Protein 4YN5 (pdb70)

B-factor: mean 21.91, std 7.03, range [8.34, 57.62]

Nearest PDB structures (foldseek):
  4yn5-assembly1_A  TM=1.003E+00  e=1.427E-86  Bacillus sp. JAMB750
  2whm-assembly1_A  TM=8.988E-01  e=1.107E-38  Cellvibrio japonicus
  1gvy-assembly1_A  TM=8.900E-01  e=3.182E-39  Cellvibrio japonicus
  1odz-assembly2_B  TM=8.880E-01  e=7.307E-39  Cellvibrio japonicus
  1j9y-assembly1_A  TM=9.400E-01  e=3.729E-36  Cellvibrio japonicus

Sequence (391 aa):
IPKDSEGQSFKLVDSNASTLTKSLYAYLQDTSGRRQQILFGHQHAVDEGLTLTNSGDRVGSTQSEVKNAVGDYPAIFGWDTLSLDGYEKPGNEKNSQAQNRANVVQSMRTVHELGGIIALSMHPENFVTGNQYNDTSGDVVKNILPDGSHHEVFNAWLDNIAAFAHELTDQSTGELIPVIFRPFHEQNGGWFWWGAQTTTASEYKALYRYTVD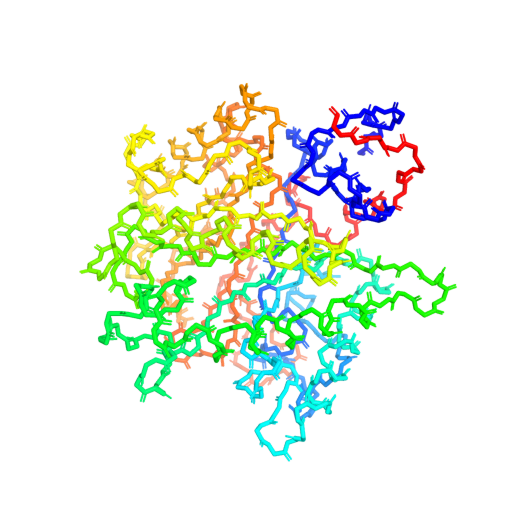YLRDVKGVNNFLYAFSPNNAPFDGNLTQYLRTYPGDQYVDIFGLDQYDNKANAGQATFLNGLTQDLAMISKLADEKGKIAAFTEYGYSPQGFNETGNYLQWYTAVLEAIKKDPNASRIAYMQTWANFGYPTNMFVPYRDVNGNLGGDHELLPNFVEFYEDDYAAFLTEASGWNLYQDISTI

Radius of gyration: 19.62 Å; Cα contacts (8 Å, |Δi|>4): 880; chains: 1; bounding box: 55×48×45 Å

InterPro domains:
  IPR000805 Glycoside hydrolase family 26 [PR00739] (137-151)
  IPR000805 Glycoside hydrolase family 26 [PR00739] (205-222)
  IPR000805 Glycoside hydrolase family 26 [PR00739] (234-257)
  IPR000805 Glycoside hydrolase family 26 [PR00739] (274-286)
  IPR000805 Glycoside hydrolase family 26 [PTHR40079] (12-347)
  IPR005087 Carbohydrate binding module family 11 [PF03425] (700-788)
  IPR008160 Collagen triple helix repeat [PF01391] (874-930)
  IPR008979 Galactose-binding-like domain superfamily [SSF49785] (514-690)
  IPR008979 Galactose-binding-like domain superfamily [SSF49785] (699-865)
  IPR013783 Immunoglobulin-like fold [G3DSA:2.60.40.10] (428-514)
  IPR015295 Carbohydrate binding module 27 [PF09212] (517-687)
  IPR017853 Glycoside hydrolase superfamily [SSF51445] (39-408)
  IPR019931 LPXTG cell wall anchor motif [PF00746] (955-996)
  IPR019931 LPXTG cell wall anchor motif [PS50847] (962-997)
  IPR022790 Glycosyl hydrolase family 26 domain [PF02156] (42-350)
  IPR022790 Glycosyl hydrolase family 26 domain [PS51764] (48-406)

Structure (mmCIF, N/CA/C/O backbone):
data_4YN5
#
_entry.id   4YN5
#
_cell.length_a   124.403
_cell.length_b   124.403
_cell.length_c   45.786
_cell.angle_alpha   90.00
_cell.angle_beta   90.00
_cell.angle_gamma   120.00
#
_symmetry.space_group_name_H-M   'P 65'
#
loop_
_entity.id
_entity.type
_entity.pdbx_description
1 polymer 'Mannan endo-1,4-beta-mannosidase'
2 non-polymer 'CACODYLATE ION'
3 water water
#
loop_
_atom_site.group_PDB
_atom_site.id
_atom_site.type_symbol
_atom_site.label_atom_id
_atom_site.label_alt_id
_atom_site.label_comp_id
_atom_site.label_asym_id
_atom_site.label_entity_id
_atom_site.label_seq_id
_atom_site.pdbx_PDB_ins_code
_atom_site.Cartn_x
_atom_site.Cartn_y
_atom_site.Cartn_z
_atom_site.occupancy
_atom_site.B_iso_or_equiv
_atom_site.auth_seq_id
_atom_site.auth_comp_id
_atom_site.auth_asym_id
_atom_site.auth_atom_id
_atom_site.pdbx_PDB_model_num
ATOM 1 N N . ILE A 1 40 ? 7.769 104.925 -16.006 1.00 39.07 30 ILE A N 1
ATOM 2 C CA . ILE A 1 40 ? 9.180 105.019 -15.440 1.00 38.21 30 ILE A CA 1
ATOM 3 C C . ILE A 1 40 ? 10.205 105.621 -16.456 1.00 37.86 30 ILE A C 1
ATOM 4 O O . ILE A 1 40 ? 10.819 104.909 -17.257 1.00 37.82 30 ILE A O 1
ATOM 9 N N . PRO A 1 41 ? 10.378 106.953 -16.433 1.00 37.30 31 PRO A N 1
ATOM 10 C CA . PRO A 1 41 ? 11.128 107.604 -17.511 1.00 36.80 31 PRO A CA 1
ATOM 11 C C . PRO A 1 41 ? 12.628 107.373 -17.362 1.00 37.01 31 PRO A C 1
ATOM 12 O O . PRO A 1 41 ? 13.144 107.312 -16.231 1.00 36.68 31 PRO A O 1
ATOM 16 N N . LYS A 1 42 ? 13.321 107.233 -18.490 1.00 36.95 32 LYS A N 1
ATOM 17 C CA . LYS A 1 42 ? 14.753 107.064 -18.471 1.00 36.76 32 LYS A CA 1
ATOM 18 C C . LYS A 1 42 ? 15.525 108.368 -18.200 1.00 36.88 32 LYS A C 1
ATOM 19 O O . LYS A 1 42 ? 16.419 108.742 -18.994 1.00 36.01 32 LYS A O 1
ATOM 25 N N . ASP A 1 43 ? 15.232 109.017 -17.062 1.00 36.78 33 ASP A N 1
ATOM 26 C CA . ASP A 1 43 ? 15.924 110.277 -16.678 1.00 37.44 33 ASP A CA 1
ATOM 27 C C . ASP A 1 43 ? 17.453 110.152 -16.668 1.00 37.42 33 ASP A C 1
ATOM 28 O O . ASP A 1 43 ? 18.166 111.100 -17.031 1.00 36.37 33 ASP A O 1
ATOM 33 N N . SER A 1 44 ? 17.955 108.995 -16.221 1.00 37.11 34 SER A N 1
ATOM 34 C CA . SER A 1 44 ? 19.404 108.808 -16.027 1.00 37.37 34 SER A CA 1
ATOM 35 C C . SER A 1 44 ? 20.146 108.377 -17.293 1.00 37.87 34 SER A C 1
ATOM 36 O O . SER A 1 44 ? 21.374 108.188 -17.270 1.00 37.72 34 SER A O 1
ATOM 39 N N . GLU A 1 45 ? 19.394 108.199 -18.381 1.00 38.57 35 GLU A N 1
ATOM 40 C CA . GLU A 1 45 ? 19.972 107.846 -19.670 1.00 39.90 35 GLU A CA 1
ATOM 41 C C . GLU A 1 45 ? 20.876 108.973 -20.145 1.00 41.07 35 GLU A C 1
ATOM 42 O O . GLU A 1 45 ? 20.534 110.159 -20.014 1.00 41.00 35 GLU A O 1
ATOM 48 N N . GLY A 1 46 ? 22.052 108.587 -20.640 1.00 42.33 36 GLY A N 1
ATOM 49 C CA . GLY A 1 46 ? 23.042 109.528 -21.152 1.00 43.56 36 GLY A CA 1
ATOM 50 C C . GLY A 1 46 ? 23.835 110.184 -20.044 1.00 44.83 36 GLY A C 1
ATOM 51 O O . GLY A 1 46 ? 24.752 110.973 -20.309 1.00 45.26 36 GLY A O 1
ATOM 52 N N . GLN A 1 47 ? 23.484 109.861 -18.802 1.00 45.71 37 GLN A N 1
ATOM 53 C CA . GLN A 1 47 ? 24.128 110.459 -17.640 1.00 46.85 37 GLN A CA 1
ATOM 54 C C . GLN A 1 47 ? 25.342 109.622 -17.194 1.00 46.65 37 GLN A C 1
ATOM 55 O O . GLN A 1 47 ? 25.649 108.580 -17.785 1.00 46.60 37 GLN A O 1
ATOM 61 N N . SER A 1 48 ? 26.032 110.097 -16.156 1.00 46.40 38 SER A N 1
ATOM 62 C CA . SER A 1 48 ? 27.155 109.388 -15.569 1.00 46.03 38 SER A CA 1
ATOM 63 C C . SER A 1 48 ? 27.047 109.298 -14.048 1.00 45.86 38 SER A C 1
ATOM 64 O O . SER A 1 48 ? 26.516 110.203 -13.392 1.00 46.01 38 SER A O 1
ATOM 67 N N . PHE A 1 49 ? 27.555 108.198 -13.497 1.00 44.68 39 PHE A N 1
ATOM 68 C CA . PHE A 1 49 ? 27.395 107.897 -12.075 1.00 43.33 39 PHE A CA 1
ATOM 69 C C . PHE A 1 49 ? 28.674 107.391 -11.449 1.00 41.32 39 PHE A C 1
ATOM 70 O O . PHE A 1 49 ? 29.481 106.698 -12.089 1.00 41.31 39 PHE A O 1
ATOM 78 N N . LYS A 1 50 ? 28.855 107.738 -10.189 1.00 39.14 40 LYS A N 1
ATOM 79 C CA . LYS A 1 50 ? 29.995 107.271 -9.432 1.00 37.46 40 LYS A CA 1
ATOM 80 C C . LYS A 1 50 ? 29.607 105.891 -8.860 1.00 35.57 40 LYS A C 1
ATOM 81 O O . LYS A 1 50 ? 28.852 105.809 -7.881 1.00 35.28 40 LYS A O 1
ATOM 87 N N . LEU A 1 51 ? 30.061 104.820 -9.523 1.00 32.81 41 LEU A N 1
ATOM 88 C CA . LEU A 1 51 ? 29.791 103.464 -9.067 1.00 29.21 41 LEU A CA 1
ATOM 89 C C . LEU A 1 51 ? 31.056 102.992 -8.461 1.00 27.67 41 LEU A C 1
ATOM 90 O O . LEU A 1 51 ? 32.147 103.428 -8.850 1.00 27.07 41 LEU A O 1
ATOM 95 N N . VAL A 1 52 ? 30.925 102.087 -7.510 1.00 25.41 42 VAL A N 1
ATOM 96 C CA . VAL A 1 52 ? 32.058 101.477 -6.863 1.00 24.22 42 VAL A CA 1
ATOM 97 C C . VAL A 1 52 ? 32.994 100.900 -7.924 1.00 24.33 42 VAL A C 1
ATOM 98 O O . VAL A 1 52 ? 34.209 101.047 -7.812 1.00 25.00 42 VAL A O 1
ATOM 102 N N . ASP A 1 53 ? 32.394 100.245 -8.924 1.00 24.94 43 ASP A N 1
ATOM 103 C CA . ASP A 1 53 ? 33.101 99.681 -10.094 1.00 25.01 43 ASP A CA 1
ATOM 104 C C . ASP A 1 53 ? 32.998 100.621 -11.290 1.00 25.44 43 ASP A C 1
ATOM 105 O O . ASP A 1 53 ? 31.965 100.692 -11.948 1.00 24.54 43 ASP A O 1
ATOM 110 N N . SER A 1 54 ? 34.070 101.382 -11.549 1.00 26.45 44 SER A N 1
ATOM 111 C CA . SER A 1 54 ? 34.066 102.244 -12.737 1.00 27.54 44 SER A CA 1
ATOM 112 C C . SER A 1 54 ? 33.976 101.420 -14.050 1.00 28.00 44 SER A C 1
ATOM 113 O O . SER A 1 54 ? 33.542 101.932 -15.092 1.00 28.89 44 SER A O 1
ATOM 116 N N . ASN A 1 55 ? 34.316 100.132 -13.988 1.00 27.18 45 ASN A N 1
ATOM 117 C CA . ASN A 1 55 ? 34.288 99.276 -15.186 1.00 26.21 45 ASN A CA 1
ATOM 118 C C . ASN A 1 55 ? 33.063 98.353 -15.170 1.00 25.67 45 ASN A C 1
ATOM 119 O O . ASN A 1 55 ? 33.091 97.294 -15.766 1.00 24.93 45 ASN A O 1
ATOM 124 N N . ALA A 1 56 ? 31.997 98.761 -14.466 1.00 25.17 46 ALA A N 1
ATOM 125 C CA . ALA A 1 56 ? 30.758 97.972 -14.346 1.00 24.83 46 ALA A CA 1
ATOM 126 C C . ALA A 1 56 ? 30.152 97.728 -15.716 1.00 25.37 46 ALA A C 1
ATOM 127 O O . ALA A 1 56 ? 30.181 98.615 -16.569 1.00 25.63 46 ALA A O 1
ATOM 129 N N . SER A 1 57 ? 29.627 96.522 -15.941 1.00 24.04 47 SER A N 1
ATOM 130 C CA . SER A 1 57 ? 29.110 96.127 -17.251 1.00 24.21 47 SER A CA 1
ATOM 131 C C . SER A 1 57 ? 27.836 96.855 -17.651 1.00 24.11 47 SER A C 1
ATOM 132 O O . SER A 1 57 ? 27.222 97.552 -16.831 1.00 22.67 47 SER A O 1
ATOM 135 N N . THR A 1 58 ? 27.415 96.655 -18.898 1.00 23.36 48 THR A N 1
ATOM 136 C CA . THR A 1 58 ? 26.319 97.447 -19.449 1.00 24.57 48 THR A CA 1
ATOM 137 C C . THR A 1 58 ? 25.025 97.308 -18.643 1.00 24.15 48 THR A C 1
ATOM 138 O O . THR A 1 58 ? 24.395 98.310 -18.323 1.00 23.64 48 THR A O 1
ATOM 142 N N . LEU A 1 59 ? 24.648 96.062 -18.317 1.00 24.06 49 LEU A N 1
ATOM 143 C CA . LEU A 1 59 ? 23.398 95.807 -17.597 1.00 22.57 49 LEU A CA 1
ATOM 144 C C . LEU A 1 59 ? 23.524 96.209 -16.126 1.00 22.31 49 LEU A C 1
ATOM 145 O O . LEU A 1 59 ? 22.530 96.555 -15.512 1.00 23.15 49 LEU A O 1
ATOM 150 N N . THR A 1 60 ? 24.738 96.145 -15.573 1.00 21.59 50 THR A N 1
ATOM 151 C CA . THR A 1 60 ? 24.994 96.588 -14.186 1.00 21.18 50 THR A CA 1
ATOM 152 C C . THR A 1 60 ? 24.797 98.095 -14.101 1.00 22.15 50 THR A C 1
ATOM 153 O O . THR A 1 60 ? 24.065 98.592 -13.230 1.00 21.95 50 THR A O 1
ATOM 157 N N . LYS A 1 61 ? 25.427 98.833 -15.024 1.00 21.51 51 LYS A N 1
ATOM 158 C CA . LYS A 1 61 ? 25.179 100.270 -15.134 1.00 21.93 51 LYS A CA 1
ATOM 159 C C . LYS A 1 61 ? 23.692 100.573 -15.326 1.00 20.40 51 LYS A C 1
ATOM 160 O O . LYS A 1 61 ? 23.148 101.526 -14.727 1.00 20.50 51 LYS A O 1
ATOM 166 N N . SER A 1 62 ? 23.029 99.774 -16.166 1.00 20.42 52 SER A N 1
ATOM 167 C CA . SER A 1 62 ? 21.621 99.982 -16.478 1.00 19.55 52 SER A CA 1
ATOM 168 C C . SER A 1 62 ? 20.756 99.799 -15.239 1.00 19.40 52 SER A C 1
ATOM 169 O O . SER A 1 62 ? 19.799 100.548 -14.979 1.00 18.10 52 SER A O 1
ATOM 172 N N . LEU A 1 63 ? 21.076 98.759 -14.481 1.00 19.46 53 LEU A N 1
ATOM 173 C CA . LEU A 1 63 ? 20.323 98.496 -13.269 1.00 18.62 53 LEU A CA 1
ATOM 174 C C . LEU A 1 63 ? 20.485 99.642 -12.270 1.00 19.58 53 LEU A C 1
ATOM 175 O O . LEU A 1 63 ? 19.498 100.096 -11.680 1.00 19.30 53 LEU A O 1
ATOM 180 N N . TYR A 1 64 ? 21.724 100.100 -12.101 1.00 21.13 54 TYR A N 1
ATOM 181 C CA . TYR A 1 64 ? 22.022 101.243 -11.238 1.00 22.94 54 TYR A CA 1
ATOM 182 C C . TYR A 1 64 ? 21.221 102.508 -11.655 1.00 23.41 54 TYR A C 1
ATOM 183 O O . TYR A 1 64 ? 20.604 103.173 -10.803 1.00 22.24 54 TYR A O 1
ATOM 192 N N . ALA A 1 65 ? 21.229 102.829 -12.964 1.00 23.26 55 ALA A N 1
ATOM 193 C CA . ALA A 1 65 ? 20.442 103.958 -13.487 1.00 23.23 55 ALA A CA 1
ATOM 194 C C . ALA A 1 65 ? 18.974 103.829 -13.183 1.00 22.17 55 ALA A C 1
ATOM 195 O O . ALA A 1 65 ? 18.350 104.800 -12.779 1.00 23.86 55 ALA A O 1
ATOM 197 N N . TYR A 1 66 ? 18.421 102.636 -13.379 1.00 21.90 56 TYR A N 1
ATOM 198 C CA . TYR A 1 66 ? 17.024 102.379 -13.116 1.00 21.26 56 TYR A CA 1
ATOM 199 C C . TYR A 1 66 ? 16.672 102.520 -11.642 1.00 21.79 56 TYR A C 1
ATOM 200 O O . TYR A 1 66 ? 15.605 103.059 -11.287 1.00 22.00 56 TYR A O 1
ATOM 209 N N . LEU A 1 67 ? 17.539 101.994 -10.791 1.00 21.38 57 LEU A N 1
ATOM 210 C CA . LEU A 1 67 ? 17.329 102.168 -9.355 1.00 21.44 57 LEU A CA 1
ATOM 211 C C . LEU A 1 67 ? 17.299 103.651 -8.995 1.00 21.84 57 LEU A C 1
ATOM 212 O O . LEU A 1 67 ? 16.498 104.053 -8.167 1.00 20.40 57 LEU A O 1
ATOM 217 N N . GLN A 1 68 ? 18.189 104.454 -9.598 1.00 22.57 58 GLN A N 1
ATOM 218 C CA . GLN A 1 68 ? 18.144 105.914 -9.401 1.00 23.86 58 GLN A CA 1
ATOM 219 C C . GLN A 1 68 ? 16.815 106.524 -9.854 1.00 23.93 58 GLN A C 1
ATOM 220 O O . GLN A 1 68 ? 16.250 107.332 -9.132 1.00 25.47 58 GLN A O 1
ATOM 226 N N . ASP A 1 69 ? 16.305 106.080 -10.999 1.00 23.51 59 ASP A N 1
ATOM 227 C CA . ASP A 1 69 ? 15.113 106.651 -11.616 1.00 23.28 59 ASP A CA 1
ATOM 228 C C . ASP A 1 69 ? 13.805 106.217 -10.988 1.00 23.20 59 ASP A C 1
ATOM 229 O O . ASP A 1 69 ? 12.867 106.990 -10.954 1.00 22.82 59 ASP A O 1
ATOM 234 N N . THR A 1 70 ? 13.744 104.986 -10.492 1.00 22.23 60 THR A N 1
ATOM 235 C CA . THR A 1 70 ? 12.519 104.494 -9.791 1.00 21.76 60 THR A CA 1
ATOM 236 C C . THR A 1 70 ? 12.337 105.1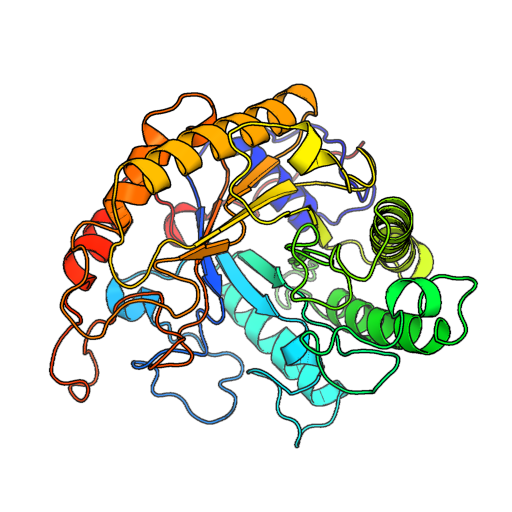98 -8.433 1.00 21.45 60 THR A C 1
ATOM 237 O O . THR A 1 70 ? 11.195 105.290 -7.936 1.00 20.70 60 THR A O 1
ATOM 241 N N . SER A 1 71 ? 13.456 105.640 -7.829 1.00 21.08 61 SER A N 1
ATOM 242 C CA . SER A 1 71 ? 13.455 106.336 -6.515 1.00 21.41 61 SER A CA 1
ATOM 243 C C . SER A 1 71 ? 12.469 107.493 -6.524 1.00 21.21 61 SER A C 1
ATOM 244 O O . SER A 1 71 ? 12.625 108.422 -7.327 1.00 20.75 61 SER A O 1
ATOM 247 N N . GLY A 1 72 ? 11.487 107.438 -5.626 1.00 21.20 62 GLY A N 1
ATOM 248 C CA . GLY A 1 72 ? 10.399 108.428 -5.567 1.00 21.12 62 GLY A CA 1
ATOM 249 C C . GLY A 1 72 ? 9.201 108.163 -6.478 1.00 22.37 62 GLY A C 1
ATOM 250 O O . GLY A 1 72 ? 8.193 108.895 -6.433 1.00 21.91 62 GLY A O 1
ATOM 251 N N . ARG A 1 73 ? 9.300 107.115 -7.299 1.00 21.27 63 ARG A N 1
ATOM 252 C CA A ARG A 1 73 ? 8.199 106.750 -8.183 0.50 22.38 63 ARG A CA 1
ATOM 253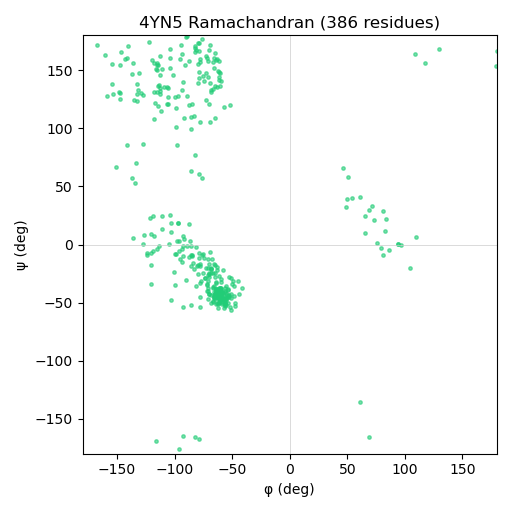 C CA B ARG A 1 73 ? 8.234 106.744 -8.225 0.50 22.61 63 ARG A CA 1
ATOM 254 C C . ARG A 1 73 ? 7.580 105.422 -7.815 1.00 22.01 63 ARG A C 1
ATOM 255 O O . ARG A 1 73 ? 6.341 105.295 -7.773 1.00 22.65 63 ARG A O 1
ATOM 270 N N . GLN A 1 74 ? 8.418 104.433 -7.516 1.00 21.39 64 GLN A N 1
ATOM 271 C CA A GLN A 1 74 ? 7.923 103.102 -7.115 0.50 20.23 64 GLN A CA 1
ATOM 272 C CA B GLN A 1 74 ? 7.905 103.126 -7.076 0.50 20.36 64 GLN A CA 1
ATOM 273 C C . GLN A 1 74 ? 9.008 102.407 -6.312 1.00 19.89 64 GLN A C 1
ATOM 274 O O . GLN A 1 74 ? 10.221 102.661 -6.546 1.00 20.64 64 GLN A O 1
ATOM 285 N N . ILE A 1 75 ? 8.595 101.536 -5.378 1.00 18.49 65 ILE A N 1
ATOM 286 C CA . ILE A 1 75 ? 9.564 100.687 -4.656 1.00 18.92 65 ILE A CA 1
ATOM 287 C C . ILE A 1 75 ? 9.463 99.224 -5.200 1.00 16.86 65 ILE A C 1
ATOM 288 O O . ILE A 1 75 ? 8.411 98.633 -5.148 1.00 16.83 65 ILE A O 1
ATOM 293 N N . LEU A 1 76 ? 10.554 98.690 -5.725 1.00 18.20 66 LEU A N 1
ATOM 294 C CA . LEU A 1 76 ? 10.612 97.300 -6.210 1.00 18.66 66 LEU A CA 1
ATOM 295 C C . LEU A 1 76 ? 10.464 96.322 -5.050 1.00 17.83 66 LEU A C 1
ATOM 296 O O . LEU A 1 76 ? 11.068 96.484 -4.019 1.00 15.10 66 LEU A O 1
ATOM 301 N N . PHE A 1 77 ? 9.625 95.314 -5.205 1.00 18.07 67 PHE A N 1
ATOM 302 C CA . PHE A 1 77 ? 9.485 94.293 -4.170 1.00 15.37 67 PHE A CA 1
ATOM 303 C C . PHE A 1 77 ? 10.398 93.117 -4.462 1.00 15.44 67 PHE A C 1
ATOM 304 O O . PHE A 1 77 ? 10.468 92.663 -5.623 1.00 16.12 67 PHE A O 1
ATOM 312 N N . GLY A 1 78 ? 11.129 92.654 -3.441 1.00 12.95 68 GLY A N 1
ATOM 313 C CA . GLY A 1 78 ? 11.990 91.460 -3.559 1.00 13.24 68 GLY A CA 1
ATOM 314 C C . GLY A 1 78 ? 11.618 90.322 -2.612 1.00 13.18 68 GLY A C 1
ATOM 315 O O . GLY A 1 78 ? 10.977 90.547 -1.568 1.00 10.54 68 GLY A O 1
ATOM 316 N N . HIS A 1 79 ? 12.056 89.109 -2.986 1.00 12.35 69 HIS A N 1
ATOM 317 C CA . HIS A 1 79 ? 11.788 87.912 -2.197 1.00 13.47 69 HIS A CA 1
ATOM 318 C C . HIS A 1 79 ? 12.924 86.887 -2.288 1.00 12.98 69 HIS A C 1
ATOM 319 O O . HIS A 1 79 ? 13.277 86.452 -3.366 1.00 12.78 69 HIS A O 1
ATOM 326 N N . GLN A 1 80 ? 13.444 86.486 -1.140 1.00 13.70 70 GLN A N 1
ATOM 327 C CA . GLN A 1 80 ? 14.553 85.557 -1.075 1.00 12.35 70 GLN A CA 1
ATOM 328 C C . GLN A 1 80 ? 13.954 84.192 -1.428 1.00 12.72 70 GLN A C 1
ATOM 329 O O . GLN A 1 80 ? 12.812 83.872 -1.029 1.00 12.30 70 GLN A O 1
ATOM 335 N N . HIS A 1 81 ? 14.702 83.401 -2.203 1.00 11.94 71 HIS A N 1
ATOM 336 C CA . HIS A 1 81 ? 14.229 82.052 -2.644 1.00 12.30 71 HIS A CA 1
ATOM 337 C C . HIS A 1 81 ? 12.856 82.138 -3.340 1.00 12.16 71 HIS A C 1
ATOM 338 O O . HIS A 1 81 ? 12.001 81.264 -3.189 1.00 11.90 71 HIS A O 1
ATOM 345 N N . ALA A 1 82 ? 12.701 83.188 -4.156 1.00 12.19 72 ALA A N 1
ATOM 346 C CA . ALA A 1 82 ? 11.418 83.496 -4.794 1.00 12.46 72 ALA A CA 1
ATOM 347 C C . ALA A 1 82 ? 10.915 82.353 -5.684 1.00 12.31 72 ALA A C 1
ATOM 348 O O . ALA A 1 82 ? 9.700 82.142 -5.786 1.00 12.25 72 ALA A O 1
ATOM 350 N N . VAL A 1 83 ? 11.842 81.582 -6.253 1.00 13.41 73 VAL A N 1
ATOM 351 C CA . VAL A 1 83 ? 11.436 80.493 -7.130 1.00 12.43 73 VAL A CA 1
ATOM 352 C C . VAL A 1 83 ? 11.714 79.042 -6.652 1.00 14.70 73 VAL A C 1
ATOM 353 O O . VAL A 1 83 ? 11.401 78.065 -7.324 1.00 14.18 73 VAL A O 1
ATOM 357 N N . ASP A 1 84 ? 12.323 78.874 -5.492 1.00 13.70 74 ASP A N 1
ATOM 358 C CA . ASP A 1 84 ? 12.581 77.523 -5.052 1.00 13.54 74 ASP A CA 1
ATOM 359 C C . ASP A 1 84 ? 12.261 77.222 -3.543 1.00 13.38 74 ASP A C 1
ATOM 360 O O . ASP A 1 84 ? 12.510 76.133 -3.099 1.00 12.97 74 ASP A O 1
ATOM 365 N N . GLU A 1 85 ? 11.685 78.164 -2.794 1.00 13.33 75 GLU A N 1
ATOM 366 C CA . GLU A 1 85 ? 11.135 77.834 -1.493 1.00 12.91 75 GLU A CA 1
ATOM 367 C C . GLU A 1 85 ? 9.785 78.451 -1.289 1.00 12.90 75 GLU A C 1
ATOM 368 O O . GLU A 1 85 ? 9.647 79.662 -1.383 1.00 14.48 75 GLU A O 1
ATOM 374 N N . GLY A 1 86 ? 8.814 77.589 -0.969 1.00 11.71 76 GLY A N 1
ATOM 375 C CA . GLY A 1 86 ? 7.445 78.019 -0.716 1.00 12.82 76 GLY A CA 1
ATOM 376 C C . GLY A 1 86 ? 6.653 76.771 -0.409 1.00 13.45 76 GLY A C 1
ATOM 377 O O . GLY A 1 86 ? 6.955 75.680 -0.918 1.00 11.86 76 GLY A O 1
ATOM 378 N N . LEU A 1 87 ? 5.591 76.948 0.358 1.00 14.17 77 LEU A N 1
ATOM 379 C CA . LEU A 1 87 ? 4.675 75.850 0.652 1.00 15.74 77 LEU A CA 1
ATOM 380 C C . LEU A 1 87 ? 3.882 75.395 -0.600 1.00 15.69 77 LEU A C 1
ATOM 381 O O . LEU A 1 87 ? 3.392 74.264 -0.658 1.00 16.30 77 LEU A O 1
ATOM 386 N N . THR A 1 88 ? 3.730 76.301 -1.567 1.00 14.88 78 THR A N 1
ATOM 387 C CA . THR A 1 88 ? 2.893 76.026 -2.756 1.00 14.94 78 THR A CA 1
ATOM 388 C C . THR A 1 88 ? 3.707 75.539 -3.941 1.00 14.73 78 THR A C 1
ATOM 389 O O . THR A 1 88 ? 3.185 75.338 -5.065 1.00 14.85 78 THR A O 1
ATOM 393 N N . LEU A 1 89 ? 4.998 75.366 -3.733 1.00 14.73 79 LEU A N 1
ATOM 394 C CA . LEU A 1 89 ? 5.821 74.933 -4.867 1.00 14.98 79 LEU A CA 1
ATOM 395 C C . LEU A 1 89 ? 5.611 73.433 -5.031 1.00 15.29 79 LEU A C 1
ATOM 396 O O . LEU A 1 89 ? 5.484 72.755 -4.049 1.00 15.48 79 LEU A O 1
ATOM 401 N N . THR A 1 90 ? 5.580 72.937 -6.263 1.00 16.83 80 THR A N 1
ATOM 402 C CA . THR A 1 90 ? 5.298 71.482 -6.492 1.00 19.04 80 THR A CA 1
ATOM 403 C C . THR A 1 90 ? 6.452 70.754 -7.228 1.00 20.49 80 THR A C 1
ATOM 404 O O . THR A 1 90 ? 6.414 69.512 -7.419 1.00 21.61 80 THR A O 1
ATOM 408 N N . ASN A 1 91 ? 7.443 71.512 -7.686 1.00 20.37 81 ASN A N 1
ATOM 409 C CA . ASN A 1 91 ? 8.574 70.927 -8.375 1.00 20.59 81 ASN A CA 1
ATOM 410 C C . ASN A 1 91 ? 9.598 70.264 -7.458 1.00 21.13 81 ASN A C 1
ATOM 411 O O . ASN A 1 91 ? 9.676 70.609 -6.271 1.00 20.23 81 ASN A O 1
ATOM 416 N N . SER A 1 92 ? 10.406 69.363 -8.045 1.00 20.37 82 SER A N 1
ATOM 417 C CA . SER A 1 92 ? 11.168 68.371 -7.270 1.00 21.21 82 SER A CA 1
ATOM 418 C C . SER A 1 92 ? 12.573 68.825 -6.972 1.00 20.21 82 SER A C 1
ATOM 419 O O . SER A 1 92 ? 13.147 69.744 -7.667 1.00 18.63 82 SER A O 1
ATOM 422 N N . GLY A 1 93 ? 13.128 68.176 -5.944 1.00 18.77 83 GLY A N 1
ATOM 423 C CA . GLY A 1 93 ? 14.529 68.215 -5.709 1.00 18.65 83 GLY A CA 1
ATOM 424 C C . GLY A 1 93 ? 15.035 69.619 -5.454 1.00 18.29 83 GLY A C 1
ATOM 425 O O . GLY A 1 93 ? 14.470 70.336 -4.624 1.00 18.89 83 GLY A O 1
ATOM 426 N N . ASP A 1 94 ? 16.157 69.932 -6.090 1.00 17.74 84 ASP A N 1
ATOM 427 C CA . ASP A 1 94 ? 16.884 71.193 -5.929 1.00 18.64 84 ASP A CA 1
ATOM 428 C C . ASP A 1 94 ? 16.196 72.373 -6.623 1.00 17.58 84 ASP A C 1
ATOM 429 O O . ASP A 1 94 ? 16.570 73.550 -6.394 1.00 16.09 84 ASP A O 1
ATOM 434 N N . ARG A 1 95 ? 15.191 72.051 -7.461 1.00 15.88 85 ARG A N 1
ATOM 435 C CA . ARG A 1 95 ? 14.401 73.072 -8.131 1.00 15.39 85 ARG A CA 1
ATOM 436 C C . ARG A 1 95 ? 15.247 73.954 -9.040 1.00 15.03 85 ARG A C 1
ATOM 437 O O . ARG A 1 95 ? 15.049 75.174 -9.111 1.00 15.53 85 ARG A O 1
ATOM 445 N N . VAL A 1 96 ? 16.194 73.354 -9.782 1.00 15.59 86 VAL A N 1
ATOM 446 C CA . VAL A 1 96 ? 17.081 74.178 -10.657 1.00 16.08 86 VAL A CA 1
ATOM 447 C C . VAL A 1 96 ? 16.240 74.746 -11.772 1.00 16.40 86 VAL A C 1
ATOM 448 O O . VAL A 1 96 ? 15.425 73.990 -12.334 1.00 15.65 86 VAL A O 1
ATOM 452 N N . GLY A 1 97 ? 16.361 76.055 -12.067 1.00 15.93 87 GLY A N 1
ATOM 453 C CA . GLY A 1 97 ? 15.576 76.681 -13.193 1.00 16.04 87 GLY A CA 1
ATOM 454 C C . GLY A 1 97 ? 14.089 76.710 -13.020 1.00 16.98 87 GLY A C 1
ATOM 455 O O . GLY A 1 97 ? 13.302 76.781 -14.002 1.00 16.95 87 GLY A O 1
ATOM 456 N N . SER A 1 98 ? 13.667 76.674 -11.763 1.00 15.78 88 SER A N 1
ATOM 457 C CA . SER A 1 98 ? 12.270 76.786 -11.439 1.00 15.74 88 SER A CA 1
ATOM 458 C C . SER A 1 98 ? 11.658 78.137 -11.890 1.00 15.30 88 SER A C 1
ATOM 459 O O . SER A 1 98 ? 12.281 79.196 -11.735 1.00 15.70 88 SER A O 1
ATOM 462 N N . THR A 1 99 ? 10.410 78.085 -12.380 1.00 16.76 89 THR A N 1
ATOM 463 C CA . THR A 1 99 ? 9.639 79.305 -12.690 1.00 16.45 89 THR A CA 1
ATOM 464 C C . THR A 1 99 ? 8.364 79.307 -11.779 1.00 17.52 89 THR A C 1
ATOM 465 O O . THR A 1 99 ? 7.474 80.166 -11.915 1.00 16.42 89 THR A O 1
ATOM 469 N N . GLN A 1 100 ? 8.281 78.361 -10.842 1.00 15.98 90 GLN A N 1
ATOM 470 C CA . GLN A 1 100 ? 7.199 78.415 -9.814 1.00 17.26 90 GLN A CA 1
ATOM 471 C C . GLN A 1 100 ? 7.576 79.425 -8.744 1.00 16.99 90 GLN A C 1
ATOM 472 O O . GLN A 1 100 ? 8.763 79.587 -8.464 1.00 17.29 90 GLN A O 1
ATOM 478 N N . SER A 1 101 ? 6.583 80.085 -8.135 1.00 15.94 91 SER A N 1
ATOM 479 C CA . SER A 1 101 ? 6.875 81.155 -7.190 1.00 15.47 91 SER A CA 1
ATOM 480 C C . SER A 1 101 ? 5.741 81.280 -6.196 1.00 15.58 91 SER A C 1
ATOM 481 O O . SER A 1 101 ? 4.574 81.377 -6.606 1.00 13.81 91 SER A O 1
ATOM 484 N N . GLU A 1 102 ? 6.066 81.302 -4.905 1.00 14.55 92 GLU A N 1
ATOM 485 C CA . GLU A 1 102 ? 5.054 81.531 -3.878 1.00 14.28 92 GLU A CA 1
ATOM 486 C C . GLU A 1 102 ? 4.314 82.849 -4.146 1.00 15.36 92 GLU A C 1
ATOM 487 O O . GLU A 1 102 ? 3.054 82.893 -4.096 1.00 15.11 92 GLU A O 1
ATOM 493 N N . VAL A 1 103 ? 5.090 83.930 -4.364 1.00 14.12 93 VAL A N 1
ATOM 494 C CA . VAL A 1 103 ? 4.518 85.228 -4.577 1.00 15.08 93 VAL A CA 1
ATOM 495 C C . VAL A 1 103 ? 3.628 85.234 -5.838 1.00 15.19 93 VAL A C 1
ATOM 496 O O . VAL A 1 103 ? 2.581 85.820 -5.819 1.00 15.88 93 VAL A O 1
ATOM 500 N N . LYS A 1 104 ? 4.056 84.570 -6.915 1.00 15.82 94 LYS A N 1
ATOM 501 C CA . LYS A 1 104 ? 3.257 84.509 -8.159 1.00 16.28 94 LYS A CA 1
ATOM 502 C C . LYS A 1 104 ? 1.940 83.772 -7.936 1.00 16.84 94 LYS A C 1
ATOM 503 O O . LYS A 1 104 ? 0.860 84.237 -8.364 1.00 16.96 94 LYS A O 1
ATOM 509 N N . ASN A 1 105 ? 2.022 82.634 -7.239 1.00 16.02 95 ASN A N 1
ATOM 510 C CA . ASN A 1 105 ? 0.807 81.905 -6.906 1.00 17.39 95 ASN A CA 1
ATOM 511 C C . ASN A 1 105 ? -0.120 82.791 -6.056 1.00 18.46 95 ASN A C 1
ATOM 512 O O . ASN A 1 105 ? -1.361 82.735 -6.204 1.00 19.04 95 ASN A O 1
ATOM 517 N N . ALA A 1 106 ? 0.474 83.583 -5.163 1.00 18.22 96 ALA A N 1
ATOM 518 C CA . ALA A 1 106 ? -0.294 84.456 -4.287 1.00 17.63 96 ALA A CA 1
ATOM 519 C C . ALA A 1 106 ? -1.005 85.626 -5.055 1.00 17.99 96 ALA A C 1
ATOM 520 O O . ALA A 1 106 ? -2.205 85.874 -4.846 1.00 18.33 96 ALA A O 1
ATOM 522 N N . VAL A 1 107 ? -0.274 86.356 -5.890 1.00 18.60 97 VAL A N 1
ATOM 523 C CA . VAL A 1 107 ? -0.811 87.616 -6.446 1.00 18.69 97 VAL A CA 1
ATOM 524 C C . VAL A 1 107 ? -0.824 87.670 -7.964 1.00 18.97 97 VAL A C 1
ATOM 525 O O . VAL A 1 107 ? -1.316 88.648 -8.563 1.00 19.71 97 VAL A O 1
ATOM 529 N N . GLY A 1 108 ? -0.240 86.677 -8.610 1.00 19.42 98 GLY A N 1
ATOM 530 C CA . GLY A 1 108 ? -0.334 86.603 -10.084 1.00 17.90 98 GLY A CA 1
ATOM 531 C C . GLY A 1 108 ? 0.837 87.236 -10.824 1.00 18.09 98 GLY A C 1
ATOM 532 O O . GLY A 1 108 ? 0.912 87.189 -12.072 1.00 17.83 98 GLY A O 1
ATOM 533 N N . ASP A 1 109 ? 1.808 87.762 -10.079 1.00 16.94 99 ASP A N 1
ATOM 534 C CA . ASP A 1 109 ? 3.046 88.122 -10.701 1.00 16.72 99 ASP A CA 1
ATOM 535 C C . ASP A 1 109 ? 4.240 87.792 -9.789 1.00 16.89 99 ASP A C 1
ATOM 536 O O . ASP A 1 109 ? 4.086 87.645 -8.584 1.00 18.50 99 ASP A O 1
ATOM 541 N N . TYR A 1 110 ? 5.420 87.699 -10.380 1.00 16.93 100 TYR A N 1
ATOM 542 C CA . TYR A 1 110 ? 6.664 87.473 -9.617 1.00 17.40 100 TYR A CA 1
ATOM 543 C C . TYR A 1 110 ? 7.035 88.756 -8.864 1.00 17.61 100 TYR A C 1
ATOM 544 O O . TYR A 1 110 ? 6.578 89.818 -9.244 1.00 17.88 100 TYR A O 1
ATOM 553 N N . PRO A 1 111 ? 7.916 88.666 -7.831 1.00 17.61 101 PRO A N 1
ATOM 554 C CA . PRO A 1 111 ? 8.524 89.897 -7.292 1.00 17.67 101 PRO A CA 1
ATOM 555 C C . PRO A 1 111 ? 9.399 90.507 -8.404 1.00 16.17 101 PRO A C 1
ATOM 556 O O . PRO A 1 111 ? 9.687 89.823 -9.390 1.00 15.09 101 PRO A O 1
ATOM 560 N N . ALA A 1 112 ? 9.811 91.777 -8.266 1.00 16.05 102 ALA A N 1
ATOM 561 C CA . ALA A 1 112 ? 10.799 92.374 -9.179 1.00 15.66 102 ALA A CA 1
ATOM 562 C C . ALA A 1 112 ? 12.197 91.781 -8.925 1.00 15.92 102 ALA A C 1
ATOM 563 O O . ALA A 1 112 ? 12.948 91.533 -9.880 1.00 15.91 102 ALA A O 1
ATOM 565 N N . ILE A 1 113 ? 12.528 91.576 -7.633 1.00 15.43 103 ILE A N 1
ATOM 566 C CA . ILE A 1 113 ? 13.873 91.177 -7.171 1.00 15.33 103 ILE A CA 1
ATOM 567 C C . ILE A 1 113 ? 13.796 89.761 -6.601 1.00 15.37 103 ILE A C 1
ATOM 568 O O . ILE A 1 113 ? 12.909 89.440 -5.783 1.00 13.36 103 ILE A O 1
ATOM 573 N N . PHE A 1 114 ? 14.712 88.916 -7.097 1.00 15.76 104 PHE A N 1
ATOM 574 C CA . PHE A 1 114 ? 14.817 87.503 -6.771 1.00 15.16 104 PHE A CA 1
ATOM 575 C C . PHE A 1 114 ? 16.129 87.330 -5.966 1.00 15.07 104 PHE A C 1
ATOM 576 O O . PHE A 1 114 ? 17.232 87.600 -6.462 1.00 13.75 104 PHE A O 1
ATOM 584 N N . GLY A 1 115 ? 15.965 86.943 -4.701 1.00 14.92 105 GLY A N 1
ATOM 585 C CA . GLY A 1 115 ? 17.066 86.763 -3.771 1.00 12.07 105 GLY A CA 1
ATOM 586 C C . GLY A 1 115 ? 17.627 85.330 -3.701 1.00 12.11 105 GLY A C 1
ATOM 587 O O . GLY A 1 115 ? 16.902 84.365 -3.698 1.00 11.43 105 GLY A O 1
ATOM 588 N N . TRP A 1 116 ? 18.932 85.261 -3.603 1.00 11.75 106 TRP A N 1
ATOM 589 C CA . TRP A 1 116 ? 19.630 84.044 -3.154 1.00 13.08 106 TRP A CA 1
ATOM 590 C C . TRP A 1 116 ? 20.798 84.381 -2.251 1.00 12.36 106 TRP A C 1
ATOM 591 O O . TRP A 1 116 ? 21.171 85.558 -2.124 1.00 12.46 106 TRP A O 1
ATOM 602 N N . ASP A 1 117 ? 21.369 83.334 -1.637 1.00 12.71 107 ASP A N 1
ATOM 603 C CA . ASP A 1 117 ? 22.544 83.476 -0.799 1.00 13.19 107 ASP A CA 1
ATOM 604 C C . ASP A 1 117 ? 23.791 82.711 -1.311 1.00 13.88 107 ASP A C 1
ATOM 605 O O . ASP A 1 117 ? 23.673 81.664 -1.965 1.00 14.51 107 ASP A O 1
ATOM 610 N N . THR A 1 118 ? 24.972 83.182 -0.903 1.00 13.38 108 THR A N 1
ATOM 611 C CA . THR A 1 118 ? 26.207 82.438 -1.184 1.00 15.24 108 THR A CA 1
ATOM 612 C C . THR A 1 118 ? 26.143 80.980 -0.725 1.00 14.87 108 THR A C 1
ATOM 613 O O . THR A 1 118 ? 26.758 80.131 -1.346 1.00 15.61 108 THR A O 1
ATOM 617 N N . LEU A 1 119 ? 25.345 80.697 0.312 1.00 13.92 109 LEU A N 1
ATOM 618 C CA . LEU A 1 119 ? 25.140 79.307 0.788 1.00 15.15 109 LEU A CA 1
ATOM 619 C C . LEU A 1 119 ? 24.750 78.339 -0.335 1.00 16.07 109 LEU A C 1
ATOM 620 O O . LEU A 1 119 ? 25.087 77.137 -0.285 1.00 15.25 109 LEU A O 1
ATOM 625 N N . SER A 1 120 ? 24.094 78.856 -1.364 1.00 16.73 110 SER A N 1
ATOM 626 C CA . SER A 1 120 ? 23.766 77.999 -2.516 1.00 18.23 110 SER A CA 1
ATOM 627 C C . SER A 1 120 ? 25.010 77.474 -3.239 1.00 18.34 110 SER A C 1
ATOM 628 O O . SER A 1 120 ? 25.032 76.333 -3.659 1.00 18.61 110 SER A O 1
ATOM 631 N N . LEU A 1 121 ? 26.029 78.323 -3.350 1.00 20.00 111 LEU A N 1
ATOM 632 C CA . LEU A 1 121 ? 27.283 77.974 -4.077 1.00 20.26 111 LEU A CA 1
ATOM 633 C C . LEU A 1 121 ? 27.966 76.840 -3.345 1.00 20.48 111 LEU A C 1
ATOM 634 O O . LEU A 1 121 ? 28.688 76.052 -3.966 1.00 21.32 111 LEU A O 1
ATOM 639 N N . ASP A 1 122 ? 27.735 76.768 -2.029 1.00 21.66 112 ASP A N 1
ATOM 640 C CA . ASP A 1 122 ? 28.350 75.739 -1.165 1.00 23.20 112 ASP A CA 1
ATOM 641 C C . ASP A 1 122 ? 27.519 74.511 -0.970 1.00 23.05 112 ASP A C 1
ATOM 642 O O . ASP A 1 122 ? 27.948 73.541 -0.317 1.00 23.59 112 ASP A O 1
ATOM 647 N N . GLY A 1 123 ? 26.313 74.534 -1.531 1.00 20.69 113 GLY A N 1
ATOM 648 C CA . GLY A 1 123 ? 25.464 73.363 -1.516 1.00 18.56 113 GLY A CA 1
ATOM 649 C C . GLY A 1 123 ? 24.470 73.297 -0.366 1.00 17.63 113 GLY A C 1
ATOM 650 O O . GLY A 1 123 ? 23.699 72.297 -0.258 1.00 17.53 113 GLY A O 1
ATOM 651 N N . TYR A 1 124 ? 24.482 74.328 0.502 1.00 15.94 114 TYR A N 1
ATOM 652 C CA . TYR A 1 124 ? 23.585 74.380 1.680 1.00 16.15 114 TYR A CA 1
ATOM 653 C C . TYR A 1 124 ? 22.181 74.911 1.460 1.00 15.09 114 TYR A C 1
ATOM 654 O O . TYR A 1 124 ? 21.291 74.730 2.317 1.00 16.54 114 TYR A O 1
ATOM 663 N N . GLU A 1 125 ? 21.949 75.590 0.342 1.00 14.71 115 GLU A N 1
ATOM 664 C CA . GLU A 1 125 ? 20.588 76.043 0.024 1.00 13.34 115 GLU A CA 1
ATOM 665 C C . GLU A 1 125 ? 20.351 75.758 -1.446 1.00 13.72 115 GLU A C 1
ATOM 666 O O . GLU A 1 125 ? 21.334 75.703 -2.245 1.00 13.36 115 GLU A O 1
ATOM 672 N N . LYS A 1 126 ? 19.061 75.632 -1.799 1.00 14.95 116 LYS A N 1
ATOM 673 C CA . LYS A 1 126 ? 18.666 75.447 -3.197 1.00 14.52 116 LYS A CA 1
ATOM 674 C C . LYS A 1 126 ? 19.140 76.668 -4.049 1.00 14.30 116 LYS A C 1
ATOM 675 O O . LYS A 1 126 ? 19.165 77.821 -3.576 1.00 14.21 116 LYS A O 1
ATOM 681 N N . PRO A 1 127 ? 19.477 76.420 -5.314 1.00 15.39 117 PRO A N 1
ATOM 682 C CA . PRO A 1 127 ? 19.467 75.097 -6.009 1.00 14.88 117 PRO A CA 1
ATOM 683 C C . PRO A 1 127 ? 20.757 74.255 -5.890 1.00 15.90 117 PRO A C 1
ATOM 684 O O . PRO A 1 127 ? 20.903 73.256 -6.615 1.00 15.36 117 PRO A O 1
ATOM 688 N N . GLY A 1 128 ? 21.616 74.583 -4.920 1.00 14.59 118 GLY A N 1
ATOM 689 C CA . GLY A 1 128 ? 22.794 73.728 -4.615 1.00 16.48 118 GLY A CA 1
ATOM 690 C C . GLY A 1 128 ? 22.401 72.504 -3.789 1.00 18.79 118 GLY A C 1
ATOM 691 O O . GLY A 1 128 ? 21.256 72.415 -3.246 1.00 17.31 118 GLY A O 1
ATOM 692 N N . ASN A 1 129 ? 23.319 71.536 -3.691 1.00 18.44 119 ASN A N 1
ATOM 693 C CA . ASN A 1 129 ? 23.043 70.324 -2.898 1.00 20.67 119 ASN A CA 1
ATOM 694 C C . ASN A 1 129 ? 24.395 69.795 -2.481 1.00 20.99 119 ASN A C 1
ATOM 695 O O . ASN A 1 129 ? 25.315 69.791 -3.299 1.00 21.24 119 ASN A O 1
ATOM 700 N N . GLU A 1 130 ? 24.548 69.356 -1.240 1.00 22.74 120 GLU A N 1
ATOM 701 C CA . GLU A 1 130 ? 25.875 68.918 -0.780 1.00 24.02 120 GLU A CA 1
ATOM 702 C C . GLU A 1 130 ? 26.341 67.636 -1.496 1.00 23.76 120 GLU A C 1
ATOM 703 O O . GLU A 1 130 ? 27.520 67.267 -1.401 1.00 23.27 120 GLU A O 1
ATOM 709 N N . LYS A 1 131 ? 25.427 66.970 -2.206 1.00 23.52 121 LYS A N 1
ATOM 710 C CA . LYS A 1 131 ? 25.746 65.761 -2.970 1.00 24.42 121 LYS A CA 1
ATOM 711 C C . LYS A 1 131 ? 26.300 66.067 -4.362 1.00 23.45 121 LYS A C 1
ATOM 712 O O . LYS A 1 131 ? 26.730 65.158 -5.040 1.00 24.36 121 LYS A O 1
ATOM 718 N N . ASN A 1 132 ? 26.257 67.333 -4.784 1.00 20.93 122 ASN A N 1
ATOM 719 C CA . ASN A 1 132 ? 26.769 67.804 -6.058 1.00 21.53 122 ASN A CA 1
ATOM 720 C C . ASN A 1 132 ? 28.219 68.228 -5.867 1.00 21.51 122 ASN A C 1
ATOM 721 O O . ASN A 1 132 ? 28.621 68.589 -4.775 1.00 20.53 122 ASN A O 1
ATOM 726 N N . SER A 1 133 ? 28.975 68.173 -6.944 1.00 20.29 123 SER A N 1
ATOM 727 C CA . SER A 1 133 ? 30.266 6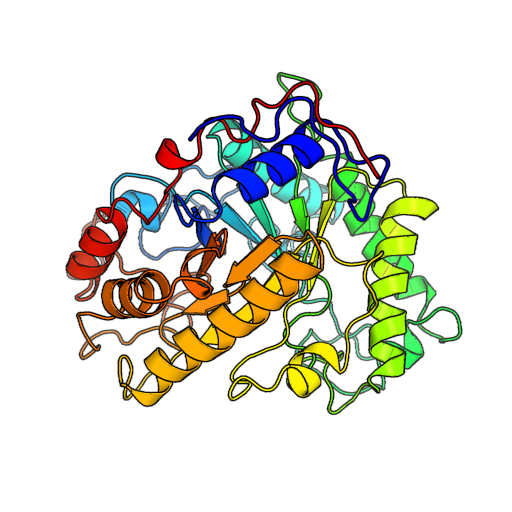8.813 -6.987 1.00 20.57 123 SER A CA 1
ATOM 728 C C . SER A 1 133 ? 30.063 70.327 -6.858 1.00 20.57 123 SER A C 1
ATOM 729 O O . SER A 1 133 ? 28.965 70.843 -7.115 1.00 18.00 123 SER A O 1
ATOM 732 N N . GLN A 1 134 ? 31.131 71.001 -6.441 1.00 19.28 124 GLN A N 1
ATOM 733 C CA . GLN A 1 134 ? 31.149 72.444 -6.307 1.00 18.84 124 GLN A CA 1
ATOM 734 C C . GLN A 1 134 ? 30.874 73.066 -7.642 1.00 18.73 124 GLN A C 1
ATOM 735 O O . GLN A 1 134 ? 30.126 74.057 -7.709 1.00 17.10 124 GLN A O 1
ATOM 741 N N . ALA A 1 135 ? 31.461 72.523 -8.717 1.00 18.85 125 ALA A N 1
ATOM 742 C CA . ALA A 1 135 ? 31.175 73.090 -10.075 1.00 19.75 125 ALA A CA 1
ATOM 743 C C . ALA A 1 135 ? 29.721 72.869 -10.526 1.00 18.96 125 ALA A C 1
ATOM 744 O O . ALA A 1 135 ? 29.111 73.725 -11.225 1.00 18.52 125 ALA A O 1
ATOM 746 N N . GLN A 1 136 ? 29.195 71.696 -10.180 1.00 19.26 126 GLN A N 1
ATOM 747 C CA . GLN A 1 136 ? 27.790 71.430 -10.430 1.00 19.20 126 GLN A CA 1
ATOM 748 C C . GLN A 1 136 ? 26.871 72.389 -9.607 1.00 18.41 126 GLN A C 1
ATOM 749 O O . GLN A 1 136 ? 25.859 72.836 -10.135 1.00 18.20 126 GLN A O 1
ATOM 755 N N . ASN A 1 137 ? 27.194 72.661 -8.339 1.00 16.90 127 ASN A N 1
ATOM 756 C CA . ASN A 1 137 ? 26.409 73.662 -7.588 1.00 16.52 127 ASN A CA 1
ATOM 757 C C . ASN A 1 137 ? 26.477 75.040 -8.225 1.00 16.93 127 ASN A C 1
ATOM 758 O O . ASN A 1 137 ? 25.486 75.796 -8.237 1.00 16.38 127 ASN A O 1
ATOM 763 N N . ARG A 1 138 ? 27.651 75.385 -8.750 1.00 17.41 128 ARG A N 1
ATOM 764 C CA . ARG A 1 138 ? 27.797 76.724 -9.310 1.00 19.31 128 ARG A CA 1
ATOM 765 C C . ARG A 1 138 ? 26.965 76.756 -10.612 1.00 18.01 128 ARG A C 1
ATOM 766 O O . ARG A 1 138 ? 26.318 77.785 -10.906 1.00 16.63 128 ARG A O 1
ATOM 774 N N . ALA A 1 139 ? 26.970 75.637 -11.368 1.00 15.66 129 ALA A N 1
ATOM 775 C CA . ALA A 1 139 ? 26.133 75.562 -12.609 1.00 16.87 129 ALA A CA 1
ATOM 776 C C . ALA A 1 139 ? 24.653 75.718 -12.305 1.00 15.37 129 ALA A C 1
ATOM 777 O O . ALA A 1 139 ? 23.910 76.421 -13.056 1.00 14.76 129 ALA A O 1
ATOM 779 N N . ASN A 1 140 ? 24.232 75.090 -11.201 1.00 15.65 130 ASN A N 1
ATOM 780 C CA . ASN A 1 140 ? 22.822 75.151 -10.755 1.00 15.86 130 ASN A CA 1
ATOM 781 C C . ASN A 1 140 ? 22.401 76.566 -10.440 1.00 15.49 130 ASN A C 1
ATOM 782 O O . ASN A 1 140 ? 21.291 77.002 -10.838 1.00 15.10 130 ASN A O 1
ATOM 787 N N . VAL A 1 141 ? 23.244 77.273 -9.681 1.00 15.15 131 VAL A N 1
ATOM 788 C CA . VAL A 1 141 ? 22.914 78.661 -9.276 1.00 16.21 131 VAL A CA 1
ATOM 789 C C . VAL A 1 141 ? 22.855 79.549 -10.543 1.00 16.68 131 VAL A C 1
ATOM 790 O O . VAL A 1 141 ? 21.915 80.315 -10.730 1.00 16.54 131 VAL A O 1
ATOM 794 N N . VAL A 1 142 ? 23.865 79.410 -11.411 1.00 16.96 132 VAL A N 1
ATOM 795 C CA . VAL A 1 142 ? 23.905 80.148 -12.699 1.00 17.62 132 VAL A CA 1
ATOM 796 C C . VAL A 1 142 ? 22.618 79.878 -13.507 1.00 17.58 132 VAL A C 1
ATOM 797 O O . VAL A 1 142 ? 21.990 80.824 -13.997 1.00 17.40 132 VAL A O 1
ATOM 801 N N . GLN A 1 143 ? 22.206 78.613 -13.605 1.00 16.90 133 GLN A N 1
ATOM 802 C CA . GLN A 1 143 ? 20.965 78.223 -14.312 1.00 16.75 133 GLN A CA 1
ATOM 803 C C . GLN A 1 143 ? 19.703 78.879 -13.749 1.00 16.79 133 GLN A C 1
ATOM 804 O O . GLN A 1 143 ? 18.906 79.473 -14.477 1.00 15.68 133 GLN A O 1
ATOM 810 N N . SER A 1 144 ? 19.548 78.805 -12.426 1.00 15.37 134 SER A N 1
ATOM 811 C CA . SER A 1 144 ? 18.362 79.394 -11.789 1.00 16.30 134 SER A CA 1
ATOM 812 C C . SER A 1 144 ? 18.328 80.921 -11.972 1.00 16.18 134 SER A C 1
ATOM 813 O O . SER A 1 144 ? 17.285 81.469 -12.268 1.00 16.30 134 SER A O 1
ATOM 816 N N . MET A 1 145 ? 19.476 81.594 -11.844 1.00 15.74 135 MET A N 1
ATOM 817 C CA . MET A 1 145 ? 19.529 83.045 -12.052 1.00 16.36 135 MET A CA 1
ATOM 818 C C . MET A 1 145 ? 19.332 83.416 -13.542 1.00 16.22 135 MET A C 1
ATOM 819 O O . MET A 1 145 ? 18.575 84.330 -13.844 1.00 16.55 135 MET A O 1
ATOM 824 N N . ARG A 1 146 ? 19.958 82.671 -14.455 1.00 16.85 136 ARG A N 1
ATOM 825 C CA . ARG A 1 146 ? 19.602 82.807 -15.913 1.00 17.31 136 ARG A CA 1
ATOM 826 C C . ARG A 1 146 ? 18.108 82.782 -16.219 1.00 17.18 136 ARG A C 1
ATOM 827 O O . ARG A 1 146 ? 17.583 83.666 -16.934 1.00 17.97 136 ARG A O 1
ATOM 835 N N . THR A 1 147 ? 17.419 81.747 -15.725 1.00 17.44 137 THR A N 1
ATOM 836 C CA . THR A 1 147 ? 15.978 81.620 -15.876 1.00 18.54 137 THR A CA 1
ATOM 837 C C . THR A 1 147 ? 15.239 82.872 -15.376 1.00 18.31 137 THR A C 1
ATOM 838 O O . THR A 1 147 ? 14.275 83.364 -15.997 1.00 18.23 137 THR A O 1
ATOM 842 N N . VAL A 1 148 ? 15.652 83.378 -14.220 1.00 17.66 138 VAL A N 1
ATOM 843 C CA . VAL A 1 148 ? 14.951 84.524 -13.664 1.00 18.88 138 VAL A CA 1
ATOM 844 C C . VAL A 1 148 ? 15.275 85.801 -14.488 1.00 18.98 138 VAL A C 1
ATOM 845 O O . VAL A 1 148 ? 14.396 86.627 -14.745 1.00 19.35 138 VAL A O 1
ATOM 849 N N . HIS A 1 149 ? 16.531 85.946 -14.893 1.00 19.48 139 HIS A N 1
ATOM 850 C CA . HIS A 1 149 ? 16.920 87.040 -15.762 1.00 21.03 139 HIS A CA 1
ATOM 851 C C . HIS A 1 149 ? 16.051 87.035 -17.022 1.00 22.18 139 HIS A C 1
ATOM 852 O O . HIS A 1 149 ? 15.549 88.087 -17.403 1.00 21.84 139 HIS A O 1
ATOM 859 N N . GLU A 1 150 ? 15.873 85.860 -17.633 1.00 22.24 140 GLU A N 1
ATOM 860 C CA . GLU A 1 150 ? 15.054 85.693 -18.827 1.00 25.63 140 GLU A CA 1
ATOM 861 C C . GLU A 1 150 ? 13.590 86.125 -18.557 1.00 24.69 140 GLU A C 1
ATOM 862 O O . GLU A 1 150 ? 12.903 86.648 -19.438 1.00 24.68 140 GLU A O 1
ATOM 868 N N . LEU A 1 151 ? 13.106 85.927 -17.320 1.00 24.21 141 LEU A N 1
ATOM 869 C CA . LEU A 1 151 ? 11.769 86.379 -16.935 1.00 23.28 141 LEU A CA 1
ATOM 870 C C . LEU A 1 151 ? 11.706 87.895 -16.837 1.00 22.73 141 LEU A C 1
ATOM 871 O O . LEU A 1 151 ? 10.627 88.475 -16.974 1.00 20.68 141 LEU A O 1
ATOM 876 N N . GLY A 1 152 ? 12.861 88.517 -16.610 1.00 20.90 142 GLY A N 1
ATOM 877 C CA . GLY A 1 152 ? 12.990 89.971 -16.539 1.00 21.92 142 GLY A CA 1
ATOM 878 C C . GLY A 1 152 ? 13.268 90.429 -15.113 1.00 21.86 142 GLY A C 1
ATOM 879 O O . GLY A 1 152 ? 13.267 91.644 -14.845 1.00 22.48 142 GLY A O 1
ATOM 880 N N . GLY A 1 153 ? 13.490 89.464 -14.209 1.00 20.17 143 GLY A N 1
ATOM 881 C CA . GLY A 1 153 ? 13.824 89.761 -12.818 1.00 20.61 143 GLY A CA 1
ATOM 882 C C . GLY A 1 153 ? 15.199 90.348 -12.597 1.00 20.22 143 GLY A C 1
ATOM 883 O O . GLY A 1 153 ? 16.056 90.359 -13.500 1.00 21.39 143 GLY A O 1
ATOM 884 N N . ILE A 1 154 ? 15.411 90.864 -11.379 1.00 19.04 144 ILE A N 1
ATOM 885 C CA . ILE A 1 154 ? 16.689 91.415 -10.913 1.00 17.15 144 ILE A CA 1
ATOM 886 C C . ILE A 1 154 ? 17.185 90.478 -9.790 1.00 16.81 144 ILE A C 1
ATOM 887 O O . ILE A 1 154 ? 16.405 90.024 -8.971 1.00 17.48 144 ILE A O 1
ATOM 892 N N . ILE A 1 155 ? 18.464 90.180 -9.800 1.00 15.17 145 ILE A N 1
ATOM 893 C CA . ILE A 1 155 ? 19.105 89.294 -8.852 1.00 15.41 145 ILE A CA 1
ATOM 894 C C . ILE A 1 155 ? 19.782 90.037 -7.681 1.00 14.67 145 ILE A C 1
ATOM 895 O O . ILE A 1 155 ? 20.576 90.971 -7.903 1.00 12.51 145 ILE A O 1
ATOM 900 N N . ALA A 1 156 ? 19.445 89.630 -6.452 1.00 13.25 146 ALA A N 1
ATOM 901 C CA . ALA A 1 156 ? 20.173 90.080 -5.238 1.00 13.55 146 ALA A CA 1
ATOM 902 C C . ALA A 1 156 ? 20.805 88.894 -4.535 1.00 14.37 146 ALA A C 1
ATOM 903 O O . ALA A 1 156 ? 20.128 87.910 -4.219 1.00 13.67 146 ALA A O 1
ATOM 905 N N . LEU A 1 157 ? 22.077 89.042 -4.205 1.00 13.11 147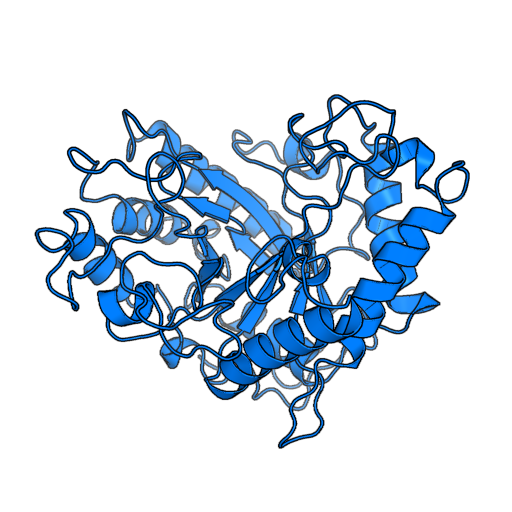 LEU A N 1
ATOM 906 C CA . LEU A 1 157 ? 22.869 87.986 -3.613 1.00 13.67 147 LEU A CA 1
ATOM 907 C C . LEU A 1 157 ? 23.330 88.437 -2.230 1.00 13.49 147 LEU A C 1
ATOM 908 O O . LEU A 1 157 ? 24.256 89.280 -2.072 1.00 13.37 147 LEU A O 1
ATOM 913 N N . SER A 1 158 ? 22.708 87.811 -1.229 1.00 13.44 148 SER A N 1
ATOM 914 C CA . SER A 1 158 ? 23.180 87.904 0.166 1.00 13.06 148 SER A CA 1
ATOM 915 C C . SER A 1 158 ? 24.325 86.931 0.472 1.00 13.45 148 SER A C 1
ATOM 916 O O . SER A 1 158 ? 24.585 86.010 -0.308 1.00 15.18 148 SER A O 1
ATOM 919 N N . MET A 1 159 ? 25.039 87.115 1.598 1.00 14.04 149 MET A N 1
ATOM 920 C CA . MET A 1 159 ? 26.101 86.146 1.940 1.00 14.52 149 MET A CA 1
ATOM 921 C C . MET A 1 159 ? 25.994 85.723 3.400 1.00 14.62 149 MET A C 1
ATOM 922 O O . MET A 1 159 ? 25.716 86.569 4.252 1.00 14.66 149 MET A O 1
ATOM 927 N N . HIS A 1 160 ? 26.185 84.415 3.664 1.00 14.55 150 HIS A N 1
ATOM 928 C CA . HIS A 1 160 ? 26.318 83.856 5.044 1.00 14.81 150 HIS A CA 1
ATOM 929 C C . HIS A 1 160 ? 27.516 82.914 5.046 1.00 16.40 150 HIS A C 1
ATOM 930 O O . HIS A 1 160 ? 27.337 81.639 5.068 1.00 14.91 150 HIS A O 1
ATOM 937 N N . PRO A 1 161 ? 28.729 83.484 4.929 1.00 16.62 151 PRO A N 1
ATOM 938 C CA . PRO A 1 161 ? 29.900 82.620 4.835 1.00 17.99 151 PRO A CA 1
ATOM 939 C C . PRO A 1 161 ? 30.169 81.823 6.085 1.00 18.66 151 PRO A C 1
ATOM 940 O O . PRO A 1 161 ? 29.871 82.266 7.197 1.00 18.21 151 PRO A O 1
ATOM 944 N N . GLU A 1 162 ? 30.797 80.672 5.888 1.00 19.38 152 GLU A N 1
ATOM 945 C CA . GLU A 1 162 ? 31.194 79.797 6.987 1.00 20.48 152 GLU A CA 1
ATOM 946 C C . GLU A 1 162 ? 32.183 80.535 7.896 1.00 19.49 152 GLU A C 1
ATOM 947 O O . GLU A 1 162 ? 32.858 81.538 7.510 1.00 18.62 152 GLU A O 1
ATOM 953 N N . ASN A 1 163 ? 32.240 80.043 9.118 1.00 19.50 153 ASN A N 1
ATOM 954 C CA . ASN A 1 163 ? 33.274 80.449 10.018 1.00 21.11 153 ASN A CA 1
ATOM 955 C C . ASN A 1 163 ? 34.576 79.846 9.469 1.00 22.26 153 ASN A C 1
ATOM 956 O O . ASN A 1 163 ? 34.807 78.637 9.590 1.00 22.56 153 ASN A O 1
ATOM 961 N N . PHE A 1 164 ? 35.416 80.688 8.874 1.00 22.27 154 PHE A N 1
ATOM 962 C CA . PHE A 1 164 ? 36.650 80.167 8.243 1.00 23.60 154 PHE A CA 1
ATOM 963 C C . PHE A 1 164 ? 37.608 79.549 9.267 1.00 24.07 154 PHE A C 1
ATOM 964 O O . PHE A 1 164 ? 38.401 78.658 8.939 1.00 26.56 154 PHE A O 1
ATOM 972 N N . VAL A 1 165 ? 37.492 79.990 10.516 1.00 24.02 155 VAL A N 1
ATOM 973 C CA . VAL A 1 165 ? 38.345 79.477 11.619 1.00 23.01 155 VAL A CA 1
ATOM 974 C C . VAL A 1 165 ? 37.912 78.112 12.140 1.00 23.49 155 VAL A C 1
ATOM 975 O O . VAL A 1 165 ? 38.723 77.185 12.159 1.00 23.86 155 VAL A O 1
ATOM 979 N N . THR A 1 166 ? 36.650 77.973 12.531 1.00 23.40 156 THR A N 1
ATOM 980 C CA . THR A 1 166 ? 36.143 76.788 13.256 1.00 24.65 156 THR A CA 1
ATOM 981 C C . THR A 1 166 ? 35.542 75.735 12.335 1.00 24.92 156 THR A C 1
ATOM 982 O O . THR A 1 166 ? 35.268 74.582 12.753 1.00 26.49 156 THR A O 1
ATOM 986 N N . GLY A 1 167 ? 35.270 76.155 11.100 1.00 24.85 157 GLY A N 1
ATOM 987 C CA . GLY A 1 167 ? 34.576 75.340 10.117 1.00 24.64 157 GLY A CA 1
ATOM 988 C C . GLY A 1 167 ? 33.072 75.223 10.339 1.00 23.76 157 GLY A C 1
ATOM 989 O O . GLY A 1 167 ? 32.392 74.532 9.603 1.00 23.79 157 GLY A O 1
ATOM 990 N N . ASN A 1 168 ? 32.530 75.875 11.362 1.00 23.34 158 ASN A N 1
ATOM 991 C CA . ASN A 1 168 ? 31.074 75.947 11.490 1.00 22.83 158 ASN A CA 1
ATOM 992 C C . ASN A 1 168 ? 30.476 77.073 10.601 1.00 22.84 158 ASN A C 1
ATOM 993 O O . ASN A 1 168 ? 31.143 77.590 9.692 1.00 22.11 158 ASN A O 1
ATOM 998 N N . GLN A 1 169 ? 29.221 77.438 10.845 1.00 22.30 159 GLN A N 1
ATOM 999 C CA . GLN A 1 169 ? 28.559 78.369 9.962 1.00 22.66 159 GLN A CA 1
ATOM 1000 C C . GLN A 1 169 ? 28.601 79.824 10.438 1.00 21.97 159 GLN A C 1
ATOM 1001 O O . GLN A 1 169 ? 29.216 80.135 11.465 1.00 21.68 159 GLN A O 1
ATOM 1007 N N . TYR A 1 170 ? 27.924 80.680 9.671 1.00 20.69 160 TYR A N 1
ATOM 1008 C CA . TYR A 1 170 ? 27.817 82.135 9.950 1.00 21.34 160 TYR A CA 1
ATOM 1009 C C . TYR A 1 170 ? 27.504 82.490 11.427 1.00 22.25 160 TYR A C 1
ATOM 1010 O O . TYR A 1 170 ? 27.854 83.572 11.879 1.00 22.47 160 TYR A O 1
ATOM 1019 N N . ASN A 1 171 ? 26.755 81.612 12.097 1.00 23.10 161 ASN A N 1
ATOM 1020 C CA . ASN A 1 171 ? 26.205 81.842 13.442 1.00 23.92 161 ASN A CA 1
ATOM 1021 C C . ASN A 1 171 ? 27.185 81.418 14.551 1.00 23.84 161 ASN A C 1
ATOM 1022 O O . ASN A 1 171 ? 26.958 81.691 15.725 1.00 24.28 161 ASN A O 1
ATOM 1027 N N . ASP A 1 172 ? 28.253 80.727 14.188 1.00 22.36 162 ASP A N 1
ATOM 1028 C CA . ASP A 1 172 ? 29.327 80.535 15.156 1.00 22.72 162 ASP A CA 1
ATOM 1029 C C . ASP A 1 172 ? 30.240 81.767 15.150 1.00 21.41 162 ASP A C 1
ATOM 1030 O O . ASP A 1 172 ? 30.979 82.005 14.188 1.00 20.63 162 ASP A O 1
ATOM 1035 N N . THR A 1 173 ? 30.201 82.540 16.248 1.00 22.13 163 THR A N 1
ATOM 1036 C CA . THR A 1 173 ? 30.899 83.811 16.253 1.00 22.28 163 THR A CA 1
ATOM 1037 C C . THR A 1 173 ? 32.333 83.770 16.792 1.00 23.26 163 THR A C 1
ATOM 1038 O O . THR A 1 173 ? 33.028 84.785 16.772 1.00 22.96 163 THR A O 1
ATOM 1042 N N . SER A 1 174 ? 32.789 82.595 17.233 1.00 23.80 164 SER A N 1
ATOM 1043 C CA . SER A 1 174 ? 34.077 82.484 17.919 1.00 24.10 164 SER A CA 1
ATOM 1044 C C . SER A 1 174 ? 35.229 82.478 16.941 1.00 24.35 164 SER A C 1
ATOM 1045 O O . SER A 1 174 ? 35.018 82.472 15.735 1.00 24.65 164 SER A O 1
ATOM 1048 N N . GLY A 1 175 ? 36.462 82.516 17.446 1.00 25.02 165 GLY A N 1
ATOM 1049 C CA . GLY A 1 175 ? 37.614 82.280 16.577 1.00 25.10 165 GLY A CA 1
ATOM 1050 C C . GLY A 1 175 ? 38.303 83.506 16.045 1.00 26.76 165 GLY A C 1
ATOM 1051 O O . GLY A 1 175 ? 39.301 83.380 15.319 1.00 26.38 165 GLY A O 1
ATOM 1052 N N . ASP A 1 176 ? 37.787 84.692 16.413 1.00 26.59 166 ASP A N 1
ATOM 1053 C CA . ASP A 1 176 ? 38.328 85.953 15.931 1.00 27.37 166 ASP A CA 1
ATOM 1054 C C . ASP A 1 176 ? 38.458 85.921 14.379 1.00 25.79 166 ASP A C 1
ATOM 1055 O O . ASP A 1 176 ? 39.516 86.127 13.831 1.00 25.42 166 ASP A O 1
ATOM 1060 N N . VAL A 1 177 ? 37.347 85.686 13.674 1.00 24.96 167 VAL A N 1
ATOM 1061 C CA . VAL A 1 177 ? 37.416 85.349 12.229 1.00 22.89 167 VAL A CA 1
ATOM 1062 C C . VAL A 1 177 ? 37.935 86.453 11.334 1.00 23.55 167 VAL A C 1
ATOM 1063 O O . VAL A 1 177 ? 38.762 86.203 10.455 1.00 23.33 167 VAL A O 1
ATOM 1067 N N . VAL A 1 178 ? 37.428 87.675 11.526 1.00 24.99 168 VAL A N 1
ATOM 1068 C CA . VAL A 1 178 ? 37.750 88.785 10.622 1.00 25.37 168 VAL A CA 1
ATOM 1069 C C . VAL A 1 178 ? 39.266 89.127 10.640 1.00 26.38 168 VAL A C 1
ATOM 1070 O O . VAL A 1 178 ? 39.907 89.213 9.567 1.00 24.59 168 VAL A O 1
ATOM 1074 N N . LYS A 1 179 ? 39.820 89.294 11.852 1.00 27.35 169 LYS A N 1
ATOM 1075 C CA . LYS A 1 179 ? 41.272 89.494 12.033 1.00 29.09 169 LYS A CA 1
ATOM 1076 C C . LYS A 1 179 ? 42.059 88.415 11.295 1.00 28.88 169 LYS A C 1
ATOM 1077 O O . LYS A 1 179 ? 42.997 88.713 10.571 1.00 29.63 169 LYS A O 1
ATOM 1083 N N . ASN A 1 180 ? 41.626 87.175 11.465 1.00 28.38 170 ASN A N 1
ATOM 1084 C CA . ASN A 1 180 ? 42.209 85.995 10.813 1.00 28.88 170 ASN A CA 1
ATOM 1085 C C . ASN A 1 180 ? 42.121 85.897 9.268 1.00 27.90 170 ASN A C 1
ATOM 1086 O O . ASN A 1 180 ? 43.037 85.383 8.595 1.00 27.88 170 ASN A O 1
ATOM 1091 N N . ILE A 1 181 ? 41.056 86.425 8.686 1.00 27.66 171 ILE A N 1
ATOM 1092 C CA . ILE A 1 181 ? 40.908 86.344 7.229 1.00 25.62 171 ILE A CA 1
ATOM 1093 C C . ILE A 1 181 ? 41.407 87.567 6.454 1.00 27.01 171 ILE A C 1
ATOM 1094 O O . ILE A 1 181 ? 41.508 87.515 5.223 1.00 26.23 171 ILE A O 1
ATOM 1099 N N . LEU A 1 182 ? 41.684 88.668 7.163 1.00 27.38 172 LEU A N 1
ATOM 1100 C CA . LEU A 1 182 ? 42.301 89.857 6.575 1.00 28.93 172 LEU A CA 1
ATOM 1101 C C . LEU A 1 182 ? 43.742 89.574 6.115 1.00 30.51 172 LEU A C 1
ATOM 1102 O O . LEU A 1 182 ? 44.339 88.624 6.600 1.00 29.82 172 LEU A O 1
ATOM 1107 N N . PRO A 1 183 ? 44.277 90.372 5.157 1.00 32.82 173 PRO A N 1
ATOM 1108 C CA . PRO A 1 183 ? 45.599 90.096 4.532 1.00 34.71 173 PRO A CA 1
ATOM 1109 C C . PRO A 1 183 ? 46.714 89.628 5.491 1.00 36.09 173 PRO A C 1
ATOM 1110 O O . PRO A 1 183 ? 47.540 88.758 5.143 1.00 37.50 173 PRO A O 1
ATOM 1114 N N . ASP A 1 184 ? 46.754 90.172 6.692 1.00 37.17 174 ASP A N 1
ATOM 1115 C CA . ASP A 1 184 ? 47.833 89.773 7.584 1.00 39.05 174 ASP A CA 1
ATOM 1116 C C . ASP A 1 184 ? 47.450 88.687 8.575 1.00 38.07 174 ASP A C 1
ATOM 1117 O O . ASP A 1 184 ? 48.143 88.502 9.568 1.00 38.86 174 ASP A O 1
ATOM 1122 N N . GLY A 1 185 ? 46.356 87.973 8.284 1.00 36.24 175 GLY A N 1
ATOM 1123 C CA . GLY A 1 185 ? 45.858 86.885 9.129 1.00 33.31 175 GLY A CA 1
ATOM 1124 C C . GLY A 1 185 ? 46.163 85.501 8.551 1.00 32.16 175 GLY A C 1
ATOM 1125 O O . GLY A 1 185 ? 46.376 85.335 7.346 1.00 31.57 175 GLY A O 1
ATOM 1126 N N . SER A 1 186 ? 46.117 84.509 9.428 1.00 31.38 176 SER A N 1
ATOM 1127 C CA . SER A 1 186 ? 46.580 83.129 9.161 1.00 31.49 176 SER A CA 1
ATOM 1128 C C . SER A 1 186 ? 45.572 82.327 8.326 1.00 30.95 176 SER A C 1
ATOM 1129 O O . SER A 1 186 ? 45.909 81.277 7.755 1.00 32.53 176 SER A O 1
ATOM 1132 N N . HIS A 1 187 ? 44.334 82.805 8.289 1.00 29.37 177 HIS A N 1
ATOM 1133 C CA . HIS A 1 187 ? 43.300 82.190 7.474 1.00 27.59 177 HIS A CA 1
ATOM 1134 C C . HIS A 1 187 ? 43.024 82.980 6.190 1.00 26.85 177 HIS A C 1
ATOM 1135 O O . HIS A 1 187 ? 41.990 82.799 5.548 1.00 26.83 177 HIS A O 1
ATOM 1142 N N . HIS A 1 188 ? 43.960 83.838 5.796 1.00 24.78 178 HIS A N 1
ATOM 1143 C CA . HIS A 1 188 ? 43.721 84.711 4.677 1.00 23.86 178 HIS A CA 1
ATOM 1144 C C . HIS A 1 188 ? 43.457 83.982 3.346 1.00 23.26 178 HIS A C 1
ATOM 1145 O O . HIS A 1 188 ? 42.509 84.320 2.602 1.00 22.46 178 HIS A O 1
ATOM 1152 N N . GLU A 1 189 ? 44.288 82.992 3.033 1.00 22.41 179 GLU A N 1
ATOM 1153 C CA . GLU A 1 189 ? 44.189 82.280 1.769 1.00 23.09 179 GLU A CA 1
ATOM 1154 C C . GLU A 1 189 ? 42.891 81.452 1.620 1.00 23.04 179 GLU A C 1
ATOM 1155 O O . GLU A 1 189 ? 42.374 81.345 0.510 1.00 23.33 179 GLU A O 1
ATOM 1161 N N . VAL A 1 190 ? 42.385 80.862 2.714 1.00 23.19 180 VAL A N 1
ATOM 1162 C CA . VAL A 1 190 ? 41.087 80.141 2.694 1.00 22.63 180 VAL A CA 1
ATOM 1163 C C . VAL A 1 190 ? 39.914 81.077 2.296 1.00 22.77 180 VAL A C 1
ATOM 1164 O O . VAL A 1 190 ? 38.987 80.678 1.605 1.00 22.59 180 VAL A O 1
ATOM 1168 N N . PHE A 1 191 ? 39.973 82.316 2.763 1.00 22.07 181 PHE A N 1
ATOM 1169 C CA . PHE A 1 191 ? 38.969 83.350 2.428 1.00 21.79 181 PHE A CA 1
ATOM 1170 C C . PHE A 1 191 ? 39.093 83.787 0.968 1.00 21.84 181 PHE A C 1
ATOM 1171 O O . PHE A 1 191 ? 38.063 83.926 0.321 1.00 22.14 181 PHE A O 1
ATOM 1179 N N . ASN A 1 192 ? 40.328 83.986 0.438 1.00 21.47 182 ASN A N 1
ATOM 1180 C CA . ASN A 1 192 ? 40.548 84.273 -0.995 1.00 22.27 182 ASN A CA 1
ATOM 1181 C C . ASN A 1 192 ? 39.960 83.190 -1.899 1.00 21.48 182 ASN A C 1
ATOM 1182 O O . ASN A 1 192 ? 39.375 83.480 -2.947 1.00 22.21 182 ASN A O 1
ATOM 1187 N N . ALA A 1 193 ? 40.133 81.940 -1.471 1.00 20.95 183 ALA A N 1
ATOM 1188 C CA . ALA A 1 193 ? 39.658 80.774 -2.201 1.00 19.44 183 ALA A CA 1
ATOM 1189 C C . ALA A 1 193 ? 38.132 80.781 -2.275 1.00 18.82 183 ALA A C 1
ATOM 1190 O O . ALA A 1 193 ? 37.561 80.348 -3.257 1.00 17.54 183 ALA A O 1
ATOM 1192 N N . TRP A 1 194 ? 37.485 81.196 -1.180 1.00 18.07 184 TRP A N 1
ATOM 1193 C CA . TRP A 1 194 ? 36.025 81.361 -1.139 1.00 17.71 184 TRP A CA 1
ATOM 1194 C C . TRP A 1 194 ? 35.559 82.466 -2.119 1.00 18.78 184 TRP A C 1
ATOM 1195 O O . TRP A 1 194 ? 34.628 82.276 -2.930 1.00 19.55 184 TRP A O 1
ATOM 1206 N N . LEU A 1 195 ? 36.193 83.637 -2.019 1.00 19.53 185 LEU A N 1
ATOM 1207 C CA . LEU A 1 195 ? 35.987 84.731 -2.978 1.00 18.24 185 LEU A CA 1
ATOM 1208 C C . LEU A 1 195 ? 36.262 84.293 -4.389 1.00 18.52 185 LEU A C 1
ATOM 1209 O O . LEU A 1 195 ? 35.554 84.715 -5.305 1.00 17.83 185 LEU A O 1
ATOM 1214 N N . ASP A 1 196 ? 37.278 83.452 -4.579 1.00 18.60 186 ASP A N 1
ATOM 1215 C CA . ASP A 1 196 ? 37.532 82.862 -5.921 1.00 18.99 186 ASP A CA 1
ATOM 1216 C C . ASP A 1 196 ? 36.334 82.112 -6.516 1.00 18.69 186 ASP A C 1
ATOM 1217 O O . ASP A 1 196 ? 36.097 82.160 -7.711 1.00 19.65 186 ASP A O 1
ATOM 1222 N N . ASN A 1 197 ? 35.610 81.372 -5.676 1.00 18.97 187 ASN A N 1
ATOM 1223 C CA . ASN A 1 197 ? 34.388 80.719 -6.134 1.00 19.06 187 ASN A CA 1
ATOM 1224 C C . ASN A 1 197 ? 33.244 81.716 -6.383 1.00 18.81 187 ASN A C 1
ATOM 1225 O O . ASN A 1 197 ? 32.465 81.541 -7.317 1.00 19.32 187 ASN A O 1
ATOM 1230 N N . ILE A 1 198 ? 33.170 82.791 -5.598 1.00 19.74 188 ILE A N 1
ATOM 1231 C CA . ILE A 1 198 ? 32.216 83.840 -5.917 1.00 18.75 188 ILE A CA 1
ATOM 1232 C C . ILE A 1 198 ? 32.517 84.449 -7.290 1.00 18.86 188 ILE A C 1
ATOM 1233 O O . ILE A 1 198 ? 31.590 84.628 -8.101 1.00 17.19 188 ILE A O 1
ATOM 1238 N N . ALA A 1 199 ? 33.809 84.756 -7.536 1.00 18.70 189 ALA A N 1
ATOM 1239 C CA . ALA A 1 199 ? 34.270 85.331 -8.781 1.00 19.05 189 ALA A CA 1
ATOM 1240 C C . ALA A 1 199 ? 33.995 84.429 -9.962 1.00 19.00 189 ALA A C 1
ATOM 1241 O O . ALA A 1 199 ? 33.560 84.904 -11.025 1.00 20.16 189 ALA A O 1
ATOM 1243 N N . ALA A 1 200 ? 34.282 83.141 -9.781 1.00 19.21 190 ALA A N 1
ATOM 1244 C CA . ALA A 1 200 ? 34.007 82.092 -10.788 1.00 18.05 190 ALA A CA 1
ATOM 1245 C C . ALA A 1 200 ? 32.542 82.101 -11.159 1.00 18.91 190 ALA A C 1
ATOM 1246 O O . ALA A 1 200 ? 32.204 82.204 -12.331 1.00 18.55 190 ALA A O 1
ATOM 1248 N N . PHE A 1 201 ? 31.670 82.025 -10.148 1.00 18.35 191 PHE A N 1
ATOM 1249 C CA . PHE A 1 201 ? 30.231 82.285 -10.338 1.00 18.25 191 PHE A CA 1
ATOM 1250 C C . PHE A 1 201 ? 29.859 83.570 -11.131 1.00 18.40 191 PHE A C 1
ATOM 1251 O O . PHE A 1 201 ? 29.051 83.492 -12.067 1.00 19.61 191 PHE A O 1
ATOM 1259 N N . ALA A 1 202 ? 30.435 84.714 -10.7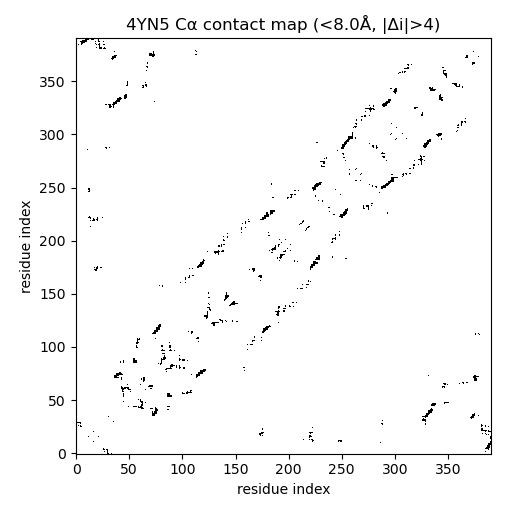39 1.00 17.78 192 ALA A N 1
ATOM 1260 C CA . ALA A 1 202 ? 30.067 86.001 -11.322 1.00 19.33 192 ALA A CA 1
ATOM 1261 C C . ALA A 1 202 ? 30.394 86.070 -12.838 1.00 19.62 192 ALA A C 1
ATOM 1262 O O . ALA A 1 202 ? 29.590 86.560 -13.650 1.00 19.20 192 ALA A O 1
ATOM 1264 N N . HIS A 1 203 ? 31.562 85.529 -13.191 1.00 20.28 193 HIS A N 1
ATOM 1265 C CA . HIS A 1 203 ? 32.015 85.473 -14.614 1.00 21.30 193 HIS A CA 1
ATOM 1266 C C . HIS A 1 203 ? 31.215 84.479 -15.473 1.00 22.02 193 HIS A C 1
ATOM 1267 O O . HIS A 1 203 ? 31.070 84.677 -16.713 1.00 21.30 193 HIS A O 1
ATOM 1274 N N . GLU A 1 204 ? 30.646 83.454 -14.833 1.00 21.40 194 GLU A N 1
ATOM 1275 C CA . GLU A 1 204 ? 29.792 82.502 -15.546 1.00 22.32 194 GLU A CA 1
ATOM 1276 C C . GLU A 1 204 ? 28.381 83.005 -15.762 1.00 22.05 194 GLU A C 1
ATOM 1277 O O . GLU A 1 204 ? 27.653 82.475 -16.628 1.00 20.89 194 GLU A O 1
ATOM 1283 N N . LEU A 1 205 ? 27.992 84.017 -14.982 1.00 20.65 195 LEU A N 1
ATOM 1284 C CA . LEU A 1 205 ? 26.604 84.466 -14.978 1.00 20.94 195 LEU A CA 1
ATOM 1285 C C . LEU A 1 205 ? 26.365 85.409 -16.147 1.00 21.31 195 LEU A C 1
ATOM 1286 O O . LEU A 1 205 ? 26.310 86.637 -15.975 1.00 22.79 195 LEU A O 1
ATOM 1291 N N . THR A 1 206 ? 26.242 84.838 -17.342 1.00 22.15 196 THR A N 1
ATOM 1292 C CA . THR A 1 206 ? 25.970 85.642 -18.537 1.00 23.65 196 THR A CA 1
ATOM 1293 C C . THR A 1 206 ? 24.612 85.286 -19.119 1.00 24.30 196 THR A C 1
ATOM 1294 O O . THR A 1 206 ? 24.127 84.151 -18.956 1.00 24.12 196 THR A O 1
ATOM 1298 N N . ASP A 1 207 ? 24.014 86.252 -19.831 1.00 24.60 197 ASP A N 1
ATOM 1299 C CA . ASP A 1 207 ? 22.827 86.016 -20.632 1.00 26.75 197 ASP A CA 1
ATOM 1300 C C . ASP A 1 207 ? 23.250 85.207 -21.894 1.00 28.56 197 ASP A C 1
ATOM 1301 O O . ASP A 1 207 ? 24.148 85.627 -22.641 1.00 28.72 197 ASP A O 1
ATOM 1306 N N . GLN A 1 208 ? 22.608 84.053 -22.097 1.00 29.31 198 GLN A N 1
ATOM 1307 C CA . GLN A 1 208 ? 22.930 83.152 -23.209 1.00 31.79 198 GLN A CA 1
ATOM 1308 C C . GLN A 1 208 ? 22.444 83.679 -24.562 1.00 32.90 198 GLN A C 1
ATOM 1309 O O . GLN A 1 208 ? 23.079 83.383 -25.559 1.00 33.89 198 GLN A O 1
ATOM 1315 N N . SER A 1 209 ? 21.357 84.463 -24.590 1.00 33.82 199 SER A N 1
ATOM 1316 C CA . SER A 1 209 ? 20.849 85.049 -25.861 1.00 34.76 199 SER A CA 1
ATOM 1317 C C . SER A 1 209 ? 21.503 86.381 -26.281 1.00 35.15 199 SER A C 1
ATOM 1318 O O . SER A 1 209 ? 21.432 86.767 -27.463 1.00 36.53 199 SER A O 1
ATOM 1321 N N . THR A 1 210 ? 22.151 87.078 -25.336 1.00 35.09 200 THR A N 1
ATOM 1322 C CA . THR A 1 210 ? 22.794 88.376 -25.627 1.00 33.52 200 THR A CA 1
ATOM 1323 C C . THR A 1 210 ? 24.299 88.432 -25.371 1.00 33.13 200 THR A C 1
ATOM 1324 O O . THR A 1 210 ? 24.953 89.352 -25.852 1.00 35.30 200 THR A O 1
ATOM 1328 N N . GLY A 1 211 ? 24.844 87.494 -24.602 1.00 31.65 201 GLY A N 1
ATOM 1329 C CA . GLY A 1 211 ? 26.249 87.535 -24.177 1.00 30.10 201 GLY A CA 1
ATOM 1330 C C . GLY A 1 211 ? 26.530 88.439 -22.978 1.00 29.01 201 GLY A C 1
ATOM 1331 O O . GLY A 1 211 ? 27.625 88.432 -22.409 1.00 28.29 201 GLY A O 1
ATOM 1332 N N . GLU A 1 212 ? 25.525 89.201 -22.587 1.00 28.43 202 GLU A N 1
ATOM 1333 C CA . GLU A 1 212 ? 25.690 90.121 -21.487 1.00 28.23 202 GLU A CA 1
ATOM 1334 C C . GLU A 1 212 ? 25.849 89.468 -20.097 1.00 26.59 202 GLU A C 1
ATOM 1335 O O . GLU A 1 212 ? 25.205 88.469 -19.765 1.00 26.37 202 GLU A O 1
ATOM 1341 N N . LEU A 1 213 ? 26.753 90.022 -19.315 1.00 24.64 203 LEU A N 1
ATOM 1342 C CA . LEU A 1 213 ? 26.820 89.736 -17.916 1.00 24.23 203 LEU A CA 1
ATOM 1343 C C . LEU A 1 213 ? 25.511 90.140 -17.215 1.00 23.40 203 LEU A C 1
ATOM 1344 O O . LEU A 1 213 ? 24.921 91.192 -17.501 1.00 22.74 203 LEU A O 1
ATOM 1349 N N . ILE A 1 214 ? 25.048 89.260 -16.335 1.00 22.58 204 ILE A N 1
ATOM 1350 C CA . ILE A 1 214 ? 23.810 89.500 -15.567 1.00 20.67 204 ILE A CA 1
ATOM 1351 C C . ILE A 1 214 ? 24.238 90.243 -14.291 1.00 19.56 204 ILE A C 1
ATOM 1352 O O . ILE A 1 214 ? 25.163 89.819 -13.609 1.00 19.73 204 ILE A O 1
ATOM 1357 N N . PRO A 1 215 ? 23.605 91.388 -14.004 1.00 18.07 205 PRO A N 1
ATOM 1358 C CA . PRO A 1 215 ? 24.133 92.101 -12.828 1.00 17.54 205 PRO A CA 1
ATOM 1359 C C . PRO A 1 215 ? 23.607 91.412 -11.547 1.00 17.07 205 PRO A C 1
ATOM 1360 O O . PRO A 1 215 ? 22.596 90.694 -11.606 1.00 15.81 205 PRO A O 1
ATOM 1364 N N . VAL A 1 216 ? 24.333 91.602 -10.457 1.00 16.51 206 VAL A N 1
ATOM 1365 C CA . VAL A 1 216 ? 23.997 91.079 -9.134 1.00 17.39 206 VAL A CA 1
ATOM 1366 C C . VAL A 1 216 ? 24.139 92.198 -8.117 1.00 17.51 206 VAL A C 1
ATOM 1367 O O . VAL A 1 216 ? 25.155 92.884 -8.094 1.00 17.08 206 VAL A O 1
ATOM 1371 N N . ILE A 1 217 ? 23.104 92.391 -7.284 1.00 15.98 207 ILE A N 1
ATOM 1372 C CA . ILE A 1 217 ? 23.239 93.307 -6.148 1.00 15.21 207 ILE A CA 1
ATOM 1373 C C . ILE A 1 217 ? 23.852 92.501 -5.006 1.00 14.89 207 ILE A C 1
ATOM 1374 O O . ILE A 1 217 ? 23.199 91.618 -4.469 1.00 14.35 207 ILE A O 1
ATOM 1379 N N . PHE A 1 218 ? 25.102 92.791 -4.663 1.00 14.34 208 PHE A N 1
ATOM 1380 C CA . PHE A 1 218 ? 25.880 91.958 -3.737 1.00 15.52 208 PHE A CA 1
ATOM 1381 C C . PHE A 1 218 ? 25.971 92.703 -2.410 1.00 15.61 208 PHE A C 1
ATOM 1382 O O . PHE A 1 218 ? 26.195 93.913 -2.404 1.00 16.76 208 PHE A O 1
ATOM 1390 N N . ARG A 1 219 ? 25.767 91.994 -1.296 1.00 14.96 209 ARG A N 1
ATOM 1391 C CA . ARG A 1 219 ? 25.671 92.648 0.005 1.00 14.94 209 ARG A CA 1
ATOM 1392 C C . ARG A 1 219 ? 26.643 92.013 1.028 1.00 14.32 209 ARG A C 1
ATOM 1393 O O . ARG A 1 219 ? 26.270 91.093 1.752 1.00 14.16 209 ARG A O 1
ATOM 1401 N N . PRO A 1 220 ? 27.898 92.470 1.068 1.00 13.95 210 PRO A N 1
ATOM 1402 C CA . PRO A 1 220 ? 28.839 91.868 2.025 1.00 15.31 210 PRO A CA 1
ATOM 1403 C C . PRO A 1 220 ? 28.484 92.100 3.490 1.00 16.30 210 PRO A C 1
ATOM 1404 O O . PRO A 1 220 ? 28.096 93.232 3.902 1.00 16.42 210 PRO A O 1
ATOM 1408 N N . PHE A 1 221 ? 28.606 91.024 4.263 1.00 18.15 211 PHE A N 1
ATOM 1409 C CA . PHE A 1 221 ? 28.727 91.125 5.703 1.00 17.86 211 PHE A CA 1
ATOM 1410 C C . PHE A 1 221 ? 27.713 92.075 6.338 1.00 18.88 211 PHE A C 1
ATOM 1411 O O . PHE A 1 221 ? 28.065 93.086 6.970 1.00 18.00 211 PHE A O 1
ATOM 1419 N N . HIS A 1 222 ? 26.447 91.684 6.235 1.00 17.65 212 HIS A N 1
ATOM 1420 C CA . HIS A 1 222 ? 25.324 92.505 6.685 1.00 17.71 212 HIS A CA 1
ATOM 1421 C C . HIS A 1 222 ? 25.026 92.415 8.198 1.00 18.00 212 HIS A C 1
ATOM 1422 O O . HIS A 1 222 ? 25.537 91.540 8.906 1.00 17.92 212 HIS A O 1
ATOM 1429 N N . GLU A 1 223 ? 24.165 93.328 8.671 1.00 18.82 213 GLU A N 1
ATOM 1430 C CA . GLU A 1 223 ? 23.783 93.396 10.079 1.00 18.12 213 GLU A CA 1
ATOM 1431 C C . GLU A 1 223 ? 24.985 93.383 11.028 1.00 18.20 213 GLU A C 1
ATOM 1432 O O . GLU A 1 223 ? 24.954 92.733 12.106 1.00 17.93 213 GLU A O 1
ATOM 1438 N N . GLN A 1 224 ? 26.037 94.091 10.593 1.00 19.48 214 GLN A N 1
ATOM 1439 C CA . GLN A 1 224 ? 27.348 94.026 11.235 1.00 20.72 214 GLN A CA 1
ATOM 1440 C C . GLN A 1 224 ? 27.384 94.795 12.568 1.00 20.04 214 GLN A C 1
ATOM 1441 O O . GLN A 1 224 ? 28.402 94.757 13.258 1.00 20.96 214 GLN A O 1
ATOM 1447 N N . ASN A 1 225 ? 26.326 95.536 12.890 1.00 20.29 215 ASN A N 1
ATOM 1448 C CA . ASN A 1 225 ? 26.274 96.233 14.198 1.00 21.84 215 ASN A CA 1
ATOM 1449 C C . ASN A 1 225 ? 25.784 95.227 15.262 1.00 20.42 215 ASN A C 1
ATOM 1450 O O . ASN A 1 225 ? 26.021 95.395 16.452 1.00 20.40 215 ASN A O 1
ATOM 1455 N N . GLY A 1 226 ? 25.113 94.175 14.808 1.00 19.81 216 GLY A N 1
ATOM 1456 C CA . GLY A 1 226 ? 24.672 93.091 15.681 1.00 18.95 216 GLY A CA 1
ATOM 1457 C C . GLY A 1 226 ? 25.801 92.155 15.993 1.00 20.05 216 GLY A C 1
ATOM 1458 O O . GLY A 1 226 ? 26.894 92.283 15.440 1.00 20.46 216 GLY A O 1
ATOM 1459 N N . GLY A 1 227 ? 25.536 91.201 16.900 1.00 19.65 217 GLY A N 1
ATOM 1460 C CA . GLY A 1 227 ? 26.547 90.276 17.302 1.00 20.56 217 GLY A CA 1
ATOM 1461 C C . GLY A 1 227 ? 26.163 88.818 17.044 1.00 21.67 217 GLY A C 1
ATOM 1462 O O . GLY A 1 227 ? 26.688 87.926 17.700 1.00 23.98 217 GLY A O 1
ATOM 1463 N N . TRP A 1 228 ? 25.257 88.565 16.118 1.00 20.38 218 TRP A N 1
ATOM 1464 C CA . TRP A 1 228 ? 24.852 87.230 15.808 1.00 19.95 218 TRP A CA 1
ATOM 1465 C C . TRP A 1 228 ? 25.584 86.614 14.601 1.00 19.67 218 TRP A C 1
ATOM 1466 O O . TRP A 1 228 ? 25.408 85.431 14.322 1.00 20.01 218 TRP A O 1
ATOM 1477 N N . PHE A 1 229 ? 26.413 87.393 13.912 1.00 18.94 219 PHE A N 1
ATOM 1478 C CA . PHE A 1 229 ? 27.295 86.832 12.865 1.00 19.18 219 PHE A CA 1
ATOM 1479 C C . PHE A 1 229 ? 28.750 86.990 13.314 1.00 18.99 219 PHE A C 1
ATOM 1480 O O . PHE A 1 229 ? 29.085 87.928 14.048 1.00 20.15 219 PHE A O 1
ATOM 1488 N N . TRP A 1 230 ? 29.642 86.141 12.818 1.00 19.16 220 TRP A N 1
ATOM 1489 C CA . TRP A 1 230 ? 31.050 86.254 13.230 1.00 19.00 220 TRP A CA 1
ATOM 1490 C C . TRP A 1 230 ? 31.741 87.520 12.798 1.00 18.94 220 TRP A C 1
ATOM 1491 O O . TRP A 1 230 ? 32.758 87.867 13.374 1.00 19.27 220 TRP A O 1
ATOM 1502 N N . TRP A 1 231 ? 31.181 88.232 11.812 1.00 18.69 221 TRP A N 1
ATOM 1503 C CA . TRP A 1 231 ? 31.701 89.517 11.399 1.00 18.85 221 TRP A CA 1
ATOM 1504 C C . TRP A 1 231 ? 31.038 90.690 12.132 1.00 18.43 221 TRP A C 1
ATOM 1505 O O . TRP A 1 231 ? 31.259 91.852 11.785 1.00 17.72 221 TRP A O 1
ATOM 1516 N N . GLY A 1 232 ? 30.189 90.357 13.082 1.00 19.12 222 GLY A N 1
ATOM 1517 C CA . GLY A 1 232 ? 29.438 91.342 13.858 1.00 20.35 222 GLY A CA 1
ATOM 1518 C C . GLY A 1 232 ? 30.275 92.041 14.929 1.00 21.11 222 GLY A C 1
ATOM 1519 O O . GLY A 1 232 ? 31.469 91.736 15.164 1.00 20.96 222 GLY A O 1
ATOM 1520 N N . ALA A 1 233 ? 29.630 92.988 15.601 1.00 21.39 223 ALA A N 1
ATOM 1521 C CA . ALA A 1 233 ? 30.342 93.951 16.435 1.00 23.49 223 ALA A CA 1
ATOM 1522 C C . ALA A 1 233 ? 30.788 93.401 17.789 1.00 24.20 223 ALA A C 1
ATOM 1523 O O . ALA A 1 233 ? 31.651 94.019 18.422 1.00 25.08 223 ALA A O 1
ATOM 1525 N N . GLN A 1 234 ? 30.220 92.275 18.239 1.00 25.16 224 GLN A N 1
ATOM 1526 C CA . GLN A 1 234 ? 30.733 91.643 19.473 1.00 26.94 224 GLN A CA 1
ATOM 1527 C C . GLN A 1 234 ? 32.098 91.009 19.276 1.00 26.67 224 GLN A C 1
ATOM 1528 O O . GLN A 1 234 ? 32.845 90.823 20.245 1.00 27.43 224 GLN A O 1
ATOM 1534 N N . THR A 1 235 ? 32.459 90.720 18.031 1.00 25.51 225 THR A N 1
ATOM 1535 C CA . THR A 1 235 ? 33.667 89.958 17.791 1.00 24.78 225 THR A CA 1
ATOM 1536 C C . THR A 1 235 ? 34.636 90.676 16.861 1.00 24.35 225 THR A C 1
ATOM 1537 O O . THR A 1 235 ? 35.751 90.237 16.686 1.00 25.00 225 THR A O 1
ATOM 1541 N N . THR A 1 236 ? 34.187 91.772 16.261 1.00 23.34 226 THR A N 1
ATOM 1542 C CA . THR A 1 236 ? 34.942 92.496 15.241 1.00 23.16 226 THR A CA 1
ATOM 1543 C C . THR A 1 236 ? 34.974 94.009 15.543 1.00 23.36 226 THR A C 1
ATOM 1544 O O . THR A 1 236 ? 33.940 94.572 15.816 1.00 22.54 226 THR A O 1
ATOM 1548 N N . THR A 1 237 ? 36.148 94.655 15.466 1.00 23.81 227 THR A N 1
ATOM 1549 C CA . THR A 1 237 ? 36.255 96.123 15.667 1.00 24.04 227 THR A CA 1
ATOM 1550 C C . THR A 1 237 ? 35.665 96.837 14.429 1.00 24.02 227 THR A C 1
ATOM 1551 O O . THR A 1 237 ? 35.742 96.313 13.296 1.00 23.00 227 THR A O 1
ATOM 1555 N N . ALA A 1 238 ? 35.066 98.008 14.622 1.00 24.84 228 ALA A N 1
ATOM 1556 C CA . ALA A 1 238 ? 34.656 98.836 13.471 1.00 24.47 228 ALA A CA 1
ATOM 1557 C C . ALA A 1 238 ? 35.743 98.888 12.404 1.00 24.95 228 ALA A C 1
ATOM 1558 O O . ALA A 1 238 ? 35.484 98.801 11.199 1.00 23.92 228 ALA A O 1
ATOM 1560 N N . SER A 1 239 ? 36.985 99.042 12.831 1.00 25.93 229 SER A N 1
ATOM 1561 C CA . SER A 1 239 ? 38.048 99.247 11.868 1.00 26.91 229 SER A CA 1
ATOM 1562 C C . SER A 1 239 ? 38.481 97.939 11.151 1.00 25.72 229 SER A C 1
ATOM 1563 O O . SER A 1 239 ? 38.895 97.992 9.971 1.00 24.88 229 SER A O 1
ATOM 1566 N N . GLU A 1 240 ? 38.386 96.788 11.841 1.00 24.58 230 GLU A N 1
ATOM 1567 C CA . GLU A 1 240 ? 38.551 95.474 11.166 1.00 24.97 230 GLU A CA 1
ATOM 1568 C C . GLU A 1 240 ? 37.433 95.259 10.148 1.00 22.84 230 GLU A C 1
ATOM 1569 O O . GLU A 1 240 ? 37.670 94.709 9.040 1.00 20.96 230 GLU A O 1
ATOM 1575 N N . TYR A 1 241 ? 36.217 95.690 10.519 1.00 20.95 231 TYR A N 1
ATOM 1576 C CA . TYR A 1 241 ? 35.091 95.553 9.595 1.00 19.74 231 TYR A CA 1
ATOM 1577 C C . TYR A 1 241 ? 35.308 96.347 8.327 1.00 20.62 231 TYR A C 1
ATOM 1578 O O . TYR A 1 241 ? 35.183 95.812 7.182 1.00 19.79 231 TYR A O 1
ATOM 1587 N N . LYS A 1 242 ? 35.584 97.651 8.507 1.00 20.83 232 LYS A N 1
ATOM 1588 C CA . LYS A 1 242 ? 35.852 98.485 7.360 1.00 20.71 232 LYS A CA 1
ATOM 1589 C C . LYS A 1 242 ? 36.873 97.818 6.443 1.00 19.92 232 LYS A C 1
ATOM 1590 O O . LYS A 1 242 ? 36.698 97.784 5.246 1.00 19.36 232 LYS A O 1
ATOM 1596 N N . ALA A 1 243 ? 37.933 97.268 7.029 1.00 21.36 233 ALA A N 1
ATOM 1597 C CA . ALA A 1 243 ? 38.997 96.641 6.263 1.00 20.86 233 ALA A CA 1
ATOM 1598 C C . ALA A 1 243 ? 38.459 95.443 5.468 1.00 20.93 233 ALA A C 1
ATOM 1599 O O . ALA A 1 243 ? 38.758 95.293 4.283 1.00 18.76 233 ALA A O 1
ATOM 1601 N N . LEU A 1 244 ? 37.639 94.631 6.136 1.00 21.18 234 LEU A N 1
ATOM 1602 C CA . LEU A 1 244 ? 37.026 93.448 5.549 1.00 20.92 234 LEU A CA 1
ATOM 1603 C C . LEU A 1 244 ? 36.124 93.797 4.364 1.00 21.92 234 LEU A C 1
ATOM 1604 O O . LEU A 1 244 ? 36.306 93.222 3.288 1.00 21.12 234 LEU A O 1
ATOM 1609 N N . TYR A 1 245 ? 35.199 94.766 4.549 1.00 21.20 235 TYR A N 1
ATOM 1610 C CA . TYR A 1 245 ? 34.363 95.253 3.441 1.00 20.36 235 TYR A CA 1
ATOM 1611 C C . TYR A 1 245 ? 35.204 95.744 2.232 1.00 20.86 235 TYR A C 1
ATOM 1612 O O . TYR A 1 245 ? 34.972 95.313 1.103 1.00 19.69 235 TYR A O 1
ATOM 1621 N N . ARG A 1 246 ? 36.172 96.630 2.467 1.00 21.59 236 ARG A N 1
ATOM 1622 C CA . ARG A 1 246 ? 37.049 97.146 1.390 1.00 23.27 236 ARG A CA 1
ATOM 1623 C C . ARG A 1 246 ? 37.830 96.049 0.667 1.00 22.80 236 ARG A C 1
ATOM 1624 O O . ARG A 1 246 ? 37.906 96.016 -0.579 1.00 21.89 236 ARG A O 1
ATOM 1632 N N . TYR A 1 247 ? 38.399 95.149 1.458 1.00 23.90 237 TYR A N 1
ATOM 1633 C CA . TYR A 1 247 ? 39.119 94.006 0.884 1.00 23.46 237 TYR A CA 1
ATOM 1634 C C . TYR A 1 247 ? 38.261 93.179 -0.062 1.00 23.28 237 TYR A C 1
ATOM 1635 O O . TYR A 1 247 ? 38.714 92.829 -1.169 1.00 24.19 237 TYR A O 1
ATOM 1644 N N . THR A 1 248 ? 37.040 92.860 0.372 1.00 22.77 238 THR A N 1
ATOM 1645 C CA . THR A 1 248 ? 36.110 92.073 -0.436 1.00 22.98 238 THR A CA 1
ATOM 1646 C C . THR A 1 248 ? 35.887 92.756 -1.783 1.00 23.71 238 THR A C 1
ATOM 1647 O O . THR A 1 248 ? 36.052 92.125 -2.836 1.00 21.47 238 THR A O 1
ATOM 1651 N N . VAL A 1 249 ? 35.576 94.056 -1.732 1.00 24.13 239 VAL A N 1
ATOM 1652 C CA . VAL A 1 249 ? 35.372 94.858 -2.952 1.00 24.33 239 VAL A CA 1
ATOM 1653 C C . VAL A 1 249 ? 36.653 94.879 -3.802 1.00 25.35 239 VAL A C 1
ATOM 1654 O O . VAL A 1 249 ? 36.618 94.578 -5.028 1.00 23.97 239 VAL A O 1
ATOM 1658 N N . ASP A 1 250 ? 37.785 95.181 -3.166 1.00 25.96 240 ASP A N 1
ATOM 1659 C CA . ASP A 1 250 ? 39.035 95.319 -3.918 1.00 26.63 240 ASP A CA 1
ATOM 1660 C C . ASP A 1 250 ? 39.434 94.006 -4.583 1.00 26.63 240 ASP A C 1
ATOM 1661 O O . ASP A 1 250 ? 39.800 93.987 -5.761 1.00 26.17 240 ASP A O 1
ATOM 1666 N N . TYR A 1 251 ? 39.303 92.901 -3.841 1.00 25.80 241 TYR A N 1
ATOM 1667 C CA . TYR A 1 251 ? 39.686 91.578 -4.375 1.00 25.29 241 TYR A CA 1
ATOM 1668 C C . TYR A 1 251 ? 38.793 91.139 -5.523 1.00 24.97 241 TYR A C 1
ATOM 1669 O O . TYR A 1 251 ? 39.287 90.718 -6.574 1.00 24.20 241 TYR A O 1
ATOM 1678 N N . LEU A 1 252 ? 37.470 91.245 -5.339 1.00 24.68 242 LEU A N 1
ATOM 1679 C CA . LEU A 1 252 ? 36.572 90.820 -6.402 1.00 24.05 242 LEU A CA 1
ATOM 1680 C C . LEU A 1 252 ? 36.699 91.691 -7.646 1.00 23.92 242 LEU A C 1
ATOM 1681 O O . LEU A 1 252 ? 36.668 91.193 -8.755 1.00 23.44 242 LEU A O 1
ATOM 1686 N N . ARG A 1 253 ? 36.833 92.997 -7.437 1.00 24.37 243 ARG A N 1
ATOM 1687 C CA . ARG A 1 253 ? 36.798 93.947 -8.541 1.00 25.99 243 ARG A CA 1
ATOM 1688 C C . ARG A 1 253 ? 38.109 93.961 -9.275 1.00 25.83 243 ARG A C 1
ATOM 1689 O O . ARG A 1 253 ? 38.117 93.955 -10.488 1.00 26.10 243 ARG A O 1
ATOM 1697 N N . ASP A 1 254 ? 39.206 93.989 -8.515 1.00 26.58 244 ASP A N 1
ATOM 1698 C CA . ASP A 1 254 ? 40.524 94.356 -9.073 1.00 26.83 244 ASP A CA 1
ATOM 1699 C C . ASP A 1 254 ? 41.358 93.112 -9.276 1.00 26.65 244 ASP A C 1
ATOM 1700 O O . ASP A 1 254 ? 41.960 92.942 -10.345 1.00 28.97 244 ASP A O 1
ATOM 1705 N N . VAL A 1 255 ? 41.407 92.250 -8.265 1.00 26.12 245 VAL A N 1
ATOM 1706 C CA . VAL A 1 255 ? 42.132 90.993 -8.396 1.00 27.27 245 VAL A CA 1
ATOM 1707 C C . VAL A 1 255 ? 41.417 90.002 -9.343 1.00 27.95 245 VAL A C 1
ATOM 1708 O O . VAL A 1 255 ? 42.079 89.406 -10.231 1.00 28.97 245 VAL A O 1
ATOM 1712 N N . LYS A 1 256 ? 40.099 89.831 -9.172 1.00 26.47 246 LYS A N 1
ATOM 1713 C CA . LYS A 1 256 ? 39.350 88.845 -9.950 1.00 25.50 246 LYS A CA 1
ATOM 1714 C C . LYS A 1 256 ? 38.598 89.427 -11.129 1.00 25.04 246 LYS A C 1
ATOM 1715 O O . LYS A 1 256 ? 38.094 88.674 -11.945 1.00 25.04 246 LYS A O 1
ATOM 1721 N N . GLY A 1 257 ? 38.534 90.747 -11.267 1.00 24.45 247 GLY A N 1
ATOM 1722 C CA . GLY A 1 257 ? 37.908 91.296 -12.462 1.00 24.51 247 GLY A CA 1
ATOM 1723 C C . GLY A 1 257 ? 36.382 91.216 -12.599 1.00 24.89 247 GLY A C 1
ATOM 1724 O O . GLY A 1 257 ? 35.837 91.342 -13.717 1.00 24.44 247 GLY A O 1
ATOM 1725 N N . VAL A 1 258 ? 35.693 91.056 -11.463 1.00 24.48 248 VAL A N 1
ATOM 1726 C CA . VAL A 1 258 ? 34.226 90.996 -11.404 1.00 23.60 248 VAL A CA 1
ATOM 1727 C C . VAL A 1 258 ? 33.699 92.371 -11.720 1.00 22.70 248 VAL A C 1
ATOM 1728 O O . VAL A 1 258 ? 34.034 93.361 -11.041 1.00 23.31 248 VAL A O 1
ATOM 1732 N N . ASN A 1 259 ? 32.901 92.445 -12.772 1.00 22.84 249 ASN A N 1
ATOM 1733 C CA . ASN A 1 259 ? 32.381 93.736 -13.254 1.00 23.10 249 ASN A CA 1
ATOM 1734 C C . ASN A 1 259 ? 30.860 93.807 -13.244 1.00 21.28 249 ASN A C 1
ATOM 1735 O O . ASN A 1 259 ? 30.238 94.766 -13.767 1.00 20.73 249 ASN A O 1
ATOM 1740 N N . ASN A 1 260 ? 30.246 92.790 -12.646 1.00 18.49 250 ASN A N 1
ATOM 1741 C CA . ASN A 1 260 ? 28.815 92.709 -12.718 1.00 19.12 250 ASN A CA 1
ATOM 1742 C C . ASN A 1 260 ? 28.119 92.777 -11.339 1.00 19.23 250 ASN A C 1
ATOM 1743 O O . ASN A 1 260 ? 26.974 92.361 -11.187 1.00 20.60 250 ASN A O 1
ATOM 1748 N N . PHE A 1 261 ? 28.809 93.392 -10.380 1.00 21.13 251 PHE A N 1
ATOM 1749 C CA . PHE A 1 261 ? 28.279 93.642 -9.031 1.00 19.75 251 PHE A CA 1
ATOM 1750 C C . PHE A 1 261 ? 27.957 95.087 -8.705 1.00 21.51 251 PHE A C 1
ATOM 1751 O O . PHE A 1 261 ? 28.749 96.006 -8.971 1.00 21.56 251 PHE A O 1
ATOM 1759 N N . LEU A 1 262 ? 26.795 95.282 -8.079 1.00 19.77 252 LEU A N 1
ATOM 1760 C CA . LEU A 1 262 ? 26.569 96.525 -7.326 1.00 19.01 252 LEU A CA 1
ATOM 1761 C C . LEU A 1 262 ? 26.766 96.149 -5.857 1.00 17.45 252 LEU A C 1
ATOM 1762 O O . LEU A 1 262 ? 26.412 95.023 -5.469 1.00 16.66 252 LEU A O 1
ATOM 1767 N N . TYR A 1 263 ? 27.310 97.079 -5.055 1.00 17.48 253 TYR A N 1
ATOM 1768 C CA . TYR A 1 263 ? 27.601 96.824 -3.615 1.00 17.58 253 TYR A CA 1
ATOM 1769 C C . TYR A 1 263 ? 26.660 97.520 -2.603 1.00 17.86 253 TYR A C 1
ATOM 1770 O O . TYR A 1 263 ? 26.508 98.764 -2.601 1.00 15.78 253 TYR A O 1
ATOM 1779 N N . ALA A 1 264 ? 26.005 96.685 -1.782 1.00 15.68 254 ALA A N 1
ATOM 1780 C CA . ALA A 1 264 ? 25.044 97.109 -0.757 1.00 15.67 254 ALA A CA 1
ATOM 1781 C C . ALA A 1 264 ? 25.665 96.991 0.653 1.00 15.70 254 ALA A C 1
ATOM 1782 O O . ALA A 1 264 ? 26.333 96.047 0.944 1.00 14.89 254 ALA A O 1
ATOM 1784 N N . PHE A 1 265 ? 25.484 98.022 1.476 1.00 15.43 255 PHE A N 1
ATOM 1785 C CA . PHE A 1 265 ? 25.956 98.116 2.874 1.00 15.93 255 PHE A CA 1
ATOM 1786 C C . PHE A 1 265 ? 24.697 98.164 3.722 1.00 16.83 255 PHE A C 1
ATOM 1787 O O . PHE A 1 265 ? 23.881 99.063 3.534 1.00 17.25 255 PHE A O 1
ATOM 1795 N N . SER A 1 266 ? 24.485 97.201 4.628 1.00 16.98 256 SER A N 1
ATOM 1796 C CA . SER A 1 266 ? 23.210 97.155 5.378 1.00 16.86 256 SER A CA 1
ATOM 1797 C C . SER A 1 266 ? 23.289 96.757 6.860 1.00 17.90 256 SER A C 1
ATOM 1798 O O . SER A 1 266 ? 23.088 95.577 7.199 1.00 17.43 256 SER A O 1
ATOM 1801 N N . PRO A 1 267 ? 23.557 97.742 7.768 1.00 17.70 257 PRO A N 1
ATOM 1802 C CA . PRO A 1 267 ? 23.444 97.500 9.212 1.00 17.60 257 PRO A CA 1
ATOM 1803 C C . PRO A 1 267 ? 22.001 97.173 9.583 1.00 15.70 257 PRO A C 1
ATOM 1804 O O . PRO A 1 267 ? 21.085 97.480 8.815 1.00 15.31 257 PRO A O 1
ATOM 1808 N N . ASN A 1 268 ? 21.846 96.534 10.746 1.00 15.88 258 ASN A N 1
ATOM 1809 C CA A ASN A 1 268 ? 20.565 96.206 11.315 0.50 15.99 258 ASN A CA 1
ATOM 1810 C CA B ASN A 1 268 ? 20.557 96.213 11.340 0.50 15.44 258 ASN A CA 1
ATOM 1811 C C . ASN A 1 268 ? 19.952 97.381 12.142 1.00 15.87 258 ASN A C 1
ATOM 1812 O O . ASN A 1 268 ? 20.607 97.951 13.069 1.00 14.70 258 ASN A O 1
ATOM 1821 N N . ALA A 1 269 ? 18.716 97.725 11.807 1.00 16.03 259 ALA A N 1
ATOM 1822 C CA . ALA A 1 269 ? 17.971 98.745 12.497 1.00 17.44 259 ALA A CA 1
ATOM 1823 C C . ALA A 1 269 ? 17.365 98.069 13.748 1.00 18.61 259 ALA A C 1
ATOM 1824 O O . ALA A 1 269 ? 17.421 96.861 13.851 1.00 17.48 259 ALA A O 1
ATOM 1826 N N . PRO A 1 270 ? 16.762 98.852 14.688 1.00 19.41 260 PRO A N 1
ATOM 1827 C CA . PRO A 1 270 ? 16.566 100.331 14.669 1.00 19.31 260 PRO A CA 1
ATOM 1828 C C . PRO A 1 270 ? 17.778 101.151 15.056 1.00 19.31 260 PRO A C 1
ATOM 1829 O O . PRO A 1 270 ? 18.656 100.665 15.773 1.00 17.43 260 PRO A O 1
ATOM 1833 N N . PHE A 1 271 ? 17.781 102.403 14.559 1.00 19.72 261 PHE A N 1
ATOM 1834 C CA . PHE A 1 271 ? 18.839 103.394 14.810 1.00 21.03 261 PHE A CA 1
ATOM 1835 C C . PHE A 1 271 ? 18.350 104.607 15.610 1.00 22.70 261 PHE A C 1
ATOM 1836 O O . PHE A 1 271 ? 19.151 105.434 15.933 1.00 21.62 261 PHE A O 1
ATOM 1844 N N . ASP A 1 272 ? 17.061 104.688 15.919 1.00 24.79 262 ASP A N 1
ATOM 1845 C CA . ASP A 1 272 ? 16.460 105.908 16.514 1.00 27.55 262 ASP A CA 1
ATOM 1846 C C . ASP A 1 272 ? 16.868 107.148 15.718 1.00 28.07 262 ASP A C 1
ATOM 1847 O O . ASP A 1 272 ? 17.021 108.229 16.279 1.00 29.25 262 ASP A O 1
ATOM 1852 N N . GLY A 1 273 ? 17.052 106.989 14.402 1.00 27.19 263 GLY A N 1
ATOM 1853 C CA . GLY A 1 273 ? 17.459 108.074 13.523 1.00 26.77 263 GLY A CA 1
ATOM 1854 C C . GLY A 1 273 ? 18.844 108.615 13.792 1.00 26.05 263 GLY A C 1
ATOM 1855 O O . GLY A 1 273 ? 19.217 109.628 13.219 1.00 25.59 263 GLY A O 1
ATOM 1856 N N . ASN A 1 274 ? 19.615 107.933 14.641 1.00 26.14 264 ASN A N 1
ATOM 1857 C CA . ASN A 1 274 ? 21.016 108.254 14.853 1.00 25.35 264 ASN A CA 1
ATOM 1858 C C . ASN A 1 274 ? 21.919 107.737 13.721 1.00 24.49 264 ASN A C 1
ATOM 1859 O O . ASN A 1 274 ? 22.211 106.550 13.651 1.00 23.88 264 ASN A O 1
ATOM 1864 N N . LEU A 1 275 ? 22.394 108.632 12.849 1.00 22.10 265 LEU A N 1
ATOM 1865 C CA . LEU A 1 275 ? 23.284 108.249 11.712 1.00 21.93 265 LEU A CA 1
ATOM 1866 C C . LEU A 1 275 ? 24.685 107.726 12.124 1.00 23.30 265 LEU A C 1
ATOM 1867 O O . LEU A 1 275 ? 25.338 106.962 11.398 1.00 23.74 265 LEU A O 1
ATOM 1872 N N . THR A 1 276 ? 25.144 108.131 13.307 1.00 23.90 266 THR A N 1
ATOM 1873 C CA . THR A 1 276 ? 26.462 107.745 13.781 1.00 24.30 266 THR A CA 1
ATOM 1874 C C . THR A 1 276 ? 26.503 106.226 13.995 1.00 24.34 266 THR A C 1
ATOM 1875 O O . THR A 1 276 ? 27.446 105.542 13.576 1.00 23.63 266 THR A O 1
ATOM 1879 N N . GLN A 1 277 ? 25.444 105.708 14.607 1.00 24.10 267 GLN A N 1
ATOM 1880 C CA . GLN A 1 277 ? 25.309 104.278 14.851 1.00 25.87 267 GLN A CA 1
ATOM 1881 C C . GLN A 1 277 ? 25.305 103.493 13.506 1.00 24.09 267 GLN A C 1
ATOM 1882 O O . GLN A 1 277 ? 25.916 102.401 13.380 1.00 24.42 267 GLN A O 1
ATOM 1888 N N . TYR A 1 278 ? 24.667 104.088 12.509 1.00 23.04 268 TYR A N 1
ATOM 1889 C CA . TYR A 1 278 ? 24.569 103.517 11.150 1.00 21.22 268 TYR A CA 1
ATOM 1890 C C . TYR A 1 278 ? 25.936 103.518 10.440 1.00 22.83 268 TYR A C 1
ATOM 1891 O O . TYR A 1 278 ? 26.296 102.549 9.764 1.00 21.80 268 TYR A O 1
ATOM 1900 N N . LEU A 1 279 ? 26.672 104.630 10.562 1.00 21.19 269 LEU A N 1
ATOM 1901 C CA . LEU A 1 279 ? 27.951 104.785 9.854 1.00 21.69 269 LEU A CA 1
ATOM 1902 C C . LEU A 1 279 ? 29.174 104.275 10.632 1.00 20.89 269 LEU A C 1
ATOM 1903 O O . LEU A 1 279 ? 30.303 104.320 10.126 1.00 20.19 269 LEU A O 1
ATOM 1908 N N . ARG A 1 280 ? 28.961 103.783 11.857 1.00 19.96 270 ARG A N 1
ATOM 1909 C CA . ARG A 1 280 ? 30.111 103.331 12.680 1.00 21.72 270 ARG A CA 1
ATOM 1910 C C . ARG A 1 280 ? 31.051 102.403 11.856 1.00 20.86 270 ARG A C 1
ATOM 1911 O O . ARG A 1 280 ? 32.265 102.475 11.963 1.00 20.88 270 ARG A O 1
ATOM 1919 N N . THR A 1 281 ? 30.483 101.584 10.966 1.00 21.11 271 THR A N 1
ATOM 1920 C CA . THR A 1 281 ? 31.274 100.648 10.174 1.00 20.54 271 THR A CA 1
ATOM 1921 C C . THR A 1 281 ? 31.379 100.956 8.654 1.00 21.12 271 THR A C 1
ATOM 1922 O O . THR A 1 281 ? 31.818 100.107 7.874 1.00 18.47 271 THR A O 1
ATOM 1926 N N . TYR A 1 282 ? 30.975 102.165 8.260 1.00 20.37 272 TYR A N 1
ATOM 1927 C CA . TYR A 1 282 ? 30.993 102.612 6.896 1.00 21.79 272 TYR A CA 1
ATOM 1928 C C . TYR A 1 282 ? 32.397 102.530 6.314 1.00 20.78 272 TYR A C 1
ATOM 1929 O O . TYR A 1 282 ? 33.317 103.163 6.857 1.00 21.79 272 TYR A O 1
ATOM 1938 N N . PRO A 1 283 ? 32.595 101.714 5.244 1.00 21.27 273 PRO A N 1
ATOM 1939 C CA . PRO A 1 283 ? 33.953 101.622 4.653 1.00 21.48 273 PRO A CA 1
ATOM 1940 C C . PRO A 1 283 ? 34.304 102.796 3.752 1.00 21.65 273 PRO A C 1
ATOM 1941 O O . PRO A 1 283 ? 35.432 102.861 3.278 1.00 23.57 273 PRO A O 1
ATOM 1945 N N . GLY A 1 284 ? 33.346 103.665 3.472 1.00 22.29 274 GLY A N 1
ATOM 1946 C CA . GLY A 1 284 ? 33.627 104.831 2.649 1.00 22.82 274 GLY A CA 1
ATOM 1947 C C . GLY A 1 284 ? 32.884 104.919 1.335 1.00 24.02 274 GLY A C 1
ATOM 1948 O O . GLY A 1 284 ? 32.443 103.907 0.758 1.00 23.07 274 GLY A O 1
ATOM 1949 N N . ASP A 1 285 ? 32.769 106.161 0.853 1.00 24.58 275 ASP A N 1
ATOM 1950 C CA . ASP A 1 285 ? 32.038 106.476 -0.382 1.00 26.01 275 ASP A CA 1
ATOM 1951 C C . ASP A 1 285 ? 32.416 105.609 -1.571 1.00 26.31 275 ASP A C 1
ATOM 1952 O O . ASP A 1 285 ? 31.565 105.321 -2.384 1.00 25.95 275 ASP A O 1
ATOM 1957 N N . GLN A 1 286 ? 33.697 105.212 -1.658 1.00 26.74 276 GLN A N 1
ATOM 1958 C CA . GLN A 1 286 ? 34.240 104.534 -2.844 1.00 26.51 276 GLN A CA 1
ATOM 1959 C C . GLN A 1 286 ? 33.908 103.057 -2.812 1.00 25.71 276 GLN A C 1
ATOM 1960 O O . GLN A 1 286 ? 34.323 102.338 -3.706 1.00 25.52 276 GLN A O 1
ATOM 1966 N N . TYR A 1 287 ? 33.252 102.599 -1.756 1.00 23.74 277 TYR A N 1
ATOM 1967 C CA . TYR A 1 287 ? 33.024 101.145 -1.542 1.00 23.12 277 TYR A CA 1
ATOM 1968 C C . TYR A 1 287 ? 31.543 100.698 -1.496 1.00 22.72 277 TYR A C 1
ATOM 1969 O O . TYR A 1 287 ? 31.248 99.509 -1.396 1.00 22.13 277 TYR A O 1
ATOM 1978 N N . VAL A 1 288 ? 30.636 101.672 -1.545 1.00 22.01 278 VAL A N 1
ATOM 1979 C CA . VAL A 1 288 ? 29.214 101.459 -1.386 1.00 19.86 278 VAL A CA 1
ATOM 1980 C C . VAL A 1 288 ? 28.381 102.060 -2.510 1.00 20.40 278 VAL A C 1
ATOM 1981 O O . VAL A 1 288 ? 28.525 103.232 -2.813 1.00 19.76 278 VAL A O 1
ATOM 1985 N N . ASP A 1 289 ? 27.488 101.259 -3.111 1.00 17.17 279 ASP A N 1
ATOM 1986 C CA . ASP A 1 289 ? 26.563 101.737 -4.129 1.00 17.52 279 ASP A CA 1
ATOM 1987 C C . ASP A 1 289 ? 25.192 101.997 -3.504 1.00 16.53 279 ASP A C 1
ATOM 1988 O O . ASP A 1 289 ? 24.474 102.932 -3.862 1.00 16.56 279 ASP A O 1
ATOM 1993 N N . ILE A 1 290 ? 24.853 101.163 -2.534 1.00 15.19 280 ILE A N 1
ATOM 1994 C CA . ILE A 1 290 ? 23.490 101.162 -1.998 1.00 16.16 280 ILE A CA 1
ATOM 1995 C C . ILE A 1 290 ? 23.520 101.163 -0.476 1.00 15.11 280 ILE A C 1
ATOM 1996 O O . ILE A 1 290 ? 24.111 100.262 0.133 1.00 14.31 280 ILE A O 1
ATOM 2001 N N . PHE A 1 291 ? 22.872 102.155 0.122 1.00 15.20 281 PHE A N 1
ATOM 2002 C CA . PHE A 1 291 ? 22.684 102.162 1.564 1.00 15.65 281 PHE A CA 1
ATOM 2003 C C . PHE A 1 291 ? 21.422 101.412 1.902 1.00 15.66 281 PHE A C 1
ATOM 2004 O O . PHE A 1 291 ? 20.333 101.763 1.459 1.00 16.70 281 PHE A O 1
ATOM 2012 N N . GLY A 1 292 ? 21.588 100.355 2.685 1.00 16.13 282 GLY A N 1
ATOM 2013 C CA . GLY A 1 292 ? 20.444 99.630 3.162 1.00 16.01 282 GLY A CA 1
ATOM 2014 C C . GLY A 1 292 ? 20.356 99.545 4.677 1.00 16.21 282 GLY A C 1
ATOM 2015 O O . GLY A 1 292 ? 21.273 99.966 5.413 1.00 17.10 282 GLY A O 1
ATOM 2016 N N . LEU A 1 293 ? 19.233 98.986 5.136 1.00 16.51 283 LEU A N 1
ATOM 2017 C CA . LEU A 1 293 ? 19.081 98.546 6.524 1.00 16.68 283 LEU A CA 1
ATOM 2018 C C . LEU A 1 293 ? 18.165 97.332 6.544 1.00 15.73 283 LEU A C 1
ATOM 2019 O O . LEU A 1 293 ? 17.322 97.191 5.671 1.00 15.31 283 LEU A O 1
ATOM 2024 N N . ASP A 1 294 ? 18.329 96.500 7.573 1.00 15.32 284 ASP A N 1
ATOM 2025 C CA . ASP A 1 294 ? 17.537 95.286 7.757 1.00 16.15 284 ASP A CA 1
ATOM 2026 C C . ASP A 1 294 ? 16.708 95.509 9.015 1.00 15.75 284 ASP A C 1
ATOM 2027 O O . ASP A 1 294 ? 17.233 95.951 10.040 1.00 17.85 284 ASP A O 1
ATOM 2032 N N . GLN A 1 295 ? 15.440 95.143 8.975 1.00 16.16 285 GLN A N 1
ATOM 2033 C CA . GLN A 1 295 ? 14.607 95.318 10.128 1.00 17.68 285 GLN A CA 1
ATOM 2034 C C . GLN A 1 295 ? 13.400 94.394 10.041 1.00 16.50 285 GLN A C 1
ATOM 2035 O O . GLN A 1 295 ? 12.660 94.453 9.066 1.00 16.64 285 GLN A O 1
ATOM 2041 N N . TYR A 1 296 ? 13.177 93.622 11.084 1.00 16.80 286 TYR A N 1
ATOM 2042 C CA . TYR A 1 296 ? 11.983 92.778 11.186 1.00 16.17 286 TYR A CA 1
ATOM 2043 C C . TYR A 1 296 ? 11.126 93.259 12.344 1.00 17.11 286 TYR A C 1
ATOM 2044 O O . TYR A 1 296 ? 11.668 93.735 13.352 1.00 18.08 286 TYR A O 1
ATOM 2053 N N . ASP A 1 297 ? 9.806 93.064 12.245 1.00 17.68 287 ASP A N 1
ATOM 2054 C CA . ASP A 1 297 ? 8.863 93.388 13.352 1.00 17.01 287 ASP A CA 1
ATOM 2055 C C . ASP A 1 297 ? 8.887 92.278 14.443 1.00 18.43 287 ASP A C 1
ATOM 2056 O O . ASP A 1 297 ? 9.807 91.369 14.486 1.00 18.07 287 ASP A O 1
ATOM 2061 N N . ASN A 1 298 ? 7.898 92.338 15.336 1.00 18.89 288 ASN A N 1
ATOM 2062 C CA . ASN A 1 298 ? 7.801 91.496 16.510 1.00 19.42 288 ASN A CA 1
ATOM 2063 C C . ASN A 1 298 ? 6.696 90.475 16.221 1.00 18.80 288 ASN A C 1
ATOM 2064 O O . ASN A 1 298 ? 5.580 90.891 15.872 1.00 19.73 288 ASN A O 1
ATOM 2069 N N . LYS A 1 299 ? 6.970 89.178 16.377 1.00 18.33 289 LYS A N 1
ATOM 2070 C CA . LYS A 1 299 ? 6.020 88.146 15.941 1.00 18.68 289 LYS A CA 1
ATOM 2071 C C . LYS A 1 299 ? 4.688 88.203 16.737 1.00 20.06 289 LYS A C 1
ATOM 2072 O O . LYS A 1 299 ? 3.648 88.094 16.158 1.00 19.48 289 LYS A O 1
ATOM 2078 N N . ALA A 1 300 ? 4.784 88.365 18.061 1.00 20.29 290 ALA A N 1
ATOM 2079 C CA . ALA A 1 300 ? 3.636 88.358 18.990 1.00 21.29 290 ALA A CA 1
ATOM 2080 C C . ALA A 1 300 ? 2.812 89.626 18.956 1.00 21.03 290 ALA A C 1
ATOM 2081 O O . ALA A 1 300 ? 1.613 89.621 19.273 1.00 21.12 290 ALA A O 1
ATOM 2083 N N . ASN A 1 301 ? 3.413 90.732 18.544 1.00 19.51 291 ASN A N 1
ATOM 2084 C CA . ASN A 1 301 ? 2.672 91.980 18.550 1.00 21.20 291 ASN A CA 1
ATOM 2085 C C . ASN A 1 301 ? 3.176 92.919 17.449 1.00 20.28 291 ASN A C 1
ATOM 2086 O O . ASN A 1 301 ? 3.771 93.997 17.715 1.00 20.64 291 ASN A O 1
ATOM 2091 N N . ALA A 1 302 ? 2.935 92.498 16.213 1.00 19.88 292 ALA A N 1
ATOM 2092 C CA . ALA A 1 302 ? 3.395 93.265 15.044 1.00 20.39 292 ALA A CA 1
ATOM 2093 C C . ALA A 1 302 ? 2.467 94.419 14.711 1.00 20.27 292 ALA A C 1
ATOM 2094 O O . ALA A 1 302 ? 1.367 94.524 15.287 1.00 20.73 292 ALA A O 1
ATOM 2096 N N . GLY A 1 303 ? 2.939 95.312 13.839 1.00 19.97 293 GLY A N 1
ATOM 2097 C CA . GLY A 1 303 ? 2.094 96.332 13.224 1.00 21.17 293 GLY A CA 1
ATOM 2098 C C . GLY A 1 303 ? 1.845 97.585 14.055 1.00 22.76 293 GLY A C 1
ATOM 2099 O O . GLY A 1 303 ? 0.950 98.372 13.710 1.00 22.57 293 GLY A O 1
ATOM 2100 N N . GLN A 1 304 ? 2.597 97.743 15.141 1.00 23.59 294 GLN A N 1
ATOM 2101 C CA . GLN A 1 304 ? 2.341 98.808 16.147 1.00 26.42 294 GLN A CA 1
ATOM 2102 C C . GLN A 1 304 ? 3.161 100.062 15.851 1.00 27.59 294 GLN A C 1
ATOM 2103 O O . GLN A 1 304 ? 4.147 100.014 15.090 1.00 26.68 294 GLN A O 1
ATOM 2109 N N . ALA A 1 305 ? 2.753 101.163 16.491 1.00 28.27 295 ALA A N 1
ATOM 2110 C CA . ALA A 1 305 ? 3.295 102.493 16.237 1.00 27.99 295 ALA A CA 1
ATOM 2111 C C . ALA A 1 305 ? 4.795 102.525 16.308 1.00 27.66 295 ALA A C 1
ATOM 2112 O O . ALA A 1 305 ? 5.421 103.010 15.353 1.00 28.68 295 ALA A O 1
ATOM 2114 N N . THR A 1 306 ? 5.367 102.045 17.423 1.00 26.01 296 THR A N 1
ATOM 2115 C CA . THR A 1 306 ? 6.808 102.122 17.679 1.00 26.40 296 THR A CA 1
ATOM 2116 C C . THR A 1 306 ? 7.608 101.586 16.481 1.00 24.80 296 THR A C 1
ATOM 2117 O O . THR A 1 306 ? 8.442 102.289 15.886 1.00 22.81 296 THR A O 1
ATOM 2121 N N . PHE A 1 307 ? 7.323 100.340 16.112 1.00 23.24 297 PHE A N 1
ATOM 2122 C CA . PHE A 1 307 ? 7.951 99.756 14.941 1.00 23.16 297 PHE A CA 1
ATOM 2123 C C . PHE A 1 307 ? 7.754 100.562 13.648 1.00 22.77 297 PHE A C 1
ATOM 2124 O O . PHE A 1 307 ? 8.719 100.801 12.921 1.00 23.71 297 PHE A O 1
ATOM 2132 N N . LEU A 1 308 ? 6.514 100.925 13.325 1.00 22.40 298 LEU A N 1
ATOM 2133 C CA . LEU A 1 308 ? 6.259 101.685 12.093 1.00 22.29 298 LEU A CA 1
ATOM 2134 C C . LEU A 1 308 ? 6.919 103.058 12.102 1.00 23.16 298 LEU A C 1
ATOM 2135 O O . LEU A 1 308 ? 7.462 103.469 11.076 1.00 21.62 298 LEU A O 1
ATOM 2140 N N . ASN A 1 309 ? 6.884 103.747 13.253 1.00 23.32 299 ASN A N 1
ATOM 2141 C CA . ASN A 1 309 ? 7.514 105.070 13.356 1.00 23.00 299 ASN A CA 1
ATOM 2142 C C . ASN A 1 309 ? 9.007 105.010 13.217 1.00 22.13 299 ASN A C 1
ATOM 2143 O O . ASN A 1 309 ? 9.571 105.832 12.520 1.00 23.27 299 ASN A O 1
ATOM 2148 N N . GLY A 1 310 ? 9.641 104.031 13.863 1.00 23.08 300 GLY A N 1
ATOM 2149 C CA . GLY A 1 310 ? 11.081 103.826 13.786 1.00 22.87 300 GLY A CA 1
ATOM 2150 C C . GLY A 1 310 ? 11.489 103.538 12.345 1.00 23.71 300 GLY A C 1
ATOM 2151 O O . GLY A 1 310 ? 12.471 104.065 11.844 1.00 23.22 300 GLY A O 1
ATOM 2152 N N . LEU A 1 311 ? 10.681 102.748 11.648 1.00 24.05 301 LEU A N 1
ATOM 2153 C CA . LEU A 1 311 ? 10.905 102.459 10.254 1.00 24.80 301 LEU A CA 1
ATOM 2154 C C . LEU A 1 311 ? 10.849 103.758 9.399 1.00 23.71 301 LEU A C 1
ATOM 2155 O O . LEU A 1 311 ? 11.772 104.030 8.630 1.00 23.36 301 LEU A O 1
ATOM 2160 N N . THR A 1 312 ? 9.816 104.573 9.557 1.00 21.81 302 THR A N 1
ATOM 2161 C CA . THR A 1 312 ? 9.758 105.863 8.829 1.00 22.35 302 THR A CA 1
ATOM 2162 C C . THR A 1 312 ? 11.013 106.687 9.114 1.00 21.66 302 THR A C 1
ATOM 2163 O O . THR A 1 312 ? 11.643 107.209 8.194 1.00 22.44 302 THR A O 1
ATOM 2167 N N . GLN A 1 313 ? 11.362 106.781 10.391 1.00 21.47 303 GLN A N 1
ATOM 2168 C CA . GLN A 1 313 ? 12.503 107.558 10.848 1.00 21.88 303 GLN A CA 1
ATOM 2169 C C . GLN A 1 313 ? 13.846 107.067 10.277 1.00 21.71 303 GLN A C 1
ATOM 2170 O O . GLN A 1 313 ? 14.652 107.868 9.829 1.00 21.43 303 GLN A O 1
ATOM 2176 N N . ASP A 1 314 ? 14.063 105.755 10.276 1.00 19.43 304 ASP A N 1
ATOM 2177 C CA . ASP A 1 314 ? 15.352 105.214 9.897 1.00 19.08 304 ASP A CA 1
ATOM 2178 C C . ASP A 1 314 ? 15.502 105.142 8.387 1.00 17.73 304 ASP A C 1
ATOM 2179 O O . ASP A 1 314 ? 16.590 105.349 7.886 1.00 16.12 304 ASP A O 1
ATOM 2184 N N . LEU A 1 315 ? 14.420 104.842 7.672 1.00 18.30 305 LEU A N 1
ATOM 2185 C CA . LEU A 1 315 ? 14.439 104.955 6.186 1.00 19.05 305 LEU A CA 1
ATOM 2186 C C . LEU A 1 315 ? 14.591 106.417 5.671 1.00 19.97 305 LEU A C 1
ATOM 2187 O O . LEU A 1 315 ? 15.253 106.657 4.645 1.00 19.78 305 LEU A O 1
ATOM 2192 N N . ALA A 1 316 ? 13.978 107.367 6.377 1.00 20.49 306 ALA A N 1
ATOM 2193 C CA . ALA A 1 316 ? 14.173 108.783 6.074 1.00 20.63 306 ALA A CA 1
ATOM 2194 C C . ALA A 1 316 ? 15.652 109.098 6.234 1.00 20.43 306 ALA A C 1
ATOM 2195 O O . ALA A 1 316 ? 16.215 109.751 5.393 1.00 19.34 306 ALA A O 1
ATOM 2197 N N . MET A 1 317 ? 16.270 108.600 7.305 1.00 20.57 307 MET A N 1
ATOM 2198 C CA . MET A 1 317 ? 17.693 108.832 7.554 1.00 20.73 307 MET A CA 1
ATOM 2199 C C . MET A 1 317 ? 18.621 108.323 6.440 1.00 19.56 307 MET A C 1
ATOM 2200 O O . MET A 1 317 ? 19.537 109.030 6.026 1.00 18.40 307 MET A O 1
ATOM 2205 N N . ILE A 1 318 ? 18.411 107.085 5.964 1.00 19.29 308 ILE A N 1
ATOM 2206 C CA . ILE A 1 318 ? 19.370 106.542 4.999 1.00 17.56 308 ILE A CA 1
ATOM 2207 C C . ILE A 1 318 ? 19.050 107.124 3.612 1.00 17.63 308 ILE A C 1
ATOM 2208 O O . ILE A 1 318 ? 19.927 107.227 2.762 1.00 16.81 308 ILE A O 1
ATOM 2213 N N . SER A 1 319 ? 17.798 107.519 3.409 1.00 17.72 309 SER A N 1
ATOM 2214 C CA . SER A 1 319 ? 17.445 108.219 2.181 1.00 18.88 309 SER A CA 1
ATOM 2215 C C . SER A 1 319 ? 18.134 109.594 2.103 1.00 17.71 309 SER A C 1
ATOM 2216 O O . SER A 1 319 ? 18.641 109.966 1.064 1.00 17.19 309 SER A O 1
ATOM 2219 N N . LYS A 1 320 ? 18.132 110.364 3.189 1.00 18.67 310 LYS A N 1
ATOM 2220 C CA . LYS A 1 320 ? 18.950 111.584 3.186 1.00 17.85 310 LYS A CA 1
ATOM 2221 C C . LYS A 1 320 ? 20.436 111.343 2.977 1.00 17.77 310 LYS A C 1
ATOM 2222 O O . LYS A 1 320 ? 21.091 112.115 2.282 1.00 17.08 310 LYS A O 1
ATOM 2228 N N . LEU A 1 321 ? 20.965 110.280 3.563 1.00 18.49 311 LEU A N 1
ATOM 2229 C CA . LEU A 1 321 ? 22.366 109.924 3.420 1.00 18.36 311 LEU A CA 1
ATOM 2230 C C . LEU A 1 321 ? 22.634 109.630 1.936 1.00 19.67 311 LEU A C 1
ATOM 2231 O O . LEU A 1 321 ? 23.582 110.168 1.345 1.00 18.53 311 LEU A O 1
ATOM 2236 N N . ALA A 1 322 ? 21.816 108.767 1.343 1.00 18.76 312 ALA A N 1
ATOM 2237 C CA . ALA A 1 322 ? 21.890 108.478 -0.089 1.00 18.40 312 ALA A CA 1
ATOM 2238 C C . ALA A 1 322 ? 21.831 109.761 -0.931 1.00 19.66 312 ALA A C 1
ATOM 2239 O O . ALA A 1 322 ? 22.635 109.941 -1.863 1.00 17.91 312 ALA A O 1
ATOM 2241 N N . ASP A 1 323 ? 20.904 110.666 -0.599 1.00 18.94 313 ASP A N 1
ATOM 2242 C CA . ASP A 1 323 ? 20.761 111.905 -1.389 1.00 21.12 313 ASP A CA 1
ATOM 2243 C C . ASP A 1 323 ? 22.051 112.750 -1.474 1.00 21.75 313 ASP A C 1
ATOM 2244 O O . ASP A 1 323 ? 22.520 113.108 -2.571 1.00 21.11 313 ASP A O 1
ATOM 2249 N N . GLU A 1 324 ? 22.612 113.082 -0.313 1.00 21.70 314 GLU A N 1
ATOM 2250 C CA . GLU A 1 324 ? 23.767 113.969 -0.255 1.00 21.98 314 GLU A CA 1
ATOM 2251 C C . GLU A 1 324 ? 25.046 113.287 -0.752 1.00 23.35 314 GLU A C 1
ATOM 2252 O O . GLU A 1 324 ? 26.007 113.981 -1.149 1.00 23.69 314 GLU A O 1
ATOM 2258 N N . LYS A 1 325 ? 25.037 111.941 -0.754 1.00 21.98 315 LYS A N 1
ATOM 2259 C CA . LYS A 1 325 ? 26.126 111.109 -1.266 1.00 22.71 315 LYS A CA 1
ATOM 2260 C C . LYS A 1 325 ? 25.946 110.722 -2.744 1.00 21.00 315 LYS A C 1
ATOM 2261 O O . LYS A 1 325 ? 26.857 110.153 -3.328 1.00 20.57 315 LYS A O 1
ATOM 2267 N N . GLY A 1 326 ? 24.778 110.992 -3.330 1.00 19.71 316 GLY A N 1
ATOM 2268 C CA . GLY A 1 326 ? 24.535 110.681 -4.748 1.00 20.36 316 GLY A CA 1
ATOM 2269 C C . GLY A 1 326 ? 24.424 109.163 -4.907 1.00 20.46 316 GLY A C 1
ATOM 2270 O O . GLY A 1 326 ? 24.786 108.642 -5.921 1.00 19.42 316 GLY A O 1
ATOM 2271 N N . LYS A 1 327 ? 23.882 108.478 -3.897 1.00 19.73 317 LYS A N 1
ATOM 2272 C CA . LYS A 1 327 ? 23.738 107.015 -3.928 1.00 21.15 317 LYS A CA 1
ATOM 2273 C C . LYS A 1 327 ? 22.260 106.585 -3.904 1.00 20.50 317 LYS A C 1
ATOM 2274 O O . LYS A 1 327 ? 21.361 107.416 -4.065 1.00 20.55 317 LYS A O 1
ATOM 2280 N N . ILE A 1 328 ? 22.041 105.289 -3.703 1.00 19.75 318 ILE A N 1
ATOM 2281 C CA . ILE A 1 328 ? 20.679 104.667 -3.649 1.00 19.01 318 ILE A CA 1
ATOM 2282 C C . ILE A 1 328 ? 20.471 104.203 -2.202 1.00 17.21 318 ILE A C 1
ATOM 2283 O O . ILE A 1 328 ? 21.437 103.759 -1.531 1.00 17.69 318 ILE A O 1
ATOM 2288 N N . ALA A 1 329 ? 19.223 104.273 -1.728 1.00 16.23 319 ALA A N 1
ATOM 2289 C CA . ALA A 1 329 ? 18.848 103.679 -0.427 1.00 15.12 319 ALA A CA 1
ATOM 2290 C C . ALA A 1 329 ? 17.826 102.544 -0.635 1.00 15.79 319 ALA A C 1
ATOM 2291 O O . ALA A 1 329 ? 17.036 102.603 -1.601 1.00 16.09 319 ALA A O 1
ATOM 2293 N N . ALA A 1 330 ? 17.819 101.533 0.256 1.00 15.67 320 ALA A N 1
ATOM 2294 C CA . ALA A 1 330 ? 16.906 100.378 0.077 1.00 15.21 320 ALA A CA 1
ATOM 2295 C C . ALA A 1 330 ? 16.603 99.714 1.420 1.00 14.59 320 ALA A C 1
ATOM 2296 O O . ALA A 1 330 ? 17.370 99.836 2.376 1.00 16.09 320 ALA A O 1
ATOM 2298 N N . PHE A 1 331 ? 15.477 99.037 1.486 1.00 14.40 321 PHE A N 1
ATOM 2299 C CA . PHE A 1 331 ? 15.093 98.330 2.691 1.00 14.62 321 PHE A CA 1
ATOM 2300 C C . PHE A 1 331 ? 15.551 96.881 2.358 1.00 15.14 321 PHE A C 1
ATOM 2301 O O . PHE A 1 331 ? 14.759 96.095 1.818 1.00 15.77 321 PHE A O 1
ATOM 2309 N N . THR A 1 332 ? 16.830 96.579 2.625 1.00 15.05 322 THR A N 1
ATOM 2310 C CA . THR A 1 332 ? 17.487 95.374 2.079 1.00 14.53 322 THR A CA 1
ATOM 2311 C C . THR A 1 332 ? 16.944 94.034 2.704 1.00 14.65 322 THR A C 1
ATOM 2312 O O . THR A 1 332 ? 17.017 93.005 2.071 1.00 13.24 322 THR A O 1
ATOM 2316 N N . GLU A 1 333 ? 16.410 94.085 3.922 1.00 14.70 323 GLU A N 1
ATOM 2317 C CA . GLU A 1 333 ? 15.651 92.949 4.473 1.00 16.09 323 GLU A CA 1
ATOM 2318 C C . GLU A 1 333 ? 14.577 93.514 5.370 1.00 16.72 323 GLU A C 1
ATOM 2319 O O . GLU A 1 333 ? 14.879 94.320 6.259 1.00 15.87 323 GLU A O 1
ATOM 2325 N N . TYR A 1 334 ? 13.350 93.046 5.169 1.00 15.30 324 TYR A N 1
ATOM 2326 C CA . TYR A 1 334 ? 12.294 93.296 6.082 1.00 17.05 324 TYR A CA 1
ATOM 2327 C C . TYR A 1 334 ? 11.397 92.099 6.182 1.00 17.30 324 TYR A C 1
ATOM 2328 O O . TYR A 1 334 ? 11.333 91.258 5.245 1.00 17.39 324 TYR A O 1
ATOM 2337 N N . GLY A 1 335 ? 10.646 92.039 7.282 1.00 16.14 325 GLY A N 1
ATOM 2338 C CA . GLY A 1 335 ? 9.687 90.963 7.408 1.00 16.38 325 GLY A CA 1
ATOM 2339 C C . GLY A 1 335 ? 8.902 90.991 8.687 1.00 15.86 325 GLY A C 1
ATOM 2340 O O . GLY A 1 335 ? 9.238 91.713 9.639 1.00 15.40 325 GLY A O 1
ATOM 2341 N N . TYR A 1 336 ? 7.837 90.197 8.696 1.00 15.49 326 TYR A N 1
ATOM 2342 C CA . TYR A 1 336 ? 6.893 90.175 9.830 1.00 15.82 326 TYR A CA 1
ATOM 2343 C C . TYR A 1 336 ? 7.636 90.000 11.164 1.00 15.62 326 TYR A C 1
ATOM 2344 O O . TYR A 1 336 ? 7.355 90.693 12.201 1.00 17.26 326 TYR A O 1
ATOM 2353 N N . SER A 1 337 ? 8.628 89.109 11.178 1.00 16.78 327 SER A N 1
ATOM 2354 C CA . SER A 1 337 ? 9.490 88.996 12.362 1.00 15.21 327 SER A CA 1
ATOM 2355 C C . SER A 1 337 ? 10.684 88.153 11.951 1.00 16.49 327 SER A C 1
ATOM 2356 O O . SER A 1 337 ? 10.659 87.588 10.851 1.00 17.18 327 SER A O 1
ATOM 2359 N N . PRO A 1 338 ? 11.715 88.042 12.814 1.00 17.37 328 PRO A N 1
ATOM 2360 C CA . PRO A 1 338 ? 12.878 87.183 12.503 1.00 18.19 328 PRO A CA 1
ATOM 2361 C C . PRO A 1 338 ? 12.484 85.719 12.452 1.00 18.75 328 PRO A C 1
ATOM 2362 O O . PRO A 1 338 ? 13.201 84.924 11.870 1.00 18.52 328 PRO A O 1
ATOM 2366 N N . GLN A 1 339 ? 11.318 85.396 13.008 1.00 17.76 329 GLN A N 1
ATOM 2367 C CA . GLN A 1 339 ? 10.797 84.007 12.947 1.00 17.01 329 GLN A CA 1
ATOM 2368 C C . GLN A 1 339 ? 9.582 83.912 12.064 1.00 16.31 329 GLN A C 1
ATOM 2369 O O . GLN A 1 339 ? 8.761 83.014 12.236 1.00 16.13 329 GLN A O 1
ATOM 2375 N N . GLY A 1 340 ? 9.451 84.849 11.128 1.00 13.97 330 GLY A N 1
ATOM 2376 C CA . GLY A 1 340 ? 8.313 84.902 10.239 1.00 15.02 330 GLY A CA 1
ATOM 2377 C C . GLY A 1 340 ? 6.968 85.281 10.878 1.00 15.77 330 GLY A C 1
ATOM 2378 O O . GLY A 1 340 ? 6.924 85.776 12.010 1.00 17.69 330 GLY A O 1
ATOM 2379 N N . PHE A 1 341 ? 5.882 85.042 10.148 1.00 15.70 331 PHE A N 1
ATOM 2380 C CA . PHE A 1 341 ? 4.557 85.364 10.641 1.00 15.39 331 PHE A CA 1
ATOM 2381 C C . PHE A 1 341 ? 3.931 84.137 11.296 1.00 15.57 331 PHE A C 1
ATOM 2382 O O . PHE A 1 341 ? 4.476 83.028 11.218 1.00 15.68 331 PHE A O 1
ATOM 2390 N N . ASN A 1 342 ? 2.788 84.359 11.944 1.00 15.66 332 ASN A N 1
ATOM 2391 C CA . ASN A 1 342 ? 2.108 83.288 12.702 1.00 15.75 332 ASN A CA 1
ATOM 2392 C C . ASN A 1 342 ? 1.175 82.520 11.745 1.00 16.85 332 ASN A C 1
ATOM 2393 O O . ASN A 1 342 ? 0.728 83.047 10.717 1.00 16.56 332 ASN A O 1
ATOM 2398 N N . GLU A 1 343 ? 0.841 81.293 12.107 1.00 17.74 333 GLU A N 1
ATOM 2399 C CA . GLU A 1 343 ? -0.096 80.492 11.341 1.00 20.30 333 GLU A CA 1
ATOM 2400 C C . GLU A 1 343 ? -1.428 81.267 11.267 1.00 20.23 333 GLU A C 1
ATOM 2401 O O . GLU A 1 343 ? -1.995 81.423 10.184 1.00 18.69 333 GLU A O 1
ATOM 2407 N N . THR A 1 344 ? -1.854 81.775 12.428 1.00 19.95 334 THR A N 1
ATOM 2408 C CA . THR A 1 344 ? -3.047 82.599 12.562 1.00 20.49 334 THR A CA 1
ATOM 2409 C C . THR A 1 344 ? -2.811 83.611 13.656 1.00 20.15 334 THR A C 1
ATOM 2410 O O . THR A 1 344 ? -1.894 83.455 14.467 1.00 20.30 334 THR A O 1
ATOM 2414 N N . GLY A 1 345 ? -3.681 84.614 13.706 1.00 20.66 335 GLY A N 1
ATOM 2415 C CA . GLY A 1 345 ? -3.725 85.590 14.777 1.00 20.67 335 GLY A CA 1
ATOM 2416 C C . GLY A 1 345 ? -2.710 86.706 14.538 1.00 21.33 335 GLY A C 1
ATOM 2417 O O . GLY A 1 345 ? -2.253 87.361 15.484 1.00 22.25 335 GLY A O 1
ATOM 2418 N N . ASN A 1 346 ? -2.317 86.881 13.276 1.00 20.67 336 ASN A N 1
ATOM 2419 C CA . ASN A 1 346 ? -1.476 88.011 12.877 1.00 20.41 336 ASN A CA 1
ATOM 2420 C C . ASN A 1 346 ? -2.204 89.358 12.883 1.00 20.65 336 ASN A C 1
ATOM 2421 O O . ASN A 1 346 ? -3.439 89.403 12.806 1.00 20.70 336 ASN A O 1
ATOM 2426 N N . TYR A 1 347 ? -1.422 90.445 12.927 1.00 20.62 337 TYR A N 1
ATOM 2427 C CA . TYR A 1 347 ? -1.882 91.793 12.548 1.00 20.23 337 TYR A CA 1
ATOM 2428 C C . TYR A 1 347 ? -2.221 91.811 11.021 1.00 19.49 337 TYR A C 1
ATOM 2429 O O . TYR A 1 347 ? -1.334 91.718 10.176 1.00 18.28 337 TYR A O 1
ATOM 2438 N N . LEU A 1 348 ? -3.506 91.894 10.665 1.00 18.40 338 LEU A N 1
ATOM 2439 C CA . LEU A 1 348 ? -3.911 91.527 9.313 1.00 18.83 338 LEU A CA 1
ATOM 2440 C C . LEU A 1 348 ? -3.620 92.627 8.305 1.00 19.60 338 LEU A C 1
ATOM 2441 O O . LEU A 1 348 ? -3.656 92.383 7.096 1.00 21.35 338 LEU A O 1
ATOM 2446 N N . GLN A 1 349 ? -3.283 93.826 8.792 1.00 19.65 339 GLN A N 1
ATOM 2447 C CA . GLN A 1 349 ? -2.955 94.931 7.876 1.00 21.09 339 GLN A CA 1
ATOM 2448 C C . GLN A 1 349 ? -1.440 95.104 7.639 1.00 20.76 339 GLN A C 1
ATOM 2449 O O . GLN A 1 349 ? -0.999 96.149 7.168 1.00 22.23 339 GLN A O 1
ATOM 2455 N N . TRP A 1 350 ? -0.649 94.069 7.934 1.00 19.40 340 TRP A N 1
ATOM 2456 C CA . TRP A 1 350 ? 0.807 94.255 8.079 1.00 18.62 340 TRP A CA 1
ATOM 2457 C C . TRP A 1 350 ? 1.519 94.804 6.846 1.00 17.41 340 TRP A C 1
ATOM 2458 O O . TRP A 1 350 ? 2.286 95.810 6.931 1.00 17.69 340 TRP A O 1
ATOM 2469 N N . TYR A 1 351 ? 1.284 94.163 5.709 1.00 16.99 341 TYR A N 1
ATOM 2470 C CA . TYR A 1 351 ? 1.987 94.521 4.492 1.00 17.52 341 TYR A CA 1
ATOM 2471 C C . TYR A 1 351 ? 1.705 95.969 4.092 1.00 17.88 341 TYR A C 1
ATOM 2472 O O . TYR A 1 351 ? 2.652 96.724 3.796 1.00 19.97 341 TYR A O 1
ATOM 2481 N N . THR A 1 352 ? 0.440 96.377 4.107 1.00 17.90 342 THR A N 1
ATOM 2482 C CA . THR A 1 352 ? 0.107 97.765 3.739 1.00 17.73 342 THR A CA 1
ATOM 2483 C C . THR A 1 352 ? 0.562 98.776 4.804 1.00 18.39 342 THR A C 1
ATOM 2484 O O . THR A 1 352 ? 0.942 99.947 4.508 1.00 17.98 342 THR A O 1
ATOM 2488 N N . ALA A 1 353 ? 0.564 98.343 6.058 1.00 17.02 343 ALA A N 1
ATOM 2489 C CA . ALA A 1 353 ? 0.965 99.241 7.146 1.00 15.96 343 ALA A CA 1
ATOM 2490 C C . ALA A 1 353 ? 2.411 99.613 6.951 1.00 16.26 343 ALA A C 1
ATOM 2491 O O . ALA A 1 353 ? 2.791 100.757 7.065 1.00 16.27 343 ALA A O 1
ATOM 2493 N N . VAL A 1 354 ? 3.224 98.642 6.563 1.00 15.80 344 VAL A N 1
ATOM 2494 C CA . VAL A 1 354 ? 4.650 98.867 6.341 1.00 16.40 344 VAL A CA 1
ATOM 2495 C C . VAL A 1 354 ? 4.835 99.814 5.155 1.00 16.83 344 VAL A C 1
ATOM 2496 O O . VAL A 1 354 ? 5.622 100.730 5.227 1.00 16.92 344 VAL A O 1
ATOM 2500 N N . LEU A 1 355 ? 4.109 99.579 4.058 1.00 17.58 345 LEU A N 1
ATOM 2501 C CA . LEU A 1 355 ? 4.227 100.383 2.838 1.00 19.19 345 LEU A CA 1
ATOM 2502 C C . LEU A 1 355 ? 3.758 101.844 3.105 1.00 19.42 345 LEU A C 1
ATOM 2503 O O . LEU A 1 355 ? 4.419 102.817 2.657 1.00 18.65 345 LEU A O 1
ATOM 2508 N N . GLU A 1 356 ? 2.656 101.975 3.841 1.00 20.29 346 GLU A N 1
ATOM 2509 C CA . GLU A 1 356 ? 2.155 103.314 4.304 1.00 23.80 346 GLU A CA 1
ATOM 2510 C C . GLU A 1 356 ? 3.219 104.069 5.129 1.00 21.60 346 GLU A C 1
ATOM 2511 O O . GLU A 1 356 ? 3.451 105.280 4.903 1.00 21.94 346 GLU A O 1
ATOM 2517 N N . ALA A 1 357 ? 3.910 103.378 6.044 1.00 21.24 347 ALA A N 1
ATOM 2518 C CA . ALA A 1 357 ? 4.899 104.041 6.910 1.00 21.46 347 ALA A CA 1
ATOM 2519 C C . ALA A 1 357 ? 6.043 104.653 6.077 1.00 21.53 347 ALA A C 1
ATOM 2520 O O . ALA A 1 357 ? 6.728 105.610 6.499 1.00 22.79 347 ALA A O 1
ATOM 2522 N N . ILE A 1 358 ? 6.269 104.062 4.919 1.00 19.97 348 ILE A N 1
ATOM 2523 C CA . ILE A 1 358 ? 7.350 104.470 4.026 1.00 21.29 348 ILE A CA 1
ATOM 2524 C C . ILE A 1 358 ? 6.838 105.619 3.145 1.00 21.63 348 ILE A C 1
ATOM 2525 O O . ILE A 1 358 ? 7.480 106.681 3.096 1.00 21.61 348 ILE A O 1
ATOM 2530 N N . LYS A 1 359 ? 5.696 105.371 2.513 1.00 21.83 349 LYS A N 1
ATOM 2531 C CA . LYS A 1 359 ? 5.045 106.274 1.548 1.00 23.70 349 LYS A CA 1
ATOM 2532 C C . LYS A 1 359 ? 4.797 107.677 2.133 1.00 23.59 349 LYS A C 1
ATOM 2533 O O . LYS A 1 359 ? 4.972 108.679 1.413 1.00 24.43 349 LYS A O 1
ATOM 2539 N N . LYS A 1 360 ? 4.473 107.748 3.433 1.00 23.76 350 LYS A N 1
ATOM 2540 C CA . LYS A 1 360 ? 4.023 108.986 4.076 1.00 23.66 350 LYS A CA 1
ATOM 2541 C C . LYS A 1 360 ? 5.148 110.014 4.229 1.00 23.21 350 LYS A C 1
ATOM 2542 O O . LYS A 1 360 ? 4.872 111.175 4.586 1.00 24.29 350 LYS A O 1
ATOM 2548 N N . ASP A 1 361 ? 6.400 109.597 4.016 1.00 21.84 351 ASP A N 1
ATOM 2549 C CA . ASP A 1 361 ? 7.547 110.452 4.282 1.00 21.60 351 ASP A CA 1
ATOM 2550 C C . ASP A 1 361 ? 8.295 110.769 3.003 1.00 22.11 351 ASP A C 1
ATOM 2551 O O . ASP A 1 361 ? 8.625 109.859 2.226 1.00 22.96 351 ASP A O 1
ATOM 2556 N N . PRO A 1 362 ? 8.590 112.061 2.786 1.00 21.70 352 PRO A N 1
ATOM 2557 C CA . PRO A 1 362 ? 9.154 112.519 1.528 1.00 20.67 352 PRO A CA 1
ATOM 2558 C C . PRO A 1 362 ? 10.560 112.015 1.328 1.00 20.48 352 PRO A C 1
ATOM 2559 O O . PRO A 1 362 ? 11.025 112.006 0.204 1.00 20.55 352 PRO A O 1
ATOM 2563 N N . ASN A 1 363 ? 11.252 111.624 2.409 1.00 19.67 353 ASN A N 1
ATOM 2564 C CA . ASN A 1 363 ? 12.595 111.064 2.275 1.00 19.67 353 ASN A CA 1
ATOM 2565 C C . ASN A 1 363 ? 12.532 109.534 2.181 1.00 19.28 353 ASN A C 1
ATOM 2566 O O . ASN A 1 363 ? 13.037 108.940 1.221 1.00 20.34 353 ASN A O 1
ATOM 2571 N N . ALA A 1 364 ? 11.863 108.936 3.163 1.00 19.31 354 ALA A N 1
ATOM 2572 C CA . ALA A 1 364 ? 11.700 107.473 3.265 1.00 19.39 354 ALA A CA 1
ATOM 2573 C C . ALA A 1 364 ? 11.115 106.890 1.983 1.00 19.23 354 ALA A C 1
ATOM 2574 O O . ALA A 1 364 ? 11.565 105.829 1.540 1.00 19.95 354 ALA A O 1
ATOM 2576 N N . SER A 1 365 ? 10.153 107.579 1.363 1.00 20.39 355 SER A N 1
ATOM 2577 C CA . SER A 1 365 ? 9.507 107.088 0.116 1.00 19.73 355 SER A CA 1
ATOM 2578 C C . SER A 1 365 ? 10.454 107.106 -1.081 1.00 19.14 355 SER A C 1
ATOM 2579 O O . SER A 1 365 ? 10.125 106.648 -2.165 1.00 18.60 355 SER A O 1
ATOM 2582 N N . ARG A 1 366 ? 11.653 107.651 -0.914 1.00 19.14 356 ARG A N 1
ATOM 2583 C CA . ARG A 1 366 ? 12.596 107.565 -2.024 1.00 19.21 356 ARG A CA 1
ATOM 2584 C C . ARG A 1 366 ? 13.426 106.266 -2.043 1.00 18.84 356 ARG A C 1
ATOM 2585 O O . ARG A 1 366 ? 14.303 106.124 -2.889 1.00 19.53 356 ARG A O 1
ATOM 2593 N N . ILE A 1 367 ? 13.194 105.334 -1.124 1.00 18.85 357 ILE A N 1
ATOM 2594 C CA . ILE A 1 367 ? 13.922 104.033 -1.220 1.00 17.00 357 ILE A CA 1
ATOM 2595 C C . ILE A 1 367 ? 13.565 103.310 -2.527 1.00 15.62 357 ILE A C 1
ATOM 2596 O O . ILE A 1 367 ? 12.440 103.397 -3.005 1.00 14.44 357 ILE A O 1
ATOM 2601 N N . ALA A 1 368 ? 14.527 102.544 -3.064 1.00 15.09 358 ALA A N 1
ATOM 2602 C CA . ALA A 1 368 ? 14.419 101.958 -4.384 1.00 15.47 358 ALA A CA 1
ATOM 2603 C C . ALA A 1 368 ? 13.748 100.539 -4.341 1.00 15.70 358 ALA A C 1
ATOM 2604 O O . ALA A 1 368 ? 13.153 100.088 -5.330 1.00 16.08 358 ALA A O 1
ATOM 2606 N N . TYR A 1 369 ? 13.942 99.828 -3.233 1.00 15.00 359 TYR A N 1
ATOM 2607 C CA . TYR A 1 369 ? 13.422 98.443 -3.089 1.00 14.74 359 TYR A CA 1
ATOM 2608 C C . TYR A 1 369 ? 13.332 98.007 -1.651 1.00 14.84 359 TYR A C 1
ATOM 2609 O O . TYR A 1 369 ? 13.922 98.638 -0.748 1.00 15.71 359 TYR A O 1
ATOM 2618 N N . MET A 1 370 ? 12.550 96.946 -1.455 1.00 13.28 360 MET A N 1
ATOM 2619 C CA . MET A 1 370 ? 12.354 96.336 -0.120 1.00 13.74 360 MET A CA 1
ATOM 2620 C C . MET A 1 370 ? 12.139 94.858 -0.352 1.00 12.66 360 MET A C 1
ATOM 2621 O O . MET A 1 370 ? 11.325 94.445 -1.221 1.00 12.05 360 MET A O 1
ATOM 2626 N N . GLN A 1 371 ? 12.872 94.059 0.413 1.00 11.86 361 GLN A N 1
ATOM 2627 C CA . GLN A 1 371 ? 12.948 92.629 0.120 1.00 13.18 361 GLN A CA 1
ATOM 2628 C C . GLN A 1 371 ? 12.636 91.851 1.383 1.00 12.20 361 GLN A C 1
ATOM 2629 O O . GLN A 1 371 ? 13.193 92.130 2.469 1.00 13.38 361 GLN A O 1
ATOM 2635 N N . THR A 1 372 ? 11.734 90.882 1.262 1.00 14.19 362 THR A N 1
ATOM 2636 C CA . THR A 1 372 ? 11.446 90.004 2.362 1.00 12.77 362 THR A CA 1
ATOM 2637 C C . THR A 1 372 ? 12.074 88.599 2.221 1.00 12.89 362 THR A C 1
ATOM 2638 O O . THR A 1 372 ? 12.636 88.267 1.182 1.00 12.30 362 THR A O 1
ATOM 2642 N N . TRP A 1 373 ? 12.057 87.830 3.295 1.00 12.61 363 TRP A N 1
ATOM 2643 C CA . TRP A 1 373 ? 12.864 86.629 3.385 1.00 13.14 363 TRP A CA 1
ATOM 2644 C C . TRP A 1 373 ? 12.210 85.333 2.857 1.00 12.07 363 TRP A C 1
ATOM 2645 O O . TRP A 1 373 ? 11.055 85.332 2.449 1.00 12.79 363 TRP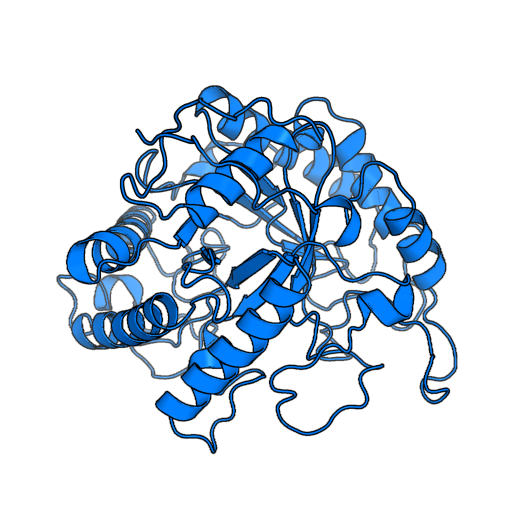 A O 1
ATOM 2656 N N . ALA A 1 374 ? 12.964 84.238 2.936 1.00 12.76 364 ALA A N 1
ATOM 2657 C CA . ALA A 1 374 ? 12.624 82.976 2.270 1.00 12.80 364 ALA A CA 1
ATOM 2658 C C . ALA A 1 374 ? 11.575 82.175 3.052 1.00 12.58 364 ALA A C 1
ATOM 2659 O O . ALA A 1 374 ? 11.656 82.095 4.268 1.00 12.05 364 ALA A O 1
ATOM 2661 N N . ASN A 1 375 ? 10.623 81.583 2.316 1.00 11.32 365 ASN A N 1
ATOM 2662 C CA . ASN A 1 375 ? 9.547 80.775 2.856 1.00 11.85 365 ASN A CA 1
ATOM 2663 C C . ASN A 1 375 ? 10.074 79.338 3.000 1.00 12.46 365 ASN A C 1
ATOM 2664 O O . ASN A 1 375 ? 9.563 78.421 2.354 1.00 11.37 365 ASN A O 1
ATOM 2669 N N . PHE A 1 376 ? 11.079 79.150 3.854 1.00 12.62 366 PHE A N 1
ATOM 2670 C CA . PHE A 1 376 ? 11.590 77.796 4.105 1.00 14.73 366 PHE A CA 1
ATOM 2671 C C . PHE A 1 376 ? 10.529 76.939 4.868 1.00 15.15 366 PHE A C 1
ATOM 2672 O O . PHE A 1 376 ? 10.564 75.690 4.796 1.00 15.50 366 PHE A O 1
ATOM 2680 N N . GLY A 1 377 ? 9.579 77.588 5.540 1.00 14.32 367 GLY A N 1
ATOM 2681 C CA . GLY A 1 377 ? 8.478 76.886 6.235 1.00 14.80 367 GLY A CA 1
ATOM 2682 C C . GLY A 1 377 ? 8.278 77.321 7.686 1.00 16.20 367 GLY A C 1
ATOM 2683 O O . GLY A 1 377 ? 9.123 78.013 8.265 1.00 16.64 367 GLY A O 1
ATOM 2684 N N . TYR A 1 378 ? 7.154 76.919 8.301 1.00 15.08 368 TYR A N 1
ATOM 2685 C CA . TYR A 1 378 ? 6.973 77.086 9.720 1.00 15.25 368 TYR A CA 1
ATOM 2686 C C . TYR A 1 378 ? 7.999 76.201 10.449 1.00 16.07 368 TYR A C 1
ATOM 2687 O O . TYR A 1 378 ? 8.450 75.204 9.873 1.00 17.63 368 TYR A O 1
ATOM 2696 N N . PRO A 1 379 ? 8.297 76.468 11.716 1.00 16.67 369 PRO A N 1
ATOM 2697 C CA . PRO A 1 379 ? 7.784 77.486 12.650 1.00 17.82 369 PRO A CA 1
ATOM 2698 C C . PRO A 1 379 ? 8.464 78.868 12.569 1.00 17.83 369 PRO A C 1
ATOM 2699 O O . PRO A 1 379 ? 8.003 79.786 13.240 1.00 20.34 369 PRO A O 1
ATOM 2703 N N . THR A 1 380 ? 9.565 79.018 11.833 1.00 16.11 370 THR A N 1
ATOM 2704 C CA . THR A 1 380 ? 10.328 80.282 11.922 1.00 16.40 370 THR A CA 1
ATOM 2705 C C . THR A 1 380 ? 10.605 80.960 10.549 1.00 15.94 370 THR A C 1
ATOM 2706 O O . THR A 1 380 ? 11.254 81.982 10.481 1.00 15.93 370 THR A O 1
ATOM 2710 N N . ASN A 1 381 ? 10.139 80.368 9.459 1.00 12.98 371 ASN A N 1
ATOM 2711 C CA . ASN A 1 381 ? 10.496 80.891 8.125 1.00 12.86 371 ASN A CA 1
ATOM 2712 C C . ASN A 1 381 ? 9.306 80.993 7.177 1.00 13.02 371 ASN A C 1
ATOM 2713 O O . ASN A 1 381 ? 9.289 80.449 6.076 1.00 13.63 371 ASN A O 1
ATOM 2718 N N . MET A 1 382 ? 8.259 81.664 7.621 1.00 14.64 372 MET A N 1
ATOM 2719 C CA . MET A 1 382 ? 7.237 82.038 6.677 1.00 12.57 372 MET A CA 1
ATOM 2720 C C . MET A 1 382 ? 7.122 83.568 6.577 1.00 13.89 372 MET A C 1
ATOM 2721 O O . MET A 1 382 ? 6.898 84.225 7.590 1.00 13.60 372 MET A O 1
ATOM 2726 N N . PHE A 1 383 ? 7.312 84.122 5.369 1.00 12.95 373 PHE A N 1
ATOM 2727 C CA . PHE A 1 383 ? 7.376 85.568 5.146 1.00 13.67 373 PHE A CA 1
ATOM 2728 C C . PHE A 1 383 ? 6.336 86.183 4.171 1.00 14.75 373 PHE A C 1
ATOM 2729 O O . PHE A 1 383 ? 5.888 87.324 4.347 1.00 15.98 373 PHE A O 1
ATOM 2737 N N . VAL A 1 384 ? 5.981 85.420 3.148 1.00 13.82 374 VAL A N 1
ATOM 2738 C CA . VAL A 1 384 ? 5.022 85.818 2.189 1.00 15.09 374 VAL A CA 1
ATOM 2739 C C . VAL A 1 384 ? 3.817 84.880 2.405 1.00 16.07 374 VAL A C 1
ATOM 2740 O O . VAL A 1 384 ? 4.031 83.649 2.485 1.00 15.71 374 VAL A O 1
ATOM 2744 N N . PRO A 1 385 ? 2.575 85.434 2.482 1.00 16.13 375 PRO A N 1
ATOM 2745 C CA . PRO A 1 385 ? 1.419 84.537 2.707 1.00 16.42 375 PRO A CA 1
ATOM 2746 C C . PRO A 1 385 ? 1.100 83.666 1.472 1.00 16.87 375 PRO A C 1
ATOM 2747 O O . PRO A 1 385 ? 1.506 84.015 0.350 1.00 16.29 375 PRO A O 1
ATOM 2751 N N . TYR A 1 386 ? 0.415 82.537 1.670 1.00 15.49 376 TYR A N 1
ATOM 2752 C CA . TYR A 1 386 ? 0.212 81.670 0.507 1.00 15.59 376 TYR A CA 1
ATOM 2753 C C . TYR A 1 386 ? -1.222 81.621 0.048 1.00 15.41 376 TYR A C 1
ATOM 2754 O O . TYR A 1 386 ? -2.134 81.755 0.891 1.00 13.43 376 TYR A O 1
ATOM 2763 N N . ARG A 1 387 ? -1.394 81.395 -1.263 1.00 14.53 377 ARG A N 1
ATOM 2764 C CA . ARG A 1 387 ? -2.693 81.049 -1.842 1.00 14.95 377 ARG A CA 1
ATOM 2765 C C . ARG A 1 387 ? -2.667 79.524 -2.017 1.00 13.95 377 ARG A C 1
ATOM 2766 O O . ARG A 1 387 ? -1.740 78.982 -2.643 1.00 14.58 377 ARG A O 1
ATOM 2774 N N . ASP A 1 388 ? -3.675 78.869 -1.487 1.00 14.42 378 ASP A N 1
ATOM 2775 C CA . ASP A 1 388 ? -3.711 77.362 -1.414 1.00 15.37 378 ASP A CA 1
ATOM 2776 C C . ASP A 1 388 ? -4.102 76.699 -2.774 1.00 15.39 378 ASP A C 1
ATOM 2777 O O . ASP A 1 388 ? -5.100 75.972 -2.870 1.00 14.36 378 ASP A O 1
ATOM 2782 N N . VAL A 1 389 ? -3.278 76.956 -3.793 1.00 14.02 379 VAL A N 1
ATOM 2783 C CA . VAL A 1 389 ? -3.490 76.574 -5.203 1.00 15.49 379 VAL A CA 1
ATOM 2784 C C . VAL A 1 389 ? -3.371 75.085 -5.462 1.00 15.43 379 VAL A C 1
ATOM 2785 O O . VAL A 1 389 ? -3.775 74.588 -6.543 1.00 14.18 379 VAL A O 1
ATOM 2789 N N . ASN A 1 390 ? -2.767 74.359 -4.516 1.00 15.82 380 ASN A N 1
ATOM 2790 C CA . ASN A 1 390 ? -2.678 72.877 -4.682 1.00 17.29 380 ASN A CA 1
ATOM 2791 C C . ASN A 1 390 ? -3.767 72.125 -3.894 1.00 16.96 380 ASN A C 1
ATOM 2792 O O . ASN A 1 390 ? -3.933 70.926 -4.040 1.00 15.50 380 ASN A O 1
ATOM 2797 N N . GLY A 1 391 ? -4.485 72.874 -3.073 1.00 16.64 381 GLY A N 1
ATOM 2798 C CA . GLY A 1 391 ? -5.563 72.404 -2.228 1.00 18.21 381 GLY A CA 1
ATOM 2799 C C . GLY A 1 391 ? -5.134 71.496 -1.082 1.00 18.87 381 GLY A C 1
ATOM 2800 O O . GLY A 1 391 ? -5.874 70.608 -0.660 1.00 19.09 381 GLY A O 1
ATOM 2801 N N . ASN A 1 392 ? -3.921 71.674 -0.564 1.00 19.77 382 ASN A N 1
ATOM 2802 C CA . ASN A 1 392 ? -3.485 70.753 0.504 1.00 20.20 382 ASN A CA 1
ATOM 2803 C C . ASN A 1 392 ? -2.999 71.466 1.795 1.00 21.27 382 ASN A C 1
ATOM 2804 O O . ASN A 1 392 ? -2.507 70.808 2.710 1.00 21.66 382 ASN A O 1
ATOM 2809 N N . LEU A 1 393 ? -3.179 72.789 1.863 1.00 20.22 383 LEU A N 1
ATOM 2810 C CA . LEU A 1 393 ? -2.694 73.585 2.995 1.00 19.90 383 LEU A CA 1
ATOM 2811 C C . LEU A 1 393 ? -3.799 74.015 3.952 1.00 19.95 383 LEU A C 1
ATOM 2812 O O . LEU A 1 393 ? -3.523 74.682 4.941 1.00 21.02 383 LEU A O 1
ATOM 2817 N N . GLY A 1 394 ? -5.030 73.607 3.650 1.00 19.73 384 GLY A N 1
ATOM 2818 C CA . GLY A 1 394 ? -6.183 73.858 4.485 1.00 19.87 384 GLY A CA 1
ATOM 2819 C C . GLY A 1 394 ? -6.713 75.256 4.272 1.00 19.95 384 GLY A C 1
ATOM 2820 O O . GLY A 1 394 ? -7.251 75.827 5.199 1.00 21.37 384 GLY A O 1
ATOM 2821 N N . GLY A 1 395 ? -6.533 75.821 3.074 1.00 18.90 385 GLY A N 1
ATOM 2822 C CA . GLY A 1 395 ? -7.085 77.124 2.730 1.00 19.29 385 GLY A CA 1
ATOM 2823 C C . GLY A 1 395 ? -5.997 78.184 2.618 1.00 18.47 385 GLY A C 1
ATOM 2824 O O . GLY A 1 395 ? -4.873 77.987 3.092 1.00 18.17 385 GLY A O 1
ATOM 2825 N N . ASP A 1 396 ? -6.342 79.313 1.999 1.00 20.14 386 ASP A N 1
ATOM 2826 C CA . ASP A 1 396 ? -5.414 80.447 1.850 1.00 19.27 386 ASP A CA 1
ATOM 2827 C C . ASP A 1 396 ? -5.010 80.997 3.203 1.00 19.18 386 ASP A C 1
ATOM 2828 O O . ASP A 1 396 ? -5.819 80.997 4.131 1.00 18.89 386 ASP A O 1
ATOM 2833 N N . HIS A 1 397 ? -3.788 81.535 3.306 1.00 18.25 387 HIS A N 1
ATOM 2834 C CA . HIS A 1 397 ? -3.327 82.118 4.558 1.00 17.48 387 HIS A CA 1
ATOM 2835 C C . HIS A 1 397 ? -4.057 83.438 4.862 1.00 17.61 387 HIS A C 1
ATOM 2836 O O . HIS A 1 397 ? -4.356 84.206 3.964 1.00 17.05 387 HIS A O 1
ATOM 2843 N N . GLU A 1 398 ? -4.319 83.678 6.135 1.00 16.58 388 GLU A N 1
ATOM 2844 C CA . GLU A 1 398 ? -5.091 84.866 6.594 1.00 16.89 388 GLU A CA 1
ATOM 2845 C C . GLU A 1 398 ? -4.487 86.198 6.183 1.00 17.08 388 GLU A C 1
ATOM 2846 O O . GLU A 1 398 ? -5.208 87.214 6.152 1.00 18.62 388 GLU A O 1
ATOM 2852 N N . LEU A 1 399 ? -3.179 86.216 5.886 1.00 17.42 389 LEU A N 1
ATOM 2853 C CA . LEU A 1 399 ? -2.515 87.443 5.427 1.00 17.26 389 LEU A CA 1
ATOM 2854 C C . LEU A 1 399 ? -2.583 87.725 3.938 1.00 17.57 389 LEU A C 1
ATOM 2855 O O . LEU A 1 399 ? -2.128 88.784 3.479 1.00 16.74 389 LEU A O 1
ATOM 2860 N N . LEU A 1 400 ? -3.066 86.744 3.172 1.00 17.76 390 LEU A N 1
ATOM 2861 C CA . LEU A 1 400 ? -3.144 86.860 1.747 1.00 17.85 390 LEU A CA 1
ATOM 2862 C C . LEU A 1 400 ? -3.885 88.126 1.242 1.00 17.69 390 LEU A C 1
ATOM 2863 O O . LEU A 1 400 ? -3.360 88.814 0.385 1.00 17.36 390 LEU A O 1
ATOM 2868 N N . PRO A 1 401 ? -5.111 88.405 1.764 1.00 18.89 391 PRO A N 1
ATOM 2869 C CA . PRO A 1 401 ? -5.884 89.594 1.284 1.00 19.33 391 PRO A CA 1
ATOM 2870 C C . PRO A 1 401 ? -5.060 90.886 1.385 1.00 18.20 391 PRO A C 1
ATOM 2871 O O . PRO A 1 401 ? -5.032 91.638 0.420 1.00 17.10 391 PRO A O 1
ATOM 2875 N N . ASN A 1 402 ? -4.351 91.093 2.494 1.00 18.03 392 ASN A N 1
ATOM 2876 C CA . ASN A 1 402 ? -3.512 92.294 2.650 1.00 19.00 392 ASN A CA 1
ATOM 2877 C C . ASN A 1 402 ? -2.241 92.308 1.777 1.00 19.35 392 ASN A C 1
ATOM 2878 O O . ASN A 1 402 ? -1.809 93.368 1.286 1.00 18.72 392 ASN A O 1
ATOM 2883 N N . PHE A 1 403 ? -1.649 91.120 1.567 1.00 18.92 393 PHE A N 1
ATOM 2884 C CA . PHE A 1 403 ? -0.532 91.005 0.644 1.00 18.57 393 PHE A CA 1
ATOM 2885 C C . PHE A 1 403 ? -0.983 91.352 -0.807 1.00 19.01 393 PHE A C 1
ATOM 2886 O O . PHE A 1 403 ? -0.263 92.044 -1.555 1.00 19.89 393 PHE A O 1
ATOM 2894 N N . VAL A 1 404 ? -2.197 90.931 -1.186 1.00 20.12 394 VAL A N 1
ATOM 2895 C CA . VAL A 1 404 ? -2.816 91.343 -2.457 1.00 19.86 394 VAL A CA 1
ATOM 2896 C C . VAL A 1 404 ? -3.021 92.859 -2.553 1.00 20.17 394 VAL A C 1
ATOM 2897 O O . VAL A 1 404 ? -2.708 93.457 -3.589 1.00 21.96 394 VAL A O 1
ATOM 2901 N N . GLU A 1 405 ? -3.543 93.481 -1.496 1.00 20.19 395 GLU A N 1
ATOM 2902 C CA . GLU A 1 405 ? -3.634 94.959 -1.470 1.00 22.69 395 GLU A CA 1
ATOM 2903 C C . GLU A 1 405 ? -2.292 95.655 -1.613 1.00 22.25 395 GLU A C 1
ATOM 2904 O O . GLU A 1 405 ? -2.201 96.673 -2.289 1.00 22.01 395 GLU A O 1
ATOM 2910 N N . PHE A 1 406 ? -1.264 95.111 -0.951 1.00 20.73 396 PHE A N 1
ATOM 2911 C CA . PHE A 1 406 ? 0.058 95.667 -1.023 1.00 19.91 396 PHE A CA 1
ATOM 2912 C C . PHE A 1 406 ? 0.514 95.588 -2.474 1.00 19.46 396 PHE A C 1
ATOM 2913 O O . PHE A 1 406 ? 1.037 96.581 -3.063 1.00 18.80 396 PHE A O 1
ATOM 2921 N N . TYR A 1 407 ? 0.287 94.422 -3.092 1.00 18.41 397 TYR A N 1
ATOM 2922 C CA . TYR A 1 407 ? 0.642 94.205 -4.487 1.00 19.54 397 TYR A CA 1
ATOM 2923 C C . TYR A 1 407 ? -0.104 95.221 -5.394 1.00 19.17 397 TYR A C 1
ATOM 2924 O O . TYR A 1 407 ? 0.443 95.757 -6.361 1.00 18.81 397 TYR A O 1
ATOM 2933 N N . GLU A 1 408 ? -1.365 95.465 -5.067 1.00 19.88 398 GLU A N 1
ATOM 2934 C CA . GLU A 1 408 ? -2.174 96.318 -5.886 1.00 19.58 398 GLU A CA 1
ATOM 2935 C C . GLU A 1 408 ? -1.821 97.814 -5.685 1.00 21.19 398 GLU A C 1
ATOM 2936 O O . GLU A 1 408 ? -2.277 98.673 -6.438 1.00 21.01 398 GLU A O 1
ATOM 2942 N N . ASP A 1 409 ? -0.989 98.118 -4.689 1.00 20.63 399 ASP A N 1
ATOM 2943 C CA . ASP A 1 409 ? -0.588 99.522 -4.497 1.00 21.59 399 ASP A CA 1
ATOM 2944 C C . ASP A 1 409 ? 0.295 99.972 -5.671 1.00 22.91 399 ASP A C 1
ATOM 2945 O O . ASP A 1 409 ? 1.240 99.248 -6.064 1.00 21.90 399 ASP A O 1
ATOM 2950 N N . ASP A 1 410 ? -0.015 101.136 -6.272 1.00 23.08 400 ASP A N 1
ATOM 2951 C CA . ASP A 1 410 ? 0.766 101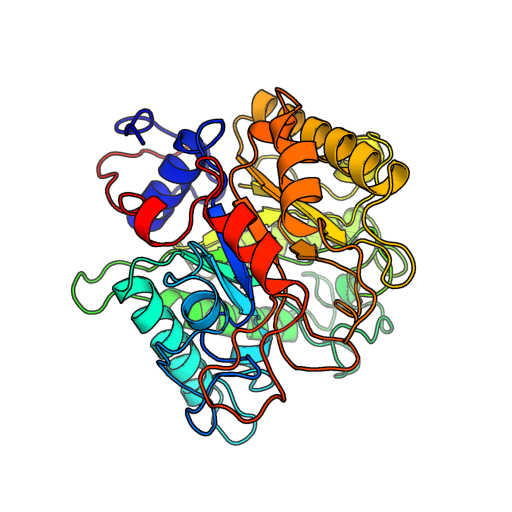.622 -7.443 1.00 23.57 400 ASP A CA 1
ATOM 2952 C C . ASP A 1 410 ? 2.220 101.924 -7.157 1.00 22.52 400 ASP A C 1
ATOM 2953 O O . ASP A 1 410 ? 3.059 101.889 -8.081 1.00 21.46 400 ASP A O 1
ATOM 2958 N N . TYR A 1 411 ? 2.511 102.170 -5.877 1.00 20.40 401 TYR A N 1
ATOM 2959 C CA . TYR A 1 411 ? 3.872 102.408 -5.428 1.00 21.15 401 TYR A CA 1
ATOM 2960 C C . TYR A 1 411 ? 4.703 101.126 -5.245 1.00 20.33 401 TYR A C 1
ATOM 2961 O O . TYR A 1 411 ? 5.897 101.203 -5.182 1.00 21.45 401 TYR A O 1
ATOM 2970 N N . ALA A 1 412 ? 4.047 99.976 -5.149 1.00 20.18 402 ALA A N 1
ATOM 2971 C CA . ALA A 1 412 ? 4.701 98.657 -5.012 1.00 19.76 402 ALA A CA 1
ATOM 2972 C C . ALA A 1 412 ? 4.937 97.999 -6.394 1.00 19.36 402 ALA A C 1
ATOM 2973 O O . ALA A 1 412 ? 4.003 97.618 -7.051 1.00 20.68 402 ALA A O 1
ATOM 2975 N N . ALA A 1 413 ? 6.181 97.914 -6.845 1.00 17.97 403 ALA A N 1
ATOM 2976 C CA . ALA A 1 413 ? 6.489 97.374 -8.187 1.00 17.32 403 ALA A CA 1
ATOM 2977 C C . ALA A 1 413 ? 6.921 95.910 -8.119 1.00 17.42 403 ALA A C 1
ATOM 2978 O O . ALA A 1 413 ? 7.948 95.568 -7.499 1.00 18.17 403 ALA A O 1
ATOM 2980 N N . PHE A 1 414 ? 6.136 95.060 -8.747 1.00 18.18 404 PHE A N 1
ATOM 2981 C CA . PHE A 1 414 ? 6.522 93.656 -8.961 1.00 17.19 404 PHE A CA 1
ATOM 2982 C C . PHE A 1 414 ? 7.216 93.491 -10.342 1.00 18.40 404 PHE A C 1
ATOM 2983 O O . PHE A 1 414 ? 7.677 94.493 -10.925 1.00 17.15 404 PHE A O 1
ATOM 2991 N N . LEU A 1 415 ? 7.355 92.263 -10.857 1.00 18.71 405 LEU A N 1
ATOM 2992 C CA . LEU A 1 415 ? 8.156 92.047 -12.045 1.00 20.77 405 LEU A CA 1
ATOM 2993 C C . LEU A 1 415 ? 7.660 92.897 -13.210 1.00 21.15 405 LEU A C 1
ATOM 2994 O O . LEU A 1 415 ? 8.469 93.571 -13.825 1.00 20.06 405 LEU A O 1
ATOM 2999 N N . THR A 1 416 ? 6.367 92.855 -13.512 1.00 21.46 406 THR A N 1
ATOM 3000 C CA . THR A 1 416 ? 5.940 93.550 -14.728 1.00 21.45 406 THR A CA 1
ATOM 3001 C C . THR A 1 416 ? 6.178 95.073 -14.586 1.00 21.16 406 THR A C 1
ATOM 3002 O O . THR A 1 416 ? 6.557 95.740 -15.551 1.00 20.43 406 THR A O 1
ATOM 3006 N N . GLU A 1 417 ? 6.041 95.600 -13.377 1.00 19.95 407 GLU A N 1
ATOM 3007 C CA . GLU A 1 417 ? 6.334 97.051 -13.131 1.00 20.27 407 GLU A CA 1
ATOM 3008 C C . GLU A 1 417 ? 7.787 97.483 -13.248 1.00 21.00 407 GLU A C 1
ATOM 3009 O O . GLU A 1 417 ? 8.079 98.677 -13.438 1.00 19.69 407 GLU A O 1
ATOM 3015 N N . ALA A 1 418 ? 8.695 96.512 -13.149 1.00 20.48 408 ALA A N 1
ATOM 3016 C CA . ALA A 1 418 ? 10.121 96.758 -13.213 1.00 22.03 408 ALA A CA 1
ATOM 3017 C C . ALA A 1 418 ? 10.741 96.508 -14.591 1.00 22.93 408 ALA A C 1
ATOM 3018 O O . ALA A 1 418 ? 11.949 96.676 -14.766 1.00 22.41 408 ALA A O 1
ATOM 3020 N N . SER A 1 419 ? 9.927 96.150 -15.591 1.00 25.17 409 SER A N 1
ATOM 3021 C CA . SER A 1 419 ? 10.455 95.967 -16.948 1.00 26.46 409 SER A CA 1
ATOM 3022 C C . SER A 1 419 ? 11.043 97.285 -17.479 1.00 27.04 409 SER A C 1
ATOM 3023 O O . SER A 1 419 ? 10.554 98.386 -17.175 1.00 28.20 409 SER A O 1
ATOM 3026 N N . GLY A 1 420 ? 12.112 97.199 -18.245 1.00 27.31 410 GLY A N 1
ATOM 3027 C CA . GLY A 1 420 ? 12.758 98.452 -18.667 1.00 27.29 410 GLY A CA 1
ATOM 3028 C C . GLY A 1 420 ? 14.034 98.736 -17.902 1.00 27.03 410 GLY A C 1
ATOM 3029 O O . GLY A 1 420 ? 14.870 99.502 -18.374 1.00 28.15 410 GLY A O 1
ATOM 3030 N N . TRP A 1 421 ? 14.206 98.113 -16.725 1.00 25.61 411 TRP A N 1
ATOM 3031 C CA . TRP A 1 421 ? 15.450 98.252 -15.971 1.00 24.26 411 TRP A CA 1
ATOM 3032 C C . TRP A 1 421 ? 16.736 98.024 -16.777 1.00 24.65 411 TRP A C 1
ATOM 3033 O O . TRP A 1 421 ? 17.769 98.629 -16.484 1.00 23.72 411 TRP A O 1
ATOM 3044 N N . ASN A 1 422 ? 16.639 97.145 -17.776 1.00 24.57 412 ASN A N 1
ATOM 3045 C CA . ASN A 1 422 ? 17.772 96.674 -18.606 1.00 27.06 412 ASN A CA 1
ATOM 3046 C C . ASN A 1 422 ? 17.981 97.479 -19.901 1.00 28.39 412 ASN A C 1
ATOM 3047 O O . ASN A 1 422 ? 18.842 97.117 -20.738 1.00 27.97 412 ASN A O 1
ATOM 3052 N N . LEU A 1 423 ? 17.220 98.576 -20.038 1.00 28.43 413 LEU A N 1
ATOM 3053 C CA . LEU A 1 423 ? 17.130 99.316 -21.295 1.00 29.07 413 LEU A CA 1
ATOM 3054 C C . LEU A 1 423 ? 17.920 100.630 -21.394 1.00 29.81 413 LEU A C 1
ATOM 3055 O O . LEU A 1 423 ? 17.719 101.383 -22.343 1.00 31.37 413 LEU A O 1
ATOM 3060 N N . TYR A 1 424 ? 18.796 100.907 -20.433 1.00 30.24 414 TYR A N 1
ATOM 3061 C CA . TYR A 1 424 ? 19.747 102.022 -20.526 1.00 30.96 414 TYR A CA 1
ATOM 3062 C C . TYR A 1 424 ? 21.032 101.637 -21.306 1.00 32.52 414 TYR A C 1
ATOM 3063 O O . TYR A 1 424 ? 21.776 100.723 -20.916 1.00 32.31 414 TYR A O 1
ATOM 3072 N N . GLN A 1 425 ? 21.294 102.374 -22.392 1.00 33.58 415 GLN A N 1
ATOM 3073 C CA . GLN A 1 425 ? 22.345 102.050 -23.376 1.00 35.44 415 GLN A CA 1
ATOM 3074 C C . GLN A 1 425 ? 23.603 102.872 -23.186 1.00 36.13 415 GLN A C 1
ATOM 3075 O O . GLN A 1 425 ? 24.686 102.471 -23.608 1.00 36.36 415 GLN A O 1
ATOM 3081 N N . ASP A 1 426 ? 23.437 104.026 -22.554 1.00 37.13 416 ASP A N 1
ATOM 3082 C CA . ASP A 1 426 ? 24.379 105.125 -22.634 1.00 38.92 416 ASP A CA 1
ATOM 3083 C C . ASP A 1 426 ? 24.546 105.691 -21.221 1.00 39.63 416 ASP A C 1
ATOM 3084 O O . ASP A 1 426 ? 24.239 106.870 -20.953 1.00 39.50 416 ASP A O 1
ATOM 3089 N N . ILE A 1 427 ? 24.943 104.823 -20.296 1.00 40.22 417 ILE A N 1
ATOM 3090 C CA . ILE A 1 427 ? 25.182 105.273 -18.935 1.00 41.61 417 ILE A CA 1
ATOM 3091 C C . ILE A 1 427 ? 26.683 105.168 -18.632 1.00 42.81 417 ILE A C 1
ATOM 3092 O O . ILE A 1 427 ? 27.359 104.199 -19.005 1.00 42.05 417 ILE A O 1
ATOM 3097 N N . SER A 1 428 ? 27.200 106.233 -18.031 1.00 44.01 418 SER A N 1
ATOM 3098 C CA . SER A 1 428 ? 28.622 106.457 -17.930 1.00 45.40 418 SER A CA 1
ATOM 3099 C C . SER A 1 428 ? 29.103 106.429 -16.478 1.00 45.88 418 SER A C 1
ATOM 3100 O O . SER A 1 428 ? 28.341 106.690 -15.551 1.00 45.42 418 SER A O 1
ATOM 3103 N N . THR A 1 429 ? 30.386 106.134 -16.287 1.00 46.97 419 THR A N 1
ATOM 3104 C CA . THR A 1 429 ? 30.900 105.835 -14.950 1.00 48.34 419 THR A CA 1
ATOM 3105 C C . THR A 1 429 ? 31.880 106.883 -14.371 1.00 49.05 419 THR A C 1
ATOM 3106 O O . THR A 1 429 ? 32.437 107.677 -15.122 1.00 49.19 419 THR A O 1
ATOM 3110 N N . ILE A 1 430 ? 32.083 106.838 -13.044 1.00 50.04 420 ILE A N 1
ATOM 3111 C CA . ILE A 1 430 ? 32.744 107.894 -12.215 1.00 50.43 420 ILE A CA 1
ATOM 3112 C C . ILE A 1 430 ? 32.569 109.322 -12.736 1.00 50.93 420 ILE A C 1
ATOM 3113 O O . ILE A 1 430 ? 32.427 110.260 -11.942 1.00 51.86 420 ILE A O 1
#

CATH classification: 3.20.20.80

Secondary structure (DSSP, 8-state):
---TTTT-EE--S-TT--HHHHHHHHHHHHHTTT-EEEEEETTTT--TT----TT-TT----HHHHHHSS-BSEEEEEGGGTTTSSTT--TTS-HHHHHHHHHHHHHHHHHHT-EEEEE-----TTTS--TT---S-HHHHHSTTSTTHHHHHHHHHHHHHHHHH-B-TTT-PBPPEEEE-S-STTSSSSTTSTTTS-HHHHHHHHHHHHHIIIIIS---SEEEEE-PBSP-TT-HHHHHTT---GGG-SEEEEEEE--SSS-S-HHHHHHHHHHHHHHHHHHHHHT-EEEEEEEES-TT---SS---TTHHHHHHHHHHTSTTGGG--EEEE----BTTTB--S----TTS-SSS--TTHHHHHHHHHSTTEEBTGGGTTTT-----EE-

Foldseek 3Di:
DDQPQFQHADAFLFQLAFQLLLLLQSLLQVCQLPFAFEAEECQFNFDPQDDDDALCQLGPDGQVCQLAPFGGQEYEYELVQLCQNHGPRHVVDDSVVSLVSVLRNVLSVVVVVHAYEYEYWQQQLQPRHTQQPQDDLRLCQCFPVHPSVVVVLVSLVSVLVSQVSNAHPVPRHRGAYAYEPDEQQCDRRGNNHDVRHALVSLLRSLVCSSCCSCPVSNRNRYGYEYEHEDDPQLPVCSVCSNPNDLSRHQEYEYAYEADQVDGLDDVVLLSLLSNLLNVLVVCVVSVHAYAHAEYFNGQQHYCQDDDPQQHLVSNVCSQCVHSRSSSHHYYYYYGCNDPDRRHGQWGACVVVPPPGTGSNSVNSNVSCVDSNYDGNVNSRCSSPRRNYRYD

Solvent-accessible surface area: 14180 Å² total; per-residue (Å²): 86,66,89,90,4,50,48,79,59,24,141,11,12,3,49,112,6,23,59,9,0,44,0,0,1,0,1,0,38,7,0,12,32,111,26,1,0,0,0,0,1,0,1,1,0,20,11,59,2,13,92,41,100,60,36,43,62,24,6,67,52,0,0,0,77,41,1,20,54,8,20,0,1,0,0,0,1,2,1,16,0,3,47,5,120,34,52,0,5,42,122,190,43,71,107,57,86,4,40,46,11,2,7,73,0,0,50,17,0,21,154,59,26,1,2,2,10,2,4,0,24,3,72,0,14,47,55,57,85,68,67,99,32,37,63,32,53,1,2,107,30,0,22,74,155,16,98,54,25,128,67,0,17,57,16,0,50,15,0,1,36,0,0,90,69,0,36,23,134,108,84,57,61,42,1,2,0,4,0,14,0,0,2,17,2,33,7,25,120,13,0,1,0,35,150,47,9,78,28,80,29,2,58,36,0,0,84,40,0,0,46,20,0,48,93,102,72,26,1,46,1,1,0,2,0,0,0,1,28,4,82,0,113,29,75,57,112,76,1,45,88,5,31,2,15,57,122,36,0,2,0,0,0,2,2,18,42,10,82,49,102,93,5,7,81,68,121,32,28,85,16,4,17,81,0,0,15,19,0,6,114,3,5,113,122,76,46,21,2,4,0,0,3,9,3,1,3,0,82,76,0,1,39,96,88,70,12,81,92,86,0,2,13,10,0,3,104,6,0,84,145,27,107,42,0,15,114,0,0,4,1,6,1,30,0,2,82,9,78,104,58,43,1,4,0,0,8,88,25,78,66,62,112,57,84,35,78,5,57,0,7,92,5,0,33,91,1,55,114,34,131,35,3,0,0,21,83,60,0,73,19,6,65,104,4,150,92,6,56,38,132

Organism: NCBI:txid253629